Protein AF-0000000078426685 (afdb_homodimer)

Radius of gyration: 26.56 Å; Cα contacts (8 Å, |Δi|>4): 1335; chains: 2; bounding box: 68×71×72 Å

Solvent-accessible surface area (backbone atoms only — not comparable to full-atom values): 33288 Å² total; per-residue (Å²): 124,64,72,64,64,77,72,43,61,81,59,30,50,68,54,51,51,55,38,58,68,33,68,66,50,36,49,44,58,56,73,36,30,20,22,36,54,41,29,28,46,68,24,48,70,73,50,85,67,90,79,52,62,40,62,33,26,26,50,42,56,45,54,85,91,60,60,53,59,65,41,55,20,60,26,76,54,34,45,67,39,42,42,45,74,49,96,89,68,50,38,24,53,50,63,18,43,49,46,77,92,53,56,44,77,51,62,40,94,74,67,28,45,33,22,38,38,30,20,62,34,69,71,68,78,69,45,49,31,90,84,44,90,61,85,69,67,53,41,33,52,39,52,41,50,76,43,44,91,45,35,65,60,76,90,64,45,45,62,61,51,42,49,36,37,55,78,50,66,42,54,62,70,39,55,43,66,43,36,19,24,38,53,43,33,30,41,74,21,41,75,73,72,35,64,70,82,70,48,39,58,60,43,54,26,52,32,28,30,69,77,43,62,66,28,72,76,70,47,62,68,70,47,74,35,61,18,66,26,49,52,94,72,27,29,24,31,35,21,38,40,72,48,96,88,68,49,47,29,40,34,27,36,28,77,38,44,51,100,86,38,60,58,47,74,26,80,25,46,51,75,44,70,62,39,52,35,58,28,25,30,36,31,34,20,46,30,70,56,59,64,71,63,70,84,60,72,71,74,76,76,64,73,63,64,67,66,72,102,124,64,72,64,62,76,71,43,58,80,57,28,51,69,55,51,51,53,37,60,69,34,67,66,48,35,49,44,58,58,73,36,30,19,22,37,55,42,28,28,45,68,24,48,69,72,49,84,67,90,80,53,62,40,61,32,26,26,50,42,56,45,53,85,90,61,59,53,59,65,40,56,20,59,26,73,56,34,44,66,39,41,44,45,72,48,96,89,66,51,40,23,54,50,63,20,43,49,47,78,92,54,56,45,77,49,62,39,92,76,67,27,45,33,22,38,38,31,19,64,34,69,73,65,79,70,46,48,31,89,84,43,90,64,84,70,69,53,41,34,53,39,55,41,52,75,43,43,90,44,35,64,60,76,90,63,46,46,62,60,50,43,48,35,37,56,78,51,66,42,54,63,71,39,55,42,65,43,34,19,24,37,54,42,34,30,42,75,22,40,75,74,72,37,65,69,81,70,50,40,57,58,41,54,26,53,32,27,31,68,78,43,61,66,28,73,76,70,48,59,68,70,46,74,37,62,20,66,26,48,52,95,74,26,29,24,30,36,23,38,42,74,49,94,87,69,49,47,30,39,33,26,36,27,76,38,45,52,99,88,36,60,61,48,76,26,78,23,46,51,77,44,70,60,39,53,34,57,26,25,30,34,31,33,20,45,32,71,56,59,65,72,61,71,83,61,74,70,73,78,75,61,67,63,65,66,65,73,101

Structure (mmCIF, N/CA/C/O backbone):
data_AF-0000000078426685-model_v1
#
loop_
_entity.id
_entity.type
_entity.pdbx_description
1 polymer Fasciclin-1
#
loop_
_atom_site.group_PDB
_atom_site.id
_atom_site.type_symbol
_atom_site.label_atom_id
_atom_site.label_alt_id
_atom_site.label_comp_id
_atom_site.label_asym_id
_atom_site.label_entity_id
_atom_site.label_seq_id
_atom_site.pdbx_PDB_ins_code
_atom_site.Cartn_x
_atom_site.Cartn_y
_atom_site.Cartn_z
_atom_site.occupancy
_atom_site.B_iso_or_equiv
_atom_site.auth_seq_id
_atom_site.auth_comp_id
_atom_site.auth_asym_id
_atom_site.auth_atom_id
_atom_site.pdbx_PDB_model_num
ATOM 1 N N . MET A 1 1 ? -30.781 0.826 20.844 1 34.66 1 MET A N 1
ATOM 2 C CA . MET A 1 1 ? -29.562 1.619 20.734 1 34.66 1 MET A CA 1
ATOM 3 C C . MET A 1 1 ? -28.406 0.765 20.234 1 34.66 1 MET A C 1
ATOM 5 O O . MET A 1 1 ? -28.203 -0.36 20.703 1 34.66 1 MET A O 1
ATOM 9 N N . PRO A 1 2 ? -27.859 1.211 19.109 1 46.25 2 PRO A N 1
ATOM 10 C CA . PRO A 1 2 ? -26.828 0.293 18.609 1 46.25 2 PRO A CA 1
ATOM 11 C C . PRO A 1 2 ? -25.766 -0.026 19.656 1 46.25 2 PRO A C 1
ATOM 13 O O . PRO A 1 2 ? -25.5 0.791 20.547 1 46.25 2 PRO A O 1
ATOM 16 N N . LEU A 1 3 ? -25.578 -1.305 19.859 1 49.34 3 LEU A N 1
ATOM 17 C CA . LEU A 1 3 ? -24.672 -1.882 20.859 1 49.34 3 LEU A CA 1
ATOM 18 C C . LEU A 1 3 ? -23.438 -1.01 21.047 1 49.34 3 LEU A C 1
ATOM 20 O O . LEU A 1 3 ? -22.891 -0.936 22.156 1 49.34 3 LEU A O 1
ATOM 24 N N . LEU A 1 4 ? -23.125 -0.331 20.047 1 53.81 4 LEU A N 1
ATOM 25 C CA . LEU A 1 4 ? -21.875 0.415 20.125 1 53.81 4 LEU A CA 1
ATOM 26 C C . LEU A 1 4 ? -22 1.603 21.078 1 53.81 4 LEU A C 1
ATOM 28 O O . LEU A 1 4 ? -21.078 1.914 21.828 1 53.81 4 LEU A O 1
ATOM 32 N N . VAL A 1 5 ? -23.188 2.279 21.156 1 49.25 5 VAL A N 1
ATOM 33 C CA . VAL A 1 5 ? -23.375 3.477 21.969 1 49.25 5 VAL A CA 1
ATOM 34 C C . VAL A 1 5 ? -23.234 3.125 23.438 1 49.25 5 VAL A C 1
ATOM 36 O O . VAL A 1 5 ? -22.641 3.887 24.219 1 49.25 5 VAL A O 1
ATOM 39 N N . ILE A 1 6 ? -23.703 1.915 23.734 1 45.44 6 ILE A N 1
ATOM 40 C CA . ILE A 1 6 ? -23.75 1.535 25.141 1 45.44 6 ILE A CA 1
ATOM 41 C C . ILE A 1 6 ? -22.312 1.357 25.672 1 45.44 6 ILE A C 1
ATOM 43 O O . ILE A 1 6 ? -22.031 1.657 26.828 1 45.44 6 ILE A O 1
ATOM 47 N N . HIS A 1 7 ? -21.406 1.012 24.812 1 53.31 7 HIS A N 1
ATOM 48 C CA . HIS A 1 7 ? -20.078 0.67 25.297 1 53.31 7 HIS A CA 1
ATOM 49 C C . HIS A 1 7 ? -19.094 1.826 25.078 1 53.31 7 HIS A C 1
ATOM 51 O O . HIS A 1 7 ? -17.906 1.688 25.344 1 53.31 7 HIS A O 1
ATOM 57 N N . THR A 1 8 ? -19.703 2.898 24.609 1 58.59 8 THR A N 1
ATOM 58 C CA . THR A 1 8 ? -18.828 4.031 24.328 1 58.59 8 THR A CA 1
ATOM 59 C C . THR A 1 8 ? -18.766 4.98 25.516 1 58.59 8 THR A C 1
ATOM 61 O O . THR A 1 8 ? -19.797 5.316 26.109 1 58.59 8 THR A O 1
ATOM 64 N N . PRO A 1 9 ? -17.578 5.273 25.953 1 57.94 9 PRO A N 1
ATOM 65 C CA . PRO A 1 9 ? -17.5 6.312 26.984 1 57.94 9 PRO A CA 1
ATOM 66 C C . PRO A 1 9 ? -18.312 7.559 26.641 1 57.94 9 PRO A C 1
ATOM 68 O O . PRO A 1 9 ? -18.422 7.914 25.469 1 57.94 9 PRO A O 1
ATOM 71 N N . THR A 1 10 ? -19.047 8.094 27.578 1 57.25 10 THR A N 1
ATOM 72 C CA . THR A 1 10 ? -19.922 9.258 27.453 1 57.25 10 THR A CA 1
ATOM 73 C C . THR A 1 10 ? -19.234 10.367 26.656 1 57.25 10 THR A C 1
ATOM 75 O O . THR A 1 10 ? -19.891 11.102 25.922 1 57.25 10 THR A O 1
ATOM 78 N N . LYS A 1 11 ? -17.969 10.406 26.656 1 65.06 11 LYS A N 1
ATOM 79 C CA . LYS A 1 11 ? -17.203 11.5 26.078 1 65.06 11 LYS A CA 1
ATOM 80 C C . LYS A 1 11 ? -17.062 11.328 24.562 1 65.06 11 LYS A C 1
ATOM 82 O O . LYS A 1 11 ? -16.375 12.117 23.906 1 65.06 11 LYS A O 1
ATOM 87 N N . SER A 1 12 ? -17.703 10.383 23.906 1 72.94 12 SER A N 1
ATOM 88 C CA . SER A 1 12 ? -17.531 10.172 22.484 1 72.94 12 SER A CA 1
ATOM 89 C C . SER A 1 12 ? -18.875 9.875 21.812 1 72.94 12 SER A C 1
ATOM 91 O O . SER A 1 12 ? -18.906 9.383 20.672 1 72.94 12 SER A O 1
ATOM 93 N N . CYS A 1 13 ? -19.906 10.195 22.391 1 69.25 13 CYS A N 1
ATOM 94 C CA . CYS A 1 13 ? -21.25 9.773 22 1 69.25 13 CYS A CA 1
ATOM 95 C C . CYS A 1 13 ? -21.656 10.438 20.688 1 69.25 13 CYS A C 1
ATOM 97 O O . CYS A 1 13 ? -22.312 9.812 19.844 1 69.25 13 CYS A O 1
ATOM 99 N N . GLU A 1 14 ? -21.281 11.672 20.422 1 70.75 14 GLU A N 1
ATOM 100 C CA . GLU A 1 14 ? -21.703 12.383 19.219 1 70.75 14 GLU A CA 1
ATOM 101 C C . GLU A 1 14 ? -21.188 11.68 17.953 1 70.75 14 GLU A C 1
ATOM 103 O O . GLU A 1 14 ? -21.922 11.531 16.984 1 70.75 14 GLU A O 1
ATOM 108 N N . ASN A 1 15 ? -20.016 11.219 17.969 1 74.88 15 ASN A N 1
ATOM 109 C CA . ASN A 1 15 ? -19.438 10.578 16.797 1 74.88 15 ASN A CA 1
ATOM 110 C C . ASN A 1 15 ? -20.094 9.227 16.516 1 74.88 15 ASN A C 1
ATOM 112 O O . ASN A 1 15 ? -20.297 8.859 15.367 1 74.88 15 ASN A O 1
ATOM 116 N N . ILE A 1 16 ? -20.422 8.648 17.547 1 76.62 16 ILE A N 1
ATOM 117 C CA . ILE A 1 16 ? -21.047 7.336 17.391 1 76.62 16 ILE A CA 1
ATOM 118 C C . ILE A 1 16 ? -22.422 7.488 16.734 1 76.62 16 ILE A C 1
ATOM 120 O O . ILE A 1 16 ? -22.812 6.672 15.898 1 76.62 16 ILE A O 1
ATOM 124 N N . ILE A 1 17 ? -23 8.562 17.062 1 74.31 17 ILE A N 1
ATOM 125 C CA . ILE A 1 17 ? -24.312 8.836 16.453 1 74.31 17 ILE A CA 1
ATOM 126 C C . ILE A 1 17 ? -24.141 9.07 14.961 1 74.31 17 ILE A C 1
ATOM 128 O O . ILE A 1 17 ? -24.906 8.547 14.148 1 74.31 17 ILE A O 1
ATOM 132 N N . LEU A 1 18 ? -23.156 9.812 14.633 1 80.5 18 LEU A N 1
ATOM 133 C CA . LEU A 1 18 ? -22.875 10.07 13.227 1 80.5 18 LEU A CA 1
ATOM 134 C C . LEU A 1 18 ? -22.578 8.766 12.484 1 80.5 18 LEU A C 1
ATOM 136 O O . LEU A 1 18 ? -23.031 8.578 11.352 1 80.5 18 LEU A O 1
ATOM 140 N N . LEU A 1 19 ? -21.859 7.871 13.078 1 82.88 19 LEU A N 1
ATOM 141 C CA . LEU A 1 19 ? -21.516 6.582 12.492 1 82.88 19 LEU A CA 1
ATOM 142 C C . LEU A 1 19 ? -22.766 5.754 12.227 1 82.88 19 LEU A C 1
ATOM 144 O O . LEU A 1 19 ? -22.922 5.18 11.148 1 82.88 19 LEU A O 1
ATOM 148 N N . GLU A 1 20 ? -23.641 5.836 13.117 1 82.25 20 GLU A N 1
ATOM 149 C CA . GLU A 1 20 ? -24.844 5.016 13.016 1 82.25 20 GLU A CA 1
ATOM 150 C C . GLU A 1 20 ? -25.828 5.598 12 1 82.25 20 GLU A C 1
ATOM 152 O O . GLU A 1 20 ? -26.641 4.867 11.43 1 82.25 20 GLU A O 1
ATOM 157 N N . GLN A 1 21 ? -25.688 6.844 11.758 1 87.81 21 GLN A N 1
ATOM 158 C CA . GLN A 1 21 ? -26.594 7.5 10.82 1 87.81 21 GLN A CA 1
ATOM 159 C C . GLN A 1 21 ? -26.141 7.289 9.375 1 87.81 21 GLN A C 1
ATOM 161 O O . GLN A 1 21 ? -26.938 7.418 8.445 1 87.81 21 GLN A O 1
ATOM 166 N N . ASN A 1 22 ? -24.891 6.992 9.188 1 92.88 22 ASN A N 1
ATOM 167 C CA . ASN A 1 22 ? -24.375 6.672 7.863 1 92.88 22 ASN A CA 1
ATOM 168 C C . ASN A 1 22 ? -24.734 5.246 7.453 1 92.88 22 ASN A C 1
ATOM 170 O O . ASN A 1 22 ? -24.359 4.285 8.133 1 92.88 22 ASN A O 1
ATOM 174 N N . PRO A 1 23 ? -25.453 5.078 6.359 1 94.69 23 PRO A N 1
ATOM 175 C CA . PRO A 1 23 ? -25.922 3.74 6.008 1 94.69 23 PRO A CA 1
ATOM 176 C C . PRO A 1 23 ? -24.781 2.766 5.719 1 94.69 23 PRO A C 1
ATOM 178 O O . PRO A 1 23 ? -24.906 1.569 5.992 1 94.69 23 PRO A O 1
ATOM 181 N N . ILE A 1 24 ? -23.719 3.229 5.117 1 95.56 24 ILE A N 1
ATOM 182 C CA . ILE A 1 24 ? -22.578 2.369 4.836 1 95.56 24 ILE A CA 1
ATOM 183 C C . ILE A 1 24 ? -21.922 1.939 6.145 1 95.56 24 ILE A C 1
ATOM 185 O O . ILE A 1 24 ? -21.656 0.751 6.359 1 95.56 24 ILE A O 1
ATOM 189 N N . ALA A 1 25 ? -21.672 2.887 7.016 1 95.75 25 ALA A N 1
ATOM 190 C CA . ALA A 1 25 ? -21.094 2.578 8.32 1 95.75 25 ALA A CA 1
ATOM 191 C C . ALA A 1 25 ? -21.969 1.6 9.094 1 95.75 25 ALA A C 1
ATOM 193 O O . ALA A 1 25 ? -21.469 0.663 9.719 1 95.75 25 ALA A O 1
ATOM 194 N N . ASN A 1 26 ? -23.234 1.839 9.086 1 94.5 26 ASN A N 1
ATOM 195 C CA . ASN A 1 26 ? -24.188 0.964 9.773 1 94.5 26 ASN A CA 1
ATOM 196 C C . ASN A 1 26 ? -24.109 -0.466 9.25 1 94.5 26 ASN A C 1
ATOM 198 O O . ASN A 1 26 ? -24.172 -1.421 10.031 1 94.5 26 ASN A O 1
ATOM 202 N N . SER A 1 27 ? -24.062 -0.601 7.965 1 95.12 27 SER A N 1
ATOM 203 C CA . SER A 1 27 ? -23.922 -1.929 7.375 1 95.12 27 SER A CA 1
ATOM 204 C C . SER A 1 27 ? -22.641 -2.615 7.852 1 95.12 27 SER A C 1
ATOM 206 O O . SER A 1 27 ? -22.656 -3.795 8.211 1 95.12 27 SER A O 1
ATOM 208 N N . THR A 1 28 ? -21.516 -1.893 7.859 1 95.75 28 THR A N 1
ATOM 209 C CA . THR A 1 28 ? -20.25 -2.447 8.336 1 95.75 28 THR A CA 1
ATOM 210 C C . THR A 1 28 ? -20.359 -2.875 9.797 1 95.75 28 THR A C 1
ATOM 212 O O . THR A 1 28 ? -19.969 -3.99 10.148 1 95.75 28 THR A O 1
ATOM 215 N N . LEU A 1 29 ? -20.938 -2.064 10.594 1 94.25 29 LEU A N 1
ATOM 216 C CA . LEU A 1 29 ? -21.109 -2.352 12.016 1 94.25 29 LEU A CA 1
ATOM 217 C C . LEU A 1 29 ? -21.953 -3.604 12.219 1 94.25 29 LEU A C 1
ATOM 219 O O . LEU A 1 29 ? -21.719 -4.375 13.148 1 94.25 29 LEU A O 1
ATOM 223 N N . SER A 1 30 ? -22.906 -3.828 11.375 1 94.81 30 SER A N 1
ATOM 224 C CA . SER A 1 30 ? -23.859 -4.922 11.539 1 94.81 30 SER A CA 1
ATOM 225 C C . SER A 1 30 ? -23.297 -6.227 10.984 1 94.81 30 SER A C 1
ATOM 227 O O . SER A 1 30 ? -23.594 -7.305 11.508 1 94.81 30 SER A O 1
ATOM 229 N N . LEU A 1 31 ? -22.484 -6.105 9.953 1 96.31 31 LEU A N 1
ATOM 230 C CA . LEU A 1 31 ? -22.219 -7.309 9.172 1 96.31 31 LEU A CA 1
ATOM 231 C C . LEU A 1 31 ? -20.766 -7.742 9.312 1 96.31 31 LEU A C 1
ATOM 233 O O . LEU A 1 31 ? -20.422 -8.891 9.023 1 96.31 31 LEU A O 1
ATOM 237 N N . ARG A 1 32 ? -19.875 -6.828 9.727 1 96.25 32 ARG A N 1
ATOM 238 C CA . ARG A 1 32 ? -18.438 -7.117 9.625 1 96.25 32 ARG A CA 1
ATOM 239 C C . ARG A 1 32 ? -17.766 -6.996 10.984 1 96.25 32 ARG A C 1
ATOM 241 O O . ARG A 1 32 ? -18.297 -6.355 11.898 1 96.25 32 ARG A O 1
ATOM 248 N N . ALA A 1 33 ? -16.609 -7.742 11.102 1 95.81 33 ALA A N 1
ATOM 249 C CA . ALA A 1 33 ? -15.617 -7.289 12.07 1 95.81 33 ALA A CA 1
ATOM 250 C C . ALA A 1 33 ? -15.047 -5.93 11.672 1 95.81 33 ALA A C 1
ATOM 252 O O . ALA A 1 33 ? -14.977 -5.605 10.484 1 95.81 33 ALA A O 1
ATOM 253 N N . CYS A 1 34 ? -14.703 -5.125 12.711 1 96.44 34 CYS A N 1
ATOM 254 C CA . CYS A 1 34 ? -14.18 -3.82 12.328 1 96.44 34 CYS A CA 1
ATOM 255 C C . CYS A 1 34 ? -13.445 -3.166 13.492 1 96.44 34 CYS A C 1
ATOM 257 O O . CYS A 1 34 ? -13.516 -3.643 14.625 1 96.44 34 CYS A O 1
ATOM 259 N N . THR A 1 35 ? -12.68 -2.209 13.188 1 96.75 35 THR A N 1
ATOM 260 C CA . THR A 1 35 ? -12.047 -1.287 14.125 1 96.75 35 THR A CA 1
ATOM 261 C C . THR A 1 35 ? -12.594 0.127 13.945 1 96.75 35 THR A C 1
ATOM 263 O O . THR A 1 35 ? -12.695 0.617 12.812 1 96.75 35 THR A O 1
ATOM 266 N N . LEU A 1 36 ? -12.977 0.74 15.031 1 96.06 36 LEU A N 1
ATOM 267 C CA . LEU A 1 36 ? -13.477 2.111 15.039 1 96.06 36 LEU A CA 1
ATOM 268 C C . LEU A 1 36 ? -12.5 3.037 15.758 1 96.06 36 LEU A C 1
ATOM 270 O O . LEU A 1 36 ? -12.055 2.736 16.875 1 96.06 36 LEU A O 1
ATOM 274 N N . PHE A 1 37 ? -12.125 4.074 15.117 1 96.44 37 PHE A N 1
ATOM 275 C CA . PHE A 1 37 ? -11.391 5.16 15.75 1 96.44 37 PHE A CA 1
ATOM 276 C C . PHE A 1 37 ? -12.312 6.332 16.062 1 96.44 37 PHE A C 1
ATOM 278 O O . PHE A 1 37 ? -12.625 7.133 15.18 1 96.44 37 PHE A O 1
ATOM 285 N N . VAL A 1 38 ? -12.656 6.512 17.281 1 94.62 38 VAL A N 1
ATOM 286 C CA . VAL A 1 38 ? -13.719 7.434 17.672 1 94.62 38 VAL A CA 1
ATOM 287 C C . VAL A 1 38 ? -13.117 8.656 18.359 1 94.62 38 VAL A C 1
ATOM 289 O O . VAL A 1 38 ? -12.547 8.547 19.438 1 94.62 38 VAL A O 1
ATOM 292 N N . PRO A 1 39 ? -13.297 9.812 17.766 1 94.56 39 PRO A N 1
ATOM 293 C CA . PRO A 1 39 ? -12.797 11.023 18.422 1 94.56 39 PRO A CA 1
ATOM 294 C C . PRO A 1 39 ? -13.578 11.352 19.703 1 94.56 39 PRO A C 1
ATOM 296 O O . PRO A 1 39 ? -14.766 11.039 19.797 1 94.56 39 PRO A O 1
ATOM 299 N N . THR A 1 40 ? -12.898 11.945 20.625 1 92.19 40 THR A N 1
ATOM 300 C CA . THR A 1 40 ? -13.586 12.492 21.797 1 92.19 40 THR A CA 1
ATOM 301 C C . THR A 1 40 ? -14.555 13.602 21.391 1 92.19 40 THR A C 1
ATOM 303 O O . THR A 1 40 ? -14.438 14.164 20.297 1 92.19 40 THR A O 1
ATOM 306 N N . ASN A 1 41 ? -15.523 13.875 22.328 1 90.06 41 ASN A N 1
ATOM 307 C CA . ASN A 1 41 ? -16.438 14.984 22.078 1 90.06 41 ASN A CA 1
ATOM 308 C C . ASN A 1 41 ? -15.688 16.297 21.891 1 90.06 41 ASN A C 1
ATOM 310 O O . ASN A 1 41 ? -16.031 17.109 21.031 1 90.06 41 ASN A O 1
ATOM 314 N N . GLU A 1 42 ? -14.695 16.531 22.672 1 91.06 42 GLU A N 1
ATOM 315 C CA . GLU A 1 42 ? -13.875 17.734 22.562 1 91.06 42 GLU A CA 1
ATOM 316 C C . GLU A 1 42 ? -13.219 17.828 21.188 1 91.06 42 GLU A C 1
ATOM 318 O O . GLU A 1 42 ? -13.227 18.891 20.562 1 91.06 42 GLU A O 1
ATOM 323 N N . ALA A 1 43 ? -12.633 16.703 20.766 1 92.44 43 ALA A N 1
ATOM 324 C CA . ALA A 1 43 ? -12.008 16.656 19.438 1 92.44 43 ALA A CA 1
ATOM 325 C C . ALA A 1 43 ? -13.016 17 18.344 1 92.44 43 ALA A C 1
ATOM 327 O O . ALA A 1 43 ? -12.719 17.75 17.422 1 92.44 43 ALA A O 1
ATOM 328 N N . PHE A 1 44 ? -14.141 16.453 18.484 1 88.94 44 PHE A N 1
ATOM 329 C CA . PHE A 1 44 ? -15.195 16.641 17.5 1 88.94 44 PHE A CA 1
ATOM 330 C C . PHE A 1 44 ? -15.672 18.094 17.484 1 88.94 44 PHE A C 1
ATOM 332 O O . PHE A 1 44 ? -15.914 18.672 16.422 1 88.94 44 PHE A O 1
ATOM 339 N N . GLN A 1 45 ? -15.781 18.719 18.641 1 88.62 45 GLN A N 1
ATOM 340 C CA . GLN A 1 45 ? -16.234 20.109 18.766 1 88.62 45 GLN A CA 1
ATOM 341 C C . GLN A 1 45 ? -15.219 21.078 18.172 1 88.62 45 GLN A C 1
ATOM 343 O O . GLN A 1 45 ? -15.594 22.109 17.609 1 88.62 45 GLN A O 1
ATOM 348 N N . ARG A 1 46 ? -13.992 20.672 18.234 1 91.25 46 ARG A N 1
ATOM 349 C CA . ARG A 1 46 ? -12.922 21.516 17.703 1 91.25 46 ARG A CA 1
ATOM 350 C C . ARG A 1 46 ? -12.852 21.422 16.188 1 91.25 46 ARG A C 1
ATOM 352 O O . ARG A 1 46 ? -12.234 22.266 15.539 1 91.25 46 ARG A O 1
ATOM 359 N N . HIS A 1 47 ? -13.445 20.297 15.727 1 90.56 47 HIS A N 1
ATOM 360 C CA . HIS A 1 47 ? -13.422 20.062 14.289 1 90.56 47 HIS A CA 1
ATOM 361 C C . HIS A 1 47 ? -14.594 20.75 13.594 1 90.56 47 HIS A C 1
ATOM 363 O O . HIS A 1 47 ? -15.75 20.375 13.805 1 90.56 47 HIS A O 1
ATOM 369 N N . HIS A 1 48 ? -14.367 21.719 12.734 1 87.06 48 HIS A N 1
ATOM 370 C CA . HIS A 1 48 ? -15.422 22.531 12.141 1 87.06 48 HIS A CA 1
ATOM 371 C C . HIS A 1 48 ? -15.688 22.125 10.695 1 87.06 48 HIS A C 1
ATOM 373 O O . HIS A 1 48 ? -16.641 22.609 10.078 1 87.06 48 HIS A O 1
ATOM 379 N N . ASP A 1 49 ? -14.93 21.219 10.133 1 87.56 49 ASP A N 1
ATOM 380 C CA . ASP A 1 49 ? -15.094 20.797 8.742 1 87.56 49 ASP A CA 1
ATOM 381 C C . ASP A 1 49 ? -15.922 19.516 8.664 1 87.56 49 ASP A C 1
ATOM 383 O O . ASP A 1 49 ? -16.422 19.031 9.672 1 87.56 49 ASP A O 1
ATOM 387 N N . THR A 1 50 ? -16.156 19.109 7.434 1 87.88 50 THR A N 1
ATOM 388 C CA . THR A 1 50 ? -16.891 17.875 7.188 1 87.88 50 THR A CA 1
ATOM 389 C C . THR A 1 50 ? -16.203 16.688 7.852 1 87.88 50 THR A C 1
ATOM 391 O O . THR A 1 50 ? -14.969 16.562 7.781 1 87.88 50 THR A O 1
ATOM 394 N N . THR A 1 51 ? -16.969 15.922 8.562 1 89.25 51 THR A N 1
ATOM 395 C CA . THR A 1 51 ? -16.438 14.688 9.141 1 89.25 51 THR A CA 1
ATOM 396 C C . THR A 1 51 ? -16.688 13.508 8.203 1 89.25 51 THR A C 1
ATOM 398 O O . THR A 1 51 ? -17.812 13.25 7.801 1 89.25 51 THR A O 1
ATOM 401 N N . TYR A 1 52 ? -15.656 12.812 7.887 1 93.44 52 TYR A N 1
ATOM 402 C CA . TYR A 1 52 ? -15.727 11.625 7.047 1 93.44 52 TYR A CA 1
ATOM 403 C C . TYR A 1 52 ? -15.734 10.359 7.895 1 93.44 52 TYR A C 1
ATOM 405 O O . TYR A 1 52 ? -14.68 9.758 8.141 1 93.44 52 TYR A O 1
ATOM 413 N N . VAL A 1 53 ? -16.844 9.883 8.25 1 95 53 VAL A N 1
ATOM 414 C CA . VAL A 1 53 ? -17 8.852 9.273 1 95 53 VAL A CA 1
ATOM 415 C C . VAL A 1 53 ? -16.359 7.547 8.797 1 95 53 VAL A C 1
ATOM 417 O O . VAL A 1 53 ? -15.773 6.805 9.594 1 95 53 VAL A O 1
ATOM 420 N N . LEU A 1 54 ? -16.453 7.262 7.469 1 96.62 54 LEU A N 1
ATOM 421 C CA . LEU A 1 54 ? -15.938 6.004 6.941 1 96.62 54 LEU A CA 1
ATOM 422 C C . LEU A 1 54 ? -14.414 5.984 6.996 1 96.62 54 LEU A C 1
ATOM 424 O O . LEU A 1 54 ? -13.797 4.922 6.914 1 96.62 54 LEU A O 1
ATOM 428 N N . TYR A 1 55 ? -13.781 7.148 7.129 1 97.25 55 TYR A N 1
ATOM 429 C CA . TYR A 1 55 ? -12.336 7.246 7.277 1 97.25 55 TYR A CA 1
ATOM 430 C C . TYR A 1 55 ? -11.914 6.93 8.703 1 97.25 55 TYR A C 1
ATOM 432 O O . TYR A 1 55 ? -10.719 6.828 8.992 1 97.25 55 TYR A O 1
ATOM 440 N N . HIS A 1 56 ? -12.875 6.703 9.586 1 97.25 56 HIS A N 1
ATOM 441 C CA . HIS A 1 56 ? -12.609 6.355 10.977 1 97.25 56 HIS A CA 1
ATOM 442 C C . HIS A 1 56 ? -12.875 4.875 11.234 1 97.25 56 HIS A C 1
ATOM 444 O O . HIS A 1 56 ? -13.023 4.457 12.383 1 97.25 56 HIS A O 1
ATOM 450 N N . MET A 1 57 ? -12.977 4.113 10.141 1 97.31 57 MET A N 1
ATOM 451 C CA . MET A 1 57 ? -13.336 2.701 10.242 1 97.31 57 MET A CA 1
ATOM 452 C C . MET A 1 57 ? -12.422 1.841 9.383 1 97.31 57 MET A C 1
ATOM 454 O O . MET A 1 57 ? -12.039 2.244 8.281 1 97.31 57 MET A O 1
ATOM 458 N N . ALA A 1 58 ? -12.078 0.729 9.906 1 97.44 58 ALA A N 1
ATOM 459 C CA . ALA A 1 58 ? -11.414 -0.331 9.148 1 97.44 58 ALA A CA 1
ATOM 460 C C . ALA A 1 58 ? -12.203 -1.633 9.219 1 97.44 58 ALA A C 1
ATOM 462 O O . ALA A 1 58 ? -12.898 -1.892 10.211 1 97.44 58 ALA A O 1
ATOM 463 N N . THR A 1 59 ? -12.039 -2.535 8.281 1 96.69 59 THR A N 1
ATOM 464 C CA . THR A 1 59 ? -12.93 -3.688 8.156 1 96.69 59 THR A CA 1
ATOM 465 C C . THR A 1 59 ? -12.297 -4.926 8.781 1 96.69 59 THR A C 1
ATOM 467 O O . THR A 1 59 ? -12.656 -6.055 8.445 1 96.69 59 THR A O 1
ATOM 470 N N . VAL A 1 60 ? -11.336 -4.785 9.586 1 95.44 60 VAL A N 1
ATOM 471 C CA . VAL A 1 60 ? -10.766 -5.84 10.414 1 95.44 60 VAL A CA 1
ATOM 472 C C . VAL A 1 60 ? -10.648 -5.355 11.859 1 95.44 60 VAL A C 1
ATOM 474 O O . VAL A 1 60 ? -10.375 -4.18 12.109 1 95.44 60 VAL A O 1
ATOM 477 N N . ALA A 1 61 ? -10.914 -6.281 12.758 1 95.88 61 ALA A N 1
ATOM 478 C CA . ALA A 1 61 ? -10.789 -5.945 14.172 1 95.88 61 ALA A CA 1
ATOM 479 C C . ALA A 1 61 ? -9.336 -6.023 14.625 1 95.88 61 ALA A C 1
ATOM 481 O O . ALA A 1 61 ? -8.68 -7.055 14.469 1 95.88 61 ALA A O 1
ATOM 482 N N . MET A 1 62 ? -8.859 -4.941 15.148 1 95.44 62 MET A N 1
ATOM 483 C CA . MET A 1 62 ? -7.473 -4.895 15.609 1 95.44 62 MET A CA 1
ATOM 484 C C . MET A 1 62 ? -7.371 -4.195 16.969 1 95.44 62 MET A C 1
ATOM 486 O O . MET A 1 62 ? -7.754 -3.031 17.094 1 95.44 62 MET A O 1
ATOM 490 N N . THR A 1 63 ? -6.82 -4.949 17.906 1 94.88 63 THR A N 1
ATOM 491 C CA . THR A 1 63 ? -6.438 -4.305 19.156 1 94.88 63 THR A CA 1
ATOM 492 C C . THR A 1 63 ? -5.191 -3.443 18.953 1 94.88 63 THR A C 1
ATOM 494 O O . THR A 1 63 ? -4.602 -3.43 17.875 1 94.88 63 THR A O 1
ATOM 497 N N . GLN A 1 64 ? -4.883 -2.697 20.047 1 94.62 64 GLN A N 1
ATOM 498 C CA . GLN A 1 64 ? -3.73 -1.808 19.938 1 94.62 64 GLN A CA 1
ATOM 499 C C . GLN A 1 64 ? -2.482 -2.57 19.516 1 94.62 64 GLN A C 1
ATOM 501 O O . GLN A 1 64 ? -1.708 -2.088 18.688 1 94.62 64 GLN A O 1
ATOM 506 N N . ASP A 1 65 ? -2.277 -3.76 20.047 1 91.81 65 ASP A N 1
ATOM 507 C CA . ASP A 1 65 ? -1.091 -4.562 19.766 1 91.81 65 ASP A CA 1
ATOM 508 C C . ASP A 1 65 ? -1.131 -5.125 18.344 1 91.81 65 ASP A C 1
ATOM 510 O O . ASP A 1 65 ? -0.097 -5.504 17.781 1 91.81 65 ASP A O 1
ATOM 514 N N . GLN A 1 66 ? -2.326 -5.188 17.734 1 92.38 66 GLN A N 1
ATOM 515 C CA . GLN A 1 66 ? -2.514 -5.816 16.438 1 92.38 66 GLN A CA 1
ATOM 516 C C . GLN A 1 66 ? -2.436 -4.785 15.312 1 92.38 66 GLN A C 1
ATOM 518 O O . GLN A 1 66 ? -2.396 -5.145 14.133 1 92.38 66 GLN A O 1
ATOM 523 N N . LEU A 1 67 ? -2.422 -3.463 15.688 1 95.44 67 LEU A N 1
ATOM 524 C CA . LEU A 1 67 ? -2.381 -2.418 14.672 1 95.44 67 LEU A CA 1
ATOM 525 C C . LEU A 1 67 ? -1.097 -2.504 13.852 1 95.44 67 LEU A C 1
ATOM 527 O O . LEU A 1 67 ? -0.002 -2.594 14.414 1 95.44 67 LEU A O 1
ATOM 531 N N . THR A 1 68 ? -1.258 -2.559 12.57 1 93.75 68 THR A N 1
ATOM 532 C CA . THR A 1 68 ? -0.123 -2.574 11.656 1 93.75 68 THR A CA 1
ATOM 533 C C . THR A 1 68 ? 0.242 -1.157 11.227 1 93.75 68 THR A C 1
ATOM 535 O O . THR A 1 68 ? -0.525 -0.218 11.445 1 93.75 68 THR A O 1
ATOM 538 N N . LYS A 1 69 ? 1.346 -1.004 10.586 1 94.81 69 LYS A N 1
ATOM 539 C CA . LYS A 1 69 ? 1.872 0.31 10.227 1 94.81 69 LYS A CA 1
ATOM 540 C C . LYS A 1 69 ? 0.896 1.067 9.328 1 94.81 69 LYS A C 1
ATOM 542 O O . LYS A 1 69 ? 0.793 2.293 9.414 1 94.81 69 LYS A O 1
ATOM 547 N N . THR A 1 70 ? 0.288 0.377 8.461 1 96.38 70 THR A N 1
ATOM 548 C CA . THR A 1 70 ? -0.711 0.956 7.566 1 96.38 70 THR A CA 1
ATOM 549 C C . THR A 1 70 ? -1.988 0.121 7.57 1 96.38 70 THR A C 1
ATOM 551 O O . THR A 1 70 ? -1.933 -1.108 7.496 1 96.38 70 THR A O 1
ATOM 554 N N . ILE A 1 71 ? -3.107 0.792 7.688 1 96.88 71 ILE A N 1
ATOM 555 C CA . ILE A 1 71 ? -4.41 0.139 7.715 1 96.88 71 ILE A CA 1
ATOM 556 C C . ILE A 1 71 ? -5.332 0.784 6.68 1 96.88 71 ILE A C 1
ATOM 558 O O . ILE A 1 71 ? -5.555 1.997 6.707 1 96.88 71 ILE A O 1
ATOM 562 N N . PRO A 1 72 ? -5.891 -0.021 5.773 1 97 72 PRO A N 1
ATOM 563 C CA . PRO A 1 72 ? -6.883 0.563 4.863 1 97 72 PRO A CA 1
ATOM 564 C C . PRO A 1 72 ? -8.164 0.977 5.578 1 97 72 PRO A C 1
ATOM 566 O O . PRO A 1 72 ? -8.711 0.208 6.375 1 97 72 PRO A O 1
ATOM 569 N N . SER A 1 73 ? -8.648 2.174 5.309 1 97.88 73 SER A N 1
ATOM 570 C CA . SER A 1 73 ? -9.914 2.635 5.871 1 97.88 73 SER A CA 1
ATOM 571 C C . SER A 1 73 ? -11.102 2.082 5.09 1 97.88 73 SER A C 1
ATOM 573 O O . SER A 1 73 ? -10.922 1.509 4.012 1 97.88 73 SER A O 1
ATOM 575 N N . ASP A 1 74 ? -12.266 2.271 5.641 1 97.56 74 ASP A N 1
ATOM 576 C CA . ASP A 1 74 ? -13.492 1.815 4.984 1 97.56 74 ASP A CA 1
ATOM 577 C C . ASP A 1 74 ? -14.062 2.895 4.07 1 97.56 74 ASP A C 1
ATOM 579 O O . ASP A 1 74 ? -15.172 2.762 3.559 1 97.56 74 ASP A O 1
ATOM 583 N N . MET A 1 75 ? -13.375 3.988 3.957 1 96.56 75 MET A N 1
ATOM 584 C CA . MET A 1 75 ? -13.766 5.039 3.021 1 96.56 75 MET A CA 1
ATOM 585 C C . MET A 1 75 ? -13.562 4.59 1.579 1 96.56 75 MET A C 1
ATOM 587 O O . MET A 1 75 ? -12.703 3.75 1.302 1 96.56 75 MET A O 1
ATOM 591 N N . ASP A 1 76 ? -14.375 5.105 0.668 1 94.88 76 ASP A N 1
ATOM 592 C CA . ASP A 1 76 ? -14.258 4.75 -0.742 1 94.88 76 ASP A CA 1
ATOM 593 C C . ASP A 1 76 ? -12.82 4.906 -1.231 1 94.88 76 ASP A C 1
ATOM 595 O O . ASP A 1 76 ? -12.18 5.93 -0.973 1 94.88 76 ASP A O 1
ATOM 599 N N . GLY A 1 77 ? -12.328 3.859 -1.86 1 93.25 77 GLY A N 1
ATOM 600 C CA . GLY A 1 77 ? -10.953 3.846 -2.34 1 93.25 77 GLY A CA 1
ATOM 601 C C . GLY A 1 77 ? -9.961 3.393 -1.287 1 93.25 77 GLY A C 1
ATOM 602 O O . GLY A 1 77 ? -8.773 3.219 -1.579 1 93.25 77 GLY A O 1
ATOM 603 N N . ASN A 1 78 ? -10.391 3.295 -0.052 1 96.81 78 ASN A N 1
ATOM 604 C CA . ASN A 1 78 ? -9.648 2.76 1.086 1 96.81 78 ASN A CA 1
ATOM 605 C C . ASN A 1 78 ? -8.359 3.537 1.329 1 96.81 78 ASN A C 1
ATOM 607 O O . ASN A 1 78 ? -7.281 2.943 1.442 1 96.81 78 ASN A O 1
ATOM 611 N N . PRO A 1 79 ? -8.445 4.883 1.396 1 96.94 79 PRO A N 1
ATOM 612 C CA . PRO A 1 79 ? -7.215 5.59 1.771 1 96.94 79 PRO A CA 1
ATOM 613 C C . PRO A 1 79 ? -6.629 5.09 3.09 1 96.94 79 PRO A C 1
ATOM 615 O O . PRO A 1 79 ? -7.375 4.746 4.012 1 96.94 79 PRO A O 1
ATOM 618 N N . PRO A 1 80 ? -5.371 5.105 3.213 1 97.31 80 PRO A N 1
ATOM 619 C CA . PRO A 1 80 ? -4.723 4.469 4.363 1 97.31 80 PRO A CA 1
ATOM 620 C C . PRO A 1 80 ? -4.785 5.328 5.625 1 97.31 80 PRO A C 1
ATOM 622 O O . PRO A 1 80 ? -4.898 6.555 5.535 1 97.31 80 PRO A O 1
ATOM 625 N N . LEU A 1 81 ? -4.777 4.656 6.695 1 98.56 81 LEU A N 1
ATOM 626 C CA . LEU A 1 81 ? -4.438 5.172 8.016 1 98.56 81 LEU A CA 1
ATOM 627 C C . LEU A 1 81 ? -3.031 4.742 8.422 1 98.56 81 LEU A C 1
ATOM 629 O O . LEU A 1 81 ? -2.676 3.568 8.297 1 98.56 81 LEU A O 1
ATOM 633 N N . TYR A 1 82 ? -2.271 5.672 8.836 1 98.69 82 TYR A N 1
ATOM 634 C CA . TYR A 1 82 ? -0.9 5.379 9.234 1 98.69 82 TYR A CA 1
ATOM 635 C C . TYR A 1 82 ? -0.779 5.301 10.75 1 98.69 82 TYR A C 1
ATOM 637 O O . TYR A 1 82 ? -1.232 6.199 11.469 1 98.69 82 TYR A O 1
ATOM 645 N N . ILE A 1 83 ? -0.152 4.238 11.242 1 98.5 83 ILE A N 1
ATOM 646 C CA . ILE A 1 83 ? 0.015 4 12.672 1 98.5 83 ILE A CA 1
ATOM 647 C C . ILE A 1 83 ? 1.453 4.309 13.078 1 98.5 83 ILE A C 1
ATOM 649 O O . ILE A 1 83 ? 2.4 3.848 12.438 1 98.5 83 ILE A O 1
ATOM 653 N N . THR A 1 84 ? 1.61 5.125 13.992 1 98.12 84 THR A N 1
ATOM 654 C CA . THR A 1 84 ? 2.906 5.426 14.586 1 98.12 84 THR A CA 1
ATOM 655 C C . THR A 1 84 ? 2.936 5.016 16.062 1 98.12 84 THR A C 1
ATOM 657 O O . THR A 1 84 ? 2.047 5.387 16.828 1 98.12 84 THR A O 1
ATOM 660 N N . LYS A 1 85 ? 3.826 4.242 16.453 1 95.88 85 LYS A N 1
ATOM 661 C CA . LYS A 1 85 ? 4.082 3.865 17.844 1 95.88 85 LYS A CA 1
ATOM 662 C C . LYS A 1 85 ? 5.383 4.48 18.344 1 95.88 85 LYS A C 1
ATOM 664 O O . LYS A 1 85 ? 6.461 4.16 17.844 1 95.88 85 LYS A O 1
ATOM 669 N N . ASN A 1 86 ? 5.262 5.328 19.234 1 92.12 86 ASN A N 1
ATOM 670 C CA . ASN A 1 86 ? 6.449 6.012 19.734 1 92.12 86 ASN A CA 1
ATOM 671 C C . ASN A 1 86 ? 7.109 5.234 20.859 1 92.12 86 ASN A C 1
ATOM 673 O O . ASN A 1 86 ? 6.555 4.25 21.359 1 92.12 86 ASN A O 1
ATOM 677 N N . ARG A 1 87 ? 8.273 5.645 21.219 1 87.25 87 ARG A N 1
ATOM 678 C CA . ARG A 1 87 ? 9.078 4.961 22.219 1 87.25 87 ARG A CA 1
ATOM 679 C C . ARG A 1 87 ? 8.422 5.039 23.594 1 87.25 87 ARG A C 1
ATOM 681 O O . ARG A 1 87 ? 8.641 4.172 24.453 1 87.25 87 ARG A O 1
ATOM 688 N N . ASN A 1 88 ? 7.621 6.078 23.875 1 88.06 88 ASN A N 1
ATOM 689 C CA . ASN A 1 88 ? 6.977 6.27 25.172 1 88.06 88 ASN A CA 1
ATOM 690 C C . ASN A 1 88 ? 5.711 5.43 25.297 1 88.06 88 ASN A C 1
ATOM 692 O O . ASN A 1 88 ? 5.035 5.469 26.312 1 88.06 88 ASN A O 1
ATOM 696 N N . GLY A 1 89 ? 5.367 4.734 24.156 1 89.5 89 GLY A N 1
ATOM 697 C CA . GLY A 1 89 ? 4.215 3.852 24.203 1 89.5 89 GLY A CA 1
ATOM 698 C C . GLY A 1 89 ? 2.969 4.461 23.578 1 89.5 89 GLY A C 1
ATOM 699 O O . GLY A 1 89 ? 1.93 3.803 23.484 1 89.5 89 GLY A O 1
ATOM 700 N N . ASP A 1 90 ? 3.066 5.73 23.234 1 95.56 90 ASP A N 1
ATOM 701 C CA . ASP A 1 90 ? 1.926 6.355 22.562 1 95.56 90 ASP A CA 1
ATOM 702 C C . ASP A 1 90 ? 1.723 5.789 21.172 1 95.56 90 ASP A C 1
ATOM 704 O O . ASP A 1 90 ? 2.691 5.516 20.453 1 95.56 90 ASP A O 1
ATOM 708 N N . ILE A 1 91 ? 0.476 5.574 20.875 1 97.81 91 ILE A N 1
ATOM 709 C CA . ILE A 1 91 ? 0.102 5.121 19.531 1 97.81 91 ILE A CA 1
ATOM 710 C C . ILE A 1 91 ? -0.731 6.195 18.844 1 97.81 91 ILE A C 1
ATOM 712 O O . ILE A 1 91 ? -1.64 6.773 19.438 1 97.81 91 ILE A O 1
ATOM 716 N N . TYR A 1 92 ? -0.361 6.492 17.641 1 98.44 92 TYR A N 1
ATOM 717 C CA . TYR A 1 92 ? -1.08 7.48 16.844 1 98.44 92 TYR A CA 1
ATOM 718 C C . TYR A 1 92 ? -1.686 6.84 15.602 1 98.44 92 TYR A C 1
ATOM 720 O O . TYR A 1 92 ? -1.067 5.973 14.977 1 98.44 92 TYR A O 1
ATOM 728 N N . VAL A 1 93 ? -2.885 7.164 15.266 1 98.69 93 VAL A N 1
ATOM 729 C CA . VAL A 1 93 ? -3.469 6.977 13.945 1 98.69 93 VAL A CA 1
ATOM 730 C C . VAL A 1 93 ? -3.471 8.305 13.188 1 98.69 93 VAL A C 1
ATOM 732 O O . VAL A 1 93 ? -4.195 9.234 13.555 1 98.69 93 VAL A O 1
ATOM 735 N N . ASN A 1 94 ? -2.703 8.281 12.078 1 98.69 94 ASN A N 1
ATOM 736 C CA . ASN A 1 94 ? -2.365 9.562 11.477 1 98.69 94 ASN A CA 1
ATOM 737 C C . ASN A 1 94 ? -1.86 10.555 12.516 1 98.69 94 ASN A C 1
ATOM 739 O O . ASN A 1 94 ? -0.859 10.305 13.188 1 98.69 94 ASN A O 1
ATOM 743 N N . ASN A 1 95 ? -2.578 11.672 12.672 1 98.5 95 ASN A N 1
ATOM 744 C CA . ASN A 1 95 ? -2.143 12.703 13.609 1 98.5 95 ASN A CA 1
ATOM 745 C C . ASN A 1 95 ? -2.863 12.578 14.945 1 98.5 95 ASN A C 1
ATOM 747 O O . ASN A 1 95 ? -2.633 13.383 15.852 1 98.5 95 ASN A O 1
ATOM 751 N N . ALA A 1 96 ? -3.721 11.617 15.148 1 98.25 96 ALA A N 1
ATOM 752 C CA . ALA A 1 96 ? -4.547 11.477 16.344 1 98.25 96 ALA A CA 1
ATOM 753 C C . ALA A 1 96 ? -3.945 10.453 17.312 1 98.25 96 ALA A C 1
ATOM 755 O O . ALA A 1 96 ? -3.643 9.328 16.906 1 98.25 96 ALA A O 1
ATOM 756 N N . ARG A 1 97 ? -3.826 10.805 18.5 1 97.44 97 ARG A N 1
ATOM 757 C CA . ARG A 1 97 ? -3.33 9.898 19.531 1 97.44 97 ARG A CA 1
ATOM 758 C C . ARG A 1 97 ? -4.449 9.008 20.062 1 97.44 97 ARG A C 1
ATOM 760 O O . ARG A 1 97 ? -5.551 9.484 20.344 1 97.44 97 ARG A O 1
ATOM 767 N N . ILE A 1 98 ? -4.168 7.727 20.188 1 97.25 98 ILE A N 1
ATOM 768 C CA . ILE A 1 98 ? -5.094 6.809 20.844 1 97.25 98 ILE A CA 1
ATOM 769 C C . ILE A 1 98 ? -5.004 6.969 22.359 1 97.25 98 ILE A C 1
ATOM 771 O O . ILE A 1 98 ? -3.906 6.965 22.922 1 97.25 98 ILE A O 1
ATOM 775 N N . ILE A 1 99 ? -6.098 7.188 22.969 1 94.44 99 ILE A N 1
ATOM 776 C CA . ILE A 1 99 ? -6.148 7.242 24.422 1 94.44 99 ILE A CA 1
ATOM 777 C C . ILE A 1 99 ? -6.18 5.828 25 1 94.44 99 ILE A C 1
ATOM 779 O O . ILE A 1 99 ? -7.195 5.137 24.906 1 94.44 99 ILE A O 1
ATOM 783 N N . PRO A 1 100 ? -5.125 5.281 25.516 1 85.81 100 PRO A N 1
ATOM 784 C CA . PRO A 1 100 ? -4.918 3.861 25.812 1 85.81 100 PRO A CA 1
ATOM 785 C C . PRO A 1 100 ? -6.008 3.287 26.719 1 85.81 100 PRO A C 1
ATOM 787 O O . PRO A 1 100 ? -6.465 2.164 26.516 1 85.81 100 PRO A O 1
ATOM 790 N N . SER A 1 101 ? -6.504 3.918 27.734 1 80.69 101 SER A N 1
ATOM 791 C CA . SER A 1 101 ? -7.387 3.334 28.734 1 80.69 101 SER A CA 1
ATOM 792 C C . SER A 1 101 ? -8.828 3.275 28.234 1 80.69 101 SER A C 1
ATOM 794 O O . SER A 1 101 ? -9.695 2.697 28.891 1 80.69 101 SER A O 1
ATOM 796 N N . LEU A 1 102 ? -8.984 3.631 27 1 78.12 102 LEU A N 1
ATOM 797 C CA . LEU A 1 102 ? -10.375 3.766 26.562 1 78.12 102 LEU A CA 1
ATOM 798 C C . LEU A 1 102 ? -10.641 2.9 25.344 1 78.12 102 LEU A C 1
ATOM 800 O O . LEU A 1 102 ? -11.539 3.195 24.547 1 78.12 102 LEU A O 1
ATOM 804 N N . SER A 1 103 ? -9.953 1.798 25.188 1 80 103 SER A N 1
ATOM 805 C CA . SER A 1 103 ? -10.25 0.865 24.109 1 80 103 SER A CA 1
ATOM 806 C C . SER A 1 103 ? -11.195 -0.236 24.578 1 80 103 SER A C 1
ATOM 808 O O . SER A 1 103 ? -11.078 -0.738 25.688 1 80 103 SER A O 1
ATOM 810 N N . VAL A 1 104 ? -12.117 -0.531 23.688 1 88.31 104 VAL A N 1
ATOM 811 C CA . VAL A 1 104 ? -13.141 -1.509 24.047 1 88.31 104 VAL A CA 1
ATOM 812 C C . VAL A 1 104 ? -13.25 -2.559 22.938 1 88.31 104 VAL A C 1
ATOM 814 O O . VAL A 1 104 ? -13.188 -2.23 21.75 1 88.31 104 VAL A O 1
ATOM 817 N N . GLU A 1 105 ? -13.336 -3.805 23.344 1 90.88 105 GLU A N 1
ATOM 818 C CA . GLU A 1 105 ? -13.617 -4.906 22.422 1 90.88 105 GLU A CA 1
ATOM 819 C C . GLU A 1 105 ? -15.016 -5.473 22.656 1 90.88 105 GLU A C 1
ATOM 821 O O . GLU A 1 105 ? -15.438 -5.652 23.797 1 90.88 105 GLU A O 1
ATOM 826 N N . MET A 1 106 ? -15.68 -5.684 21.547 1 92.06 106 MET A N 1
ATOM 827 C CA . MET A 1 106 ? -17.031 -6.242 21.609 1 92.06 106 MET A CA 1
ATOM 828 C C . MET A 1 106 ? -17.312 -7.113 20.391 1 92.06 106 MET A C 1
ATOM 830 O O . MET A 1 106 ? -16.438 -7.344 19.562 1 92.06 106 MET A O 1
ATOM 834 N N . THR A 1 107 ? -18.484 -7.711 20.359 1 93.56 107 THR A N 1
ATOM 835 C CA . THR A 1 107 ? -18.984 -8.477 19.234 1 93.56 107 THR A CA 1
ATOM 836 C C . THR A 1 107 ? -20.359 -7.957 18.797 1 93.56 107 THR A C 1
ATOM 838 O O . THR A 1 107 ? -21.172 -7.57 19.625 1 93.56 107 THR A O 1
ATOM 841 N N . ASN A 1 108 ? -20.547 -7.938 17.484 1 91.62 108 ASN A N 1
ATOM 842 C CA . ASN A 1 108 ? -21.875 -7.539 17.016 1 91.62 108 ASN A CA 1
ATOM 843 C C . ASN A 1 108 ? -22.859 -8.703 17.062 1 91.62 108 ASN A C 1
ATOM 845 O O . ASN A 1 108 ? -22.547 -9.766 17.594 1 91.62 108 ASN A O 1
ATOM 849 N N . ASN A 1 109 ? -24.078 -8.477 16.547 1 92.69 109 ASN A N 1
ATOM 850 C CA . ASN A 1 109 ? -25.156 -9.469 16.625 1 92.69 109 ASN A CA 1
ATOM 851 C C . ASN A 1 109 ? -24.828 -10.711 15.797 1 92.69 109 ASN A C 1
ATOM 853 O O . ASN A 1 109 ? -25.359 -11.789 16.062 1 92.69 109 ASN A O 1
ATOM 857 N N . ASP A 1 110 ? -23.984 -10.625 14.836 1 93.44 110 ASP A N 1
ATOM 858 C CA . ASP A 1 110 ? -23.594 -11.742 13.984 1 93.44 110 ASP A CA 1
ATOM 859 C C . ASP A 1 110 ? -22.359 -12.445 14.523 1 93.44 110 ASP A C 1
ATOM 861 O O . ASP A 1 110 ? -21.75 -13.281 13.844 1 93.44 110 ASP A O 1
ATOM 865 N N . GLY A 1 111 ? -21.875 -11.984 15.664 1 93.88 111 GLY A N 1
ATOM 866 C CA . GLY A 1 111 ? -20.719 -12.617 16.297 1 93.88 111 GLY A CA 1
ATOM 867 C C . GLY A 1 111 ? -19.391 -12.109 15.766 1 93.88 111 GLY A C 1
ATOM 868 O O . GLY A 1 111 ? -18.359 -12.719 16 1 93.88 111 GLY A O 1
ATOM 869 N N . LYS A 1 112 ? -19.453 -11.062 15.023 1 94.69 112 LYS A N 1
ATOM 870 C CA . LYS A 1 112 ? -18.234 -10.5 14.453 1 94.69 112 LYS A CA 1
ATOM 871 C C . LYS A 1 112 ? -17.531 -9.578 15.453 1 94.69 112 LYS A C 1
ATOM 873 O O . LYS A 1 112 ? -18.172 -8.734 16.078 1 94.69 112 LYS A O 1
ATOM 878 N N . ARG A 1 113 ? -16.188 -9.727 15.586 1 94.69 113 ARG A N 1
ATOM 879 C CA . ARG A 1 113 ? -15.367 -8.961 16.516 1 94.69 113 ARG A CA 1
ATOM 880 C C . ARG A 1 113 ? -15.312 -7.492 16.109 1 94.69 113 ARG A C 1
ATOM 882 O O . ARG A 1 113 ? -15.133 -7.168 14.938 1 94.69 113 ARG A O 1
ATOM 889 N N . GLN A 1 114 ? -15.484 -6.582 17.094 1 94.75 114 GLN A N 1
ATOM 890 C CA . GLN A 1 114 ? -15.375 -5.141 16.906 1 94.75 114 GLN A CA 1
ATOM 891 C C . GLN A 1 114 ? -14.5 -4.508 17.984 1 94.75 114 GLN A C 1
ATOM 893 O O . GLN A 1 114 ? -14.617 -4.852 19.156 1 94.75 114 GLN A O 1
ATOM 898 N N . VAL A 1 115 ? -13.57 -3.674 17.547 1 95.69 115 VAL A N 1
ATOM 899 C CA . VAL A 1 115 ? -12.664 -2.988 18.453 1 95.69 115 VAL A CA 1
ATOM 900 C C . VAL A 1 115 ? -12.812 -1.478 18.297 1 95.69 115 VAL A C 1
ATOM 902 O O . VAL A 1 115 ? -12.859 -0.965 17.188 1 95.69 115 VAL A O 1
ATOM 905 N N . MET A 1 116 ? -12.977 -0.794 19.391 1 94.88 116 MET A N 1
ATOM 906 C CA . MET A 1 116 ? -13.102 0.66 19.391 1 94.88 116 MET A CA 1
ATOM 907 C C . MET A 1 116 ? -11.914 1.31 20.094 1 94.88 116 MET A C 1
ATOM 909 O O . MET A 1 116 ? -11.586 0.938 21.219 1 94.88 116 MET A O 1
ATOM 913 N N . HIS A 1 117 ? -11.234 2.182 19.438 1 96 117 HIS A N 1
ATOM 914 C CA . HIS A 1 117 ? -10.203 3.037 20.031 1 96 117 HIS A CA 1
ATOM 915 C C . HIS A 1 117 ? -10.672 4.484 20.125 1 96 117 HIS A C 1
ATOM 917 O O . HIS A 1 117 ? -11.18 5.039 19.141 1 96 117 HIS A O 1
ATOM 923 N N . ILE A 1 118 ? -10.555 5.125 21.266 1 95.06 118 ILE A N 1
ATOM 924 C CA . ILE A 1 118 ? -10.867 6.539 21.422 1 95.06 118 ILE A CA 1
ATOM 925 C C . ILE A 1 118 ? -9.641 7.383 21.078 1 95.06 118 ILE A C 1
ATOM 927 O O . ILE A 1 118 ? -8.539 7.094 21.531 1 95.06 118 ILE A O 1
ATOM 931 N N . ILE A 1 119 ? -9.867 8.398 20.219 1 96.12 119 ILE A N 1
ATOM 932 C CA . ILE A 1 119 ? -8.742 9.203 19.766 1 96.12 119 ILE A CA 1
ATOM 933 C C . ILE A 1 119 ? -8.992 10.672 20.078 1 96.12 119 ILE A C 1
ATOM 935 O O . ILE A 1 119 ? -10.141 11.086 20.281 1 96.12 119 ILE A O 1
ATOM 939 N N . ASP A 1 120 ? -7.949 11.492 20.062 1 96.06 120 ASP A N 1
ATOM 940 C CA . ASP A 1 120 ? -8.062 12.852 20.578 1 96.06 120 ASP A CA 1
ATOM 941 C C . ASP A 1 120 ? -8.172 13.867 19.453 1 96.06 120 ASP A C 1
ATOM 943 O O . ASP A 1 120 ? -8.164 15.078 19.703 1 96.06 120 ASP A O 1
ATOM 947 N N . GLU A 1 121 ? -8.258 13.445 18.219 1 96.44 121 GLU A N 1
ATOM 948 C CA . GLU A 1 121 ? -8.438 14.312 17.062 1 96.44 121 GLU A CA 1
ATOM 949 C C . GLU A 1 121 ? -9.266 13.625 15.977 1 96.44 121 GLU A C 1
ATOM 951 O O . GLU A 1 121 ? -9.266 12.398 15.875 1 96.44 121 GLU A O 1
ATOM 956 N N . VAL A 1 122 ? -10.008 14.414 15.195 1 96.5 122 VAL A N 1
ATOM 957 C CA . VAL A 1 122 ? -10.758 13.898 14.062 1 96.5 122 VAL A CA 1
ATOM 958 C C . VAL A 1 122 ? -9.797 13.539 12.93 1 96.5 122 VAL A C 1
ATOM 960 O O . VAL A 1 122 ? -8.844 14.281 12.656 1 96.5 122 VAL A O 1
ATOM 963 N N . LEU A 1 123 ? -9.969 12.359 12.359 1 97.56 123 LEU A N 1
ATOM 964 C CA . LEU A 1 123 ? -9.188 11.961 11.195 1 97.56 123 LEU A CA 1
ATOM 965 C C . LEU A 1 123 ? -9.68 12.664 9.938 1 97.56 123 LEU A C 1
ATOM 967 O O . LEU A 1 123 ? -10.875 12.625 9.625 1 97.56 123 LEU A O 1
ATOM 971 N N . VAL A 1 124 ? -8.758 13.289 9.211 1 96.94 124 VAL A N 1
ATOM 972 C CA . VAL A 1 124 ? -9.117 14.062 8.023 1 96.94 124 VAL A CA 1
ATOM 973 C C . VAL A 1 124 ? -8.422 13.477 6.797 1 96.94 124 VAL A C 1
ATOM 975 O O . VAL A 1 124 ? -7.195 13.5 6.699 1 96.94 124 VAL A O 1
ATOM 978 N N . PRO A 1 125 ? -9.188 12.922 5.852 1 97.06 125 PRO A N 1
ATOM 979 C CA . PRO A 1 125 ? -8.594 12.422 4.609 1 97.06 125 PRO A CA 1
ATOM 980 C C . PRO A 1 125 ? -8.305 13.531 3.6 1 97.06 125 PRO A C 1
ATOM 982 O O . PRO A 1 125 ? -8.781 14.656 3.764 1 97.06 125 PRO A O 1
ATOM 985 N N . LEU A 1 126 ? -7.438 13.195 2.635 1 97.25 126 LEU A N 1
ATOM 986 C CA . LEU A 1 126 ? -7.309 14.047 1.454 1 97.25 126 LEU A CA 1
ATOM 987 C C . LEU A 1 126 ? -8.539 13.922 0.563 1 97.25 126 LEU A C 1
ATOM 989 O O . LEU A 1 126 ? -8.992 12.812 0.271 1 97.25 126 LEU A O 1
ATOM 993 N N . THR A 1 127 ? -9.148 15.008 0.237 1 95.12 127 THR A N 1
ATOM 994 C CA . THR A 1 127 ? -10.344 15 -0.601 1 95.12 127 THR A CA 1
ATOM 995 C C . THR A 1 127 ? -10.211 16 -1.744 1 95.12 127 THR A C 1
ATOM 997 O O . THR A 1 127 ? -9.367 16.891 -1.697 1 95.12 127 THR A O 1
ATOM 1000 N N . SER A 1 128 ? -11 15.844 -2.75 1 94.38 128 SER A N 1
ATOM 1001 C CA . SER A 1 128 ? -11.102 16.812 -3.838 1 94.38 128 SER A CA 1
ATOM 1002 C C . SER A 1 128 ? -11.93 18.031 -3.424 1 94.38 128 SER A C 1
ATOM 1004 O O . SER A 1 128 ? -12.727 17.953 -2.488 1 94.38 128 SER A O 1
ATOM 1006 N N . LEU A 1 129 ? -11.656 19.062 -4.098 1 93.62 129 LEU A N 1
ATOM 1007 C CA . LEU A 1 129 ? -12.5 20.25 -3.926 1 93.62 129 LEU A CA 1
ATOM 1008 C C . LEU A 1 129 ? -13.938 19.953 -4.344 1 93.62 129 LEU A C 1
ATOM 1010 O O . LEU A 1 129 ? -14.164 19.203 -5.301 1 93.62 129 LEU A O 1
ATOM 1014 N N . PRO A 1 130 ? -14.875 20.531 -3.645 1 87.19 130 PRO A N 1
ATOM 1015 C CA . PRO A 1 130 ? -16.281 20.328 -4.012 1 87.19 130 PRO A CA 1
ATOM 1016 C C . PRO A 1 130 ? -16.578 20.734 -5.453 1 87.19 130 PRO A C 1
ATOM 1018 O O . PRO A 1 130 ? -17.5 20.188 -6.07 1 87.19 130 PRO A O 1
ATOM 1021 N N . THR A 1 131 ? -15.828 21.578 -6.004 1 87.25 131 THR A N 1
ATOM 1022 C CA . THR A 1 131 ? -16.062 22.109 -7.34 1 87.25 131 THR A CA 1
ATOM 1023 C C . THR A 1 131 ? -15.461 21.203 -8.398 1 87.25 131 THR A C 1
ATOM 1025 O O . THR A 1 131 ? -15.75 21.344 -9.594 1 87.25 131 THR A O 1
ATOM 1028 N N . SER A 1 132 ? -14.641 20.281 -7.891 1 87.44 132 SER A N 1
ATOM 1029 C CA . SER A 1 132 ? -13.977 19.406 -8.852 1 87.44 132 SER A CA 1
ATOM 1030 C C . SER A 1 132 ? -14.953 18.375 -9.398 1 87.44 132 SER A C 1
ATOM 1032 O O . SER A 1 132 ? -15.766 17.812 -8.656 1 87.44 132 SER A O 1
ATOM 1034 N N . LYS A 1 133 ? -14.992 18.031 -10.711 1 79.38 133 LYS A N 1
ATOM 1035 C CA . LYS A 1 133 ? -15.797 17 -11.367 1 79.38 133 LYS A CA 1
ATOM 1036 C C . LYS A 1 133 ? -15.125 15.641 -11.312 1 79.38 133 LYS A C 1
ATOM 1038 O O . LYS A 1 133 ? -15.758 14.617 -11.555 1 79.38 133 LYS A O 1
ATOM 1043 N N . THR A 1 134 ? -13.883 15.711 -11.062 1 78.69 134 THR A N 1
ATOM 1044 C CA . THR A 1 134 ? -13.109 14.477 -11.031 1 78.69 134 THR A CA 1
ATOM 1045 C C . THR A 1 134 ? -12.844 14.031 -9.602 1 78.69 134 THR A C 1
ATOM 1047 O O . THR A 1 134 ? -12.43 14.844 -8.766 1 78.69 134 THR A O 1
ATOM 1050 N N . GLU A 1 135 ? -13.242 12.781 -9.352 1 77.81 135 GLU A N 1
ATOM 1051 C CA . GLU A 1 135 ? -12.906 12.227 -8.039 1 77.81 135 GLU A CA 1
ATOM 1052 C C . GLU A 1 135 ? -11.5 11.633 -8.039 1 77.81 135 GLU A C 1
ATOM 1054 O O . GLU A 1 135 ? -11.148 10.836 -8.914 1 77.81 135 GLU A O 1
ATOM 1059 N N . ILE A 1 136 ? -10.695 12.18 -7.223 1 83.88 136 ILE A N 1
ATOM 1060 C CA . ILE A 1 136 ? -9.344 11.648 -7.043 1 83.88 136 ILE A CA 1
ATOM 1061 C C . ILE A 1 136 ? -9.336 10.633 -5.906 1 83.88 136 ILE A C 1
ATOM 1063 O O . ILE A 1 136 ? -9.719 10.945 -4.777 1 83.88 136 ILE A O 1
ATOM 1067 N N . THR A 1 137 ? -8.992 9.414 -6.305 1 86.19 137 THR A N 1
ATOM 1068 C CA . THR A 1 137 ? -9.039 8.328 -5.332 1 86.19 137 THR A CA 1
ATOM 1069 C C . THR A 1 137 ? -7.629 7.938 -4.895 1 86.19 137 THR A C 1
ATOM 1071 O O . THR A 1 137 ? -6.879 7.328 -5.668 1 86.19 137 THR A O 1
ATOM 1074 N N . ASN A 1 138 ? -7.289 8.273 -3.734 1 90.88 138 ASN A N 1
ATOM 1075 C CA . ASN A 1 138 ? -6.113 7.762 -3.037 1 90.88 138 ASN A CA 1
ATOM 1076 C C . ASN A 1 138 ? -4.832 8.047 -3.814 1 90.88 138 ASN A C 1
ATOM 1078 O O . ASN A 1 138 ? -4.082 7.129 -4.145 1 90.88 138 ASN A O 1
ATOM 1082 N N . PRO A 1 139 ? -4.512 9.32 -4.125 1 96.25 139 PRO A N 1
ATOM 1083 C CA . PRO A 1 139 ? -3.311 9.656 -4.891 1 96.25 139 PRO A CA 1
ATOM 1084 C C . PRO A 1 139 ? -2.023 9.414 -4.105 1 96.25 139 PRO A C 1
ATOM 1086 O O . PRO A 1 139 ? -2.008 9.562 -2.879 1 96.25 139 PRO A O 1
ATOM 1089 N N . ASP A 1 140 ? -0.944 8.961 -4.824 1 97.38 140 ASP A N 1
ATOM 1090 C CA . ASP A 1 140 ? 0.379 9.047 -4.215 1 97.38 140 ASP A CA 1
ATOM 1091 C C . ASP A 1 140 ? 0.888 10.484 -4.215 1 97.38 140 ASP A C 1
ATOM 1093 O O . ASP A 1 140 ? 0.179 11.398 -4.637 1 97.38 140 ASP A O 1
ATOM 1097 N N . ALA A 1 141 ? 2.092 10.703 -3.756 1 98.81 141 ALA A N 1
ATOM 1098 C CA . ALA A 1 141 ? 2.613 12.055 -3.59 1 98.81 141 ALA A CA 1
ATOM 1099 C C . ALA A 1 141 ? 2.797 12.742 -4.941 1 98.81 141 ALA A C 1
ATOM 1101 O O . ALA A 1 141 ? 2.621 13.953 -5.055 1 98.81 141 ALA A O 1
ATOM 1102 N N . PHE A 1 142 ? 3.143 12.023 -5.973 1 98.69 142 PHE A N 1
ATOM 1103 C CA . PHE A 1 142 ? 3.314 12.633 -7.285 1 98.69 142 PHE A CA 1
ATOM 1104 C C . PHE A 1 142 ? 1.968 13.031 -7.875 1 98.69 142 PHE A C 1
ATOM 1106 O O . PHE A 1 142 ? 1.823 14.133 -8.414 1 98.69 142 PHE A O 1
ATOM 1113 N N . GLN A 1 143 ? 1.03 12.125 -7.836 1 96.94 143 GLN A N 1
ATOM 1114 C CA . GLN A 1 143 ? -0.32 12.453 -8.273 1 96.94 143 GLN A CA 1
ATOM 1115 C C . GLN A 1 143 ? -0.876 13.641 -7.5 1 96.94 143 GLN A C 1
ATOM 1117 O O . GLN A 1 143 ? -1.561 14.5 -8.07 1 96.94 143 GLN A O 1
ATOM 1122 N N . PHE A 1 144 ? -0.619 13.633 -6.23 1 98.5 144 PHE A N 1
ATOM 1123 C CA . PHE A 1 144 ? -0.979 14.781 -5.406 1 98.5 144 PHE A CA 1
ATOM 1124 C C . PHE A 1 144 ? -0.432 16.078 -6.004 1 98.5 144 PHE A C 1
ATOM 1126 O O . PHE A 1 144 ? -1.168 17.047 -6.168 1 98.5 144 PHE A O 1
ATOM 1133 N N . LEU A 1 145 ? 0.887 16.062 -6.324 1 98.56 145 LEU A N 1
ATOM 1134 C CA . LEU A 1 145 ? 1.52 17.234 -6.922 1 98.56 145 LEU A CA 1
ATOM 1135 C C . LEU A 1 145 ? 0.842 17.609 -8.234 1 98.56 145 LEU A C 1
ATOM 1137 O O . LEU A 1 145 ? 0.545 18.781 -8.477 1 98.56 145 LEU A O 1
ATOM 1141 N N . GLN A 1 146 ? 0.557 16.656 -9.008 1 97.31 146 GLN A N 1
ATOM 1142 C CA . GLN A 1 146 ? 0.007 16.875 -10.344 1 97.31 146 GLN A CA 1
ATOM 1143 C C . GLN A 1 146 ? -1.416 17.422 -10.266 1 97.31 146 GLN A C 1
ATOM 1145 O O . GLN A 1 146 ? -1.833 18.188 -11.133 1 97.31 146 GLN A O 1
ATOM 1150 N N . GLN A 1 147 ? -2.104 17.047 -9.219 1 96.44 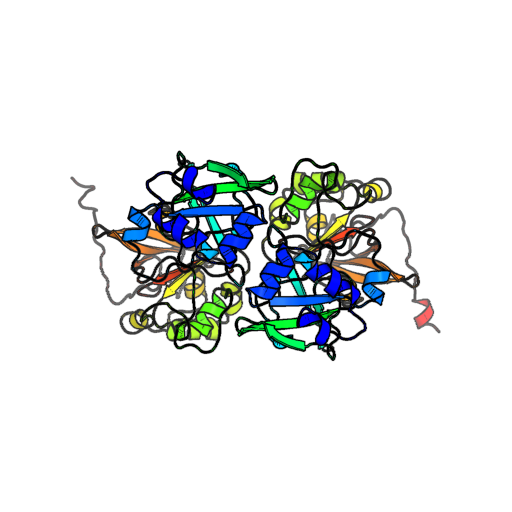147 GLN A N 1
ATOM 1151 C CA . GLN A 1 147 ? -3.527 17.359 -9.156 1 96.44 147 GLN A CA 1
ATOM 1152 C C . GLN A 1 147 ? -3.826 18.328 -8.016 1 96.44 147 GLN A C 1
ATOM 1154 O O . GLN A 1 147 ? -4.977 18.453 -7.586 1 96.44 147 GLN A O 1
ATOM 1159 N N . ALA A 1 148 ? -2.848 18.953 -7.543 1 97.12 148 ALA A N 1
ATOM 1160 C CA . ALA A 1 148 ? -2.947 19.797 -6.348 1 97.12 148 ALA A CA 1
ATOM 1161 C C . ALA A 1 148 ? -4.062 20.828 -6.488 1 97.12 148 ALA A C 1
ATOM 1163 O O . ALA A 1 148 ? -4.766 21.125 -5.523 1 97.12 148 ALA A O 1
ATOM 1164 N N . ASP A 1 149 ? -4.328 21.297 -7.695 1 95.5 149 ASP A N 1
ATOM 1165 C CA . ASP A 1 149 ? -5.301 22.359 -7.93 1 95.5 149 ASP A CA 1
ATOM 1166 C C . ASP A 1 149 ? -6.73 21.828 -7.754 1 95.5 149 ASP A C 1
ATOM 1168 O O . ASP A 1 149 ? -7.672 22.625 -7.641 1 95.5 149 ASP A O 1
ATOM 1172 N N . LEU A 1 150 ? -6.926 20.578 -7.742 1 95.75 150 LEU A N 1
ATOM 1173 C CA . LEU A 1 150 ? -8.242 19.953 -7.625 1 95.75 150 LEU A CA 1
ATOM 1174 C C . LEU A 1 150 ? -8.477 19.438 -6.211 1 95.75 150 LEU A C 1
ATOM 1176 O O . LEU A 1 150 ? -9.555 18.922 -5.902 1 95.75 150 LEU A O 1
ATOM 1180 N N . LEU A 1 151 ? -7.484 19.562 -5.363 1 96.81 151 LEU A N 1
ATOM 1181 C CA . LEU A 1 151 ? -7.531 18.953 -4.035 1 96.81 151 LEU A CA 1
ATOM 1182 C C . LEU A 1 151 ? -7.816 20 -2.967 1 96.81 151 LEU A C 1
ATOM 1184 O O . LEU A 1 151 ? -7.516 21.188 -3.156 1 96.81 151 LEU A O 1
ATOM 1188 N N . ASN A 1 152 ? -8.438 19.594 -1.885 1 94.88 152 ASN A N 1
ATOM 1189 C CA . ASN A 1 152 ? -8.766 20.469 -0.767 1 94.88 152 ASN A CA 1
ATOM 1190 C C . ASN A 1 152 ? -7.559 20.719 0.127 1 94.88 152 ASN A C 1
ATOM 1192 O O . ASN A 1 152 ? -7.453 20.141 1.214 1 94.88 152 ASN A O 1
ATOM 1196 N N . ILE A 1 153 ? -6.688 21.625 -0.354 1 96.75 153 ILE A N 1
ATOM 1197 C CA . ILE A 1 153 ? -5.48 21.953 0.401 1 96.75 153 ILE A CA 1
ATOM 1198 C C . ILE A 1 153 ? -5.445 23.453 0.703 1 96.75 153 ILE A C 1
ATOM 1200 O O . ILE A 1 153 ? -4.367 24.047 0.799 1 96.75 153 ILE A O 1
ATOM 1204 N N . GLY A 1 154 ? -6.594 24.031 0.837 1 94.12 154 GLY A N 1
ATOM 1205 C CA . GLY A 1 154 ? -6.688 25.453 1.103 1 94.12 154 GLY A CA 1
ATOM 1206 C C . GLY A 1 154 ? -6.258 26.312 -0.074 1 94.12 154 GLY A C 1
ATOM 1207 O O . GLY A 1 154 ? -6.531 25.969 -1.228 1 94.12 154 GLY A O 1
ATOM 1208 N N . GLU A 1 155 ? -5.641 27.438 0.201 1 94.5 155 GLU A N 1
ATOM 1209 C CA . GLU A 1 155 ? -5.27 28.375 -0.841 1 94.5 155 GLU A CA 1
ATOM 1210 C C . GLU A 1 155 ? -3.865 28.109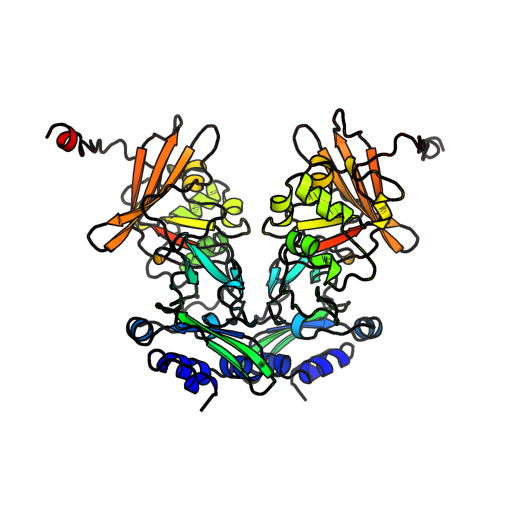 -1.367 1 94.5 155 GLU A C 1
ATOM 1212 O O . GLU A 1 155 ? -3.344 28.859 -2.189 1 94.5 155 GLU A O 1
ATOM 1217 N N . ASN A 1 156 ? -3.332 27.031 -0.95 1 96.81 156 ASN A N 1
ATOM 1218 C CA . ASN A 1 156 ? -1.953 26.719 -1.312 1 96.81 156 ASN A CA 1
ATOM 1219 C C . ASN A 1 156 ? -1.849 26.219 -2.748 1 96.81 156 ASN A C 1
ATOM 1221 O O . ASN A 1 156 ? -2.641 25.375 -3.176 1 96.81 156 ASN A O 1
ATOM 1225 N N . ARG A 1 157 ? -0.885 26.781 -3.447 1 96.69 157 ARG A N 1
ATOM 1226 C CA . ARG A 1 157 ? -0.57 26.359 -4.805 1 96.69 157 ARG A CA 1
ATOM 1227 C C . ARG A 1 157 ? 0.829 25.766 -4.879 1 96.69 157 ARG A C 1
ATOM 1229 O O . ARG A 1 157 ? 1.723 26.156 -4.129 1 96.69 157 ARG A O 1
ATOM 1236 N N . LEU A 1 158 ? 0.954 24.781 -5.82 1 97.94 158 LEU A N 1
ATOM 1237 C CA . LEU A 1 158 ? 2.188 24.016 -5.812 1 97.94 158 LEU A CA 1
ATOM 1238 C C . LEU A 1 158 ? 2.801 23.953 -7.207 1 97.94 158 LEU A C 1
ATOM 1240 O O . LEU A 1 158 ? 3.547 23.016 -7.523 1 97.94 158 LEU A O 1
ATOM 1244 N N . ARG A 1 159 ? 2.566 24.922 -8.047 1 96.25 159 ARG A N 1
ATOM 1245 C CA . ARG A 1 159 ? 2.951 24.875 -9.453 1 96.25 159 ARG A CA 1
ATOM 1246 C C . ARG A 1 159 ? 4.469 24.906 -9.609 1 96.25 159 ARG A C 1
ATOM 1248 O O . ARG A 1 159 ? 5.035 24.156 -10.398 1 96.25 159 ARG A O 1
ATOM 1255 N N . SER A 1 160 ? 5.137 25.781 -8.922 1 95.88 160 SER A N 1
ATOM 1256 C CA . SER A 1 160 ? 6.582 25.953 -9.055 1 95.88 160 SER A CA 1
ATOM 1257 C C . SER A 1 160 ? 7.324 24.672 -8.68 1 95.88 160 SER A C 1
ATOM 1259 O O . SER A 1 160 ? 8.18 24.203 -9.43 1 95.88 160 SER A O 1
ATOM 1261 N N . TYR A 1 161 ? 6.988 24.141 -7.535 1 97.5 161 TYR A N 1
ATOM 1262 C CA . TYR A 1 161 ? 7.668 22.938 -7.086 1 97.5 161 TYR A CA 1
ATOM 1263 C C . TYR A 1 161 ? 7.34 21.75 -7.992 1 97.5 161 TYR A C 1
ATOM 1265 O O . TYR A 1 161 ? 8.219 20.953 -8.328 1 97.5 161 TYR A O 1
ATOM 1273 N N . ARG A 1 162 ? 6.094 21.609 -8.359 1 97.81 162 ARG A N 1
ATOM 1274 C CA . ARG A 1 162 ? 5.668 20.562 -9.289 1 97.81 162 ARG A CA 1
ATOM 1275 C C . ARG A 1 162 ? 6.5 20.594 -10.57 1 97.81 162 ARG A C 1
ATOM 1277 O O . ARG A 1 162 ? 6.973 19.562 -11.031 1 97.81 162 ARG A O 1
ATOM 1284 N N . SER A 1 163 ? 6.629 21.766 -11.109 1 96.62 163 SER A N 1
ATOM 1285 C CA . SER A 1 163 ? 7.41 21.922 -12.328 1 96.62 163 SER A CA 1
ATOM 1286 C C . SER A 1 163 ? 8.852 21.484 -12.133 1 96.62 163 SER A C 1
ATOM 1288 O O . SER A 1 163 ? 9.414 20.797 -12.984 1 96.62 163 SER A O 1
ATOM 1290 N N . GLN A 1 164 ? 9.461 21.844 -11 1 96.56 164 GLN A N 1
ATOM 1291 C CA . GLN A 1 164 ? 10.852 21.484 -10.734 1 96.56 164 GLN A CA 1
ATOM 1292 C C . GLN A 1 164 ? 11 19.969 -10.594 1 96.56 164 GLN A C 1
ATOM 1294 O O . GLN A 1 164 ? 12 19.391 -11.039 1 96.56 164 GLN A O 1
ATOM 1299 N N . VAL A 1 165 ? 10.047 19.297 -9.938 1 98.31 165 VAL A N 1
ATOM 1300 C CA . VAL A 1 165 ? 10.094 17.859 -9.781 1 98.31 165 VAL A CA 1
ATOM 1301 C C . VAL A 1 165 ? 10.133 17.188 -11.156 1 98.31 165 VAL A C 1
ATOM 1303 O O . VAL A 1 165 ? 10.867 16.219 -11.359 1 98.31 165 VAL A O 1
ATOM 1306 N N . THR A 1 166 ? 9.391 17.734 -12.078 1 97.44 166 THR A N 1
ATOM 1307 C CA . THR A 1 166 ? 9.336 17.188 -13.43 1 97.44 166 THR A CA 1
ATOM 1308 C C . THR A 1 166 ? 10.609 17.516 -14.203 1 97.44 166 THR A C 1
ATOM 1310 O O . THR A 1 166 ? 11.211 16.625 -14.812 1 97.44 166 THR A O 1
ATOM 1313 N N . VAL A 1 167 ? 11.047 18.781 -14.18 1 96.94 167 VAL A N 1
ATOM 1314 C CA . VAL A 1 167 ? 12.227 19.25 -14.906 1 96.94 167 VAL A CA 1
ATOM 1315 C C . VAL A 1 167 ? 13.453 18.469 -14.445 1 96.94 167 VAL A C 1
ATOM 1317 O O . VAL A 1 167 ? 14.312 18.109 -15.258 1 96.94 167 VAL A O 1
ATOM 1320 N N . MET A 1 168 ? 13.508 18.156 -13.148 1 97.62 168 MET A N 1
ATOM 1321 C CA . MET A 1 168 ? 14.672 17.484 -12.57 1 97.62 168 MET A CA 1
ATOM 1322 C C . MET A 1 168 ? 14.5 15.969 -12.633 1 97.62 168 MET A C 1
ATOM 1324 O O . MET A 1 168 ? 15.336 15.227 -12.109 1 97.62 168 MET A O 1
ATOM 1328 N N . ARG A 1 169 ? 13.414 15.438 -13.141 1 97.81 169 ARG A N 1
ATOM 1329 C CA . ARG A 1 169 ? 13.133 14.016 -13.359 1 97.81 169 ARG A CA 1
ATOM 1330 C C . ARG A 1 169 ? 13.102 13.258 -12.031 1 97.81 169 ARG A C 1
ATOM 1332 O O . ARG A 1 169 ? 13.727 12.203 -11.906 1 97.81 169 ARG A O 1
ATOM 1339 N N . LYS A 1 170 ? 12.414 13.859 -11.086 1 98.5 170 LYS A N 1
ATOM 1340 C CA . LYS A 1 170 ? 12.32 13.258 -9.758 1 98.5 170 LYS A CA 1
ATOM 1341 C C . LYS A 1 170 ? 10.938 12.656 -9.523 1 98.5 170 LYS A C 1
ATOM 1343 O O . LYS A 1 170 ? 10.523 12.469 -8.375 1 98.5 170 LYS A O 1
ATOM 1348 N N . GLU A 1 171 ? 10.172 12.336 -10.602 1 98.5 171 GLU A N 1
ATOM 1349 C CA . GLU A 1 171 ? 8.828 11.773 -10.477 1 98.5 171 GLU A CA 1
ATOM 1350 C C . GLU A 1 171 ? 8.852 10.461 -9.703 1 98.5 171 GLU A C 1
ATOM 1352 O O . GLU A 1 171 ? 7.965 10.203 -8.883 1 98.5 171 GLU A O 1
ATOM 1357 N N . ASN A 1 172 ? 9.867 9.609 -9.945 1 97.69 172 ASN A N 1
ATOM 1358 C CA . ASN A 1 172 ? 9.945 8.297 -9.312 1 97.69 172 ASN A CA 1
ATOM 1359 C C . ASN A 1 172 ? 10.07 8.414 -7.793 1 97.69 172 ASN A C 1
ATOM 1361 O O . ASN A 1 172 ? 9.562 7.566 -7.055 1 97.69 172 ASN A O 1
ATOM 1365 N N . LEU A 1 173 ? 10.773 9.422 -7.371 1 98.56 173 LEU A N 1
ATOM 1366 C CA . LEU A 1 173 ? 10.93 9.633 -5.938 1 98.56 173 LEU A CA 1
ATOM 1367 C C . LEU A 1 173 ? 9.57 9.852 -5.27 1 98.56 173 LEU A C 1
ATOM 1369 O O . LEU A 1 173 ? 9.289 9.273 -4.219 1 98.56 173 LEU A O 1
ATOM 1373 N N . TYR A 1 174 ? 8.719 10.578 -5.887 1 98.75 174 TYR A N 1
ATOM 1374 C CA . TYR A 1 174 ? 7.426 10.938 -5.316 1 98.75 174 TYR A CA 1
ATOM 1375 C C . TYR A 1 174 ? 6.395 9.852 -5.598 1 98.75 174 TYR A C 1
ATOM 1377 O O . TYR A 1 174 ? 5.328 9.828 -4.977 1 98.75 174 TYR A O 1
ATOM 1385 N N . GLN A 1 175 ? 6.719 8.945 -6.492 1 97.69 175 GLN A N 1
ATOM 1386 C CA . GLN A 1 175 ? 5.859 7.805 -6.777 1 97.69 175 GLN A CA 1
ATOM 1387 C C . GLN A 1 175 ? 6.281 6.586 -5.961 1 97.69 175 GLN A C 1
ATOM 1389 O O . GLN A 1 175 ? 5.566 5.578 -5.926 1 97.69 175 GLN A O 1
ATOM 1394 N N . SER A 1 176 ? 7.398 6.664 -5.312 1 97.12 176 SER A N 1
ATOM 1395 C CA . SER A 1 176 ? 7.973 5.504 -4.637 1 97.12 176 SER A CA 1
ATOM 1396 C C . SER A 1 176 ? 6.977 4.887 -3.658 1 97.12 176 SER A C 1
ATOM 1398 O O . SER A 1 176 ? 6.363 5.598 -2.859 1 97.12 176 SER A O 1
ATOM 1400 N N . PRO A 1 177 ? 6.824 3.559 -3.766 1 96 177 PRO A N 1
ATOM 1401 C CA . PRO A 1 177 ? 5.898 2.926 -2.822 1 96 177 PRO A CA 1
ATOM 1402 C C . PRO A 1 177 ? 6.414 2.955 -1.384 1 96 177 PRO A C 1
ATOM 1404 O O . PRO A 1 177 ? 7.613 3.133 -1.156 1 96 177 PRO A O 1
ATOM 1407 N N . GLY A 1 178 ? 5.445 2.701 -0.48 1 95.06 178 GLY A N 1
ATOM 1408 C CA . GLY A 1 178 ? 5.781 2.68 0.934 1 95.06 178 GLY A CA 1
ATOM 1409 C C . GLY A 1 178 ? 5.145 3.811 1.718 1 95.06 178 GLY A C 1
ATOM 1410 O O . GLY A 1 178 ? 3.99 4.164 1.478 1 95.06 178 GLY A O 1
ATOM 1411 N N . GLY A 1 179 ? 5.82 4.23 2.777 1 97.81 179 GLY A N 1
ATOM 1412 C CA . GLY A 1 179 ? 5.426 5.328 3.645 1 97.81 179 GLY A CA 1
ATOM 1413 C C . GLY A 1 179 ? 6.543 6.328 3.889 1 97.81 179 GLY A C 1
ATOM 1414 O O . GLY A 1 179 ? 7.523 6.02 4.566 1 97.81 179 GLY A O 1
ATOM 1415 N N . HIS A 1 180 ? 6.359 7.504 3.301 1 98.81 180 HIS A N 1
ATOM 1416 C CA . HIS A 1 180 ? 7.367 8.555 3.35 1 98.81 180 HIS A CA 1
ATOM 1417 C C . HIS A 1 180 ? 6.781 9.852 3.898 1 98.81 180 HIS A C 1
ATOM 1419 O O . HIS A 1 180 ? 5.574 9.945 4.141 1 98.81 180 HIS A O 1
ATOM 1425 N N . THR A 1 181 ? 7.605 10.781 4.172 1 98.94 181 THR A N 1
ATOM 1426 C CA . THR A 1 181 ? 7.207 12.148 4.484 1 98.94 181 THR A CA 1
ATOM 1427 C C . THR A 1 181 ? 7.711 13.117 3.42 1 98.94 181 THR A C 1
ATOM 1429 O O . THR A 1 181 ? 8.906 13.156 3.127 1 98.94 181 THR A O 1
ATOM 1432 N N . PHE A 1 182 ? 6.816 13.828 2.844 1 98.94 182 PHE A N 1
ATOM 1433 C CA . PHE A 1 182 ? 7.113 14.773 1.777 1 98.94 182 PHE A CA 1
ATOM 1434 C C . PHE A 1 182 ? 6.93 16.203 2.26 1 98.94 182 PHE A C 1
ATOM 1436 O O . PHE A 1 182 ? 5.852 16.578 2.738 1 98.94 182 PHE A O 1
ATOM 1443 N N . LEU A 1 183 ? 7.957 16.953 2.162 1 98.94 183 LEU A N 1
ATOM 1444 C CA . LEU A 1 183 ? 7.93 18.375 2.506 1 98.94 183 LEU A CA 1
ATOM 1445 C C . LEU A 1 183 ? 7.895 19.234 1.248 1 98.94 183 LEU A C 1
ATOM 1447 O O . LEU A 1 183 ? 8.914 19.406 0.578 1 98.94 183 LEU A O 1
ATOM 1451 N N . ILE A 1 184 ? 6.738 19.828 0.969 1 98.88 184 ILE A N 1
ATOM 1452 C CA . ILE A 1 184 ? 6.539 20.453 -0.335 1 98.88 184 ILE A CA 1
ATOM 1453 C C . ILE A 1 184 ? 6.34 21.953 -0.163 1 98.88 184 ILE A C 1
ATOM 1455 O O . ILE A 1 184 ? 5.387 22.391 0.485 1 98.88 184 ILE A O 1
ATOM 1459 N N . PRO A 1 185 ? 7.188 22.719 -0.749 1 98 185 PRO A N 1
ATOM 1460 C CA . PRO A 1 185 ? 7.035 24.156 -0.634 1 98 185 PRO A CA 1
ATOM 1461 C C . PRO A 1 185 ? 5.891 24.703 -1.486 1 98 185 PRO A C 1
ATOM 1463 O O . PRO A 1 185 ? 5.668 24.234 -2.602 1 98 185 PRO A O 1
ATOM 1466 N N . VAL A 1 186 ? 5.238 25.688 -0.952 1 97.88 186 VAL A N 1
ATOM 1467 C CA . VAL A 1 186 ? 4.16 26.344 -1.677 1 97.88 186 VAL A CA 1
ATOM 1468 C C . VAL A 1 186 ? 4.734 27.438 -2.576 1 97.88 186 VAL A C 1
ATOM 1470 O O . VAL A 1 186 ? 5.855 27.891 -2.363 1 97.88 186 VAL A O 1
ATOM 1473 N N . ASP A 1 187 ? 3.955 27.906 -3.531 1 96.19 187 ASP A N 1
ATOM 1474 C CA . ASP A 1 187 ? 4.387 28.875 -4.543 1 96.19 187 ASP A CA 1
ATOM 1475 C C . ASP A 1 187 ? 4.816 30.188 -3.908 1 96.19 187 ASP A C 1
ATOM 1477 O O . ASP A 1 187 ? 5.754 30.828 -4.375 1 96.19 187 ASP A O 1
ATOM 1481 N N . GLU A 1 188 ? 4.137 30.625 -2.926 1 91.69 188 GLU A N 1
ATOM 1482 C CA . GLU A 1 188 ? 4.426 31.906 -2.264 1 91.69 188 GLU A CA 1
ATOM 1483 C C . GLU A 1 188 ? 5.855 31.938 -1.731 1 91.69 188 GLU A C 1
ATOM 1485 O O . GLU A 1 188 ? 6.473 33 -1.664 1 91.69 188 GLU A O 1
ATOM 1490 N N . GLY A 1 189 ? 6.363 30.781 -1.376 1 87.94 189 GLY A N 1
ATOM 1491 C CA . GLY A 1 189 ? 7.715 30.672 -0.851 1 87.94 189 GLY A CA 1
ATOM 1492 C C . GLY A 1 189 ? 8.789 30.875 -1.908 1 87.94 189 GLY A C 1
ATOM 1493 O O . GLY A 1 189 ? 9.945 31.156 -1.583 1 87.94 189 GLY A O 1
ATOM 1494 N N . PHE A 1 190 ? 8.516 30.656 -3.135 1 85.81 190 PHE A N 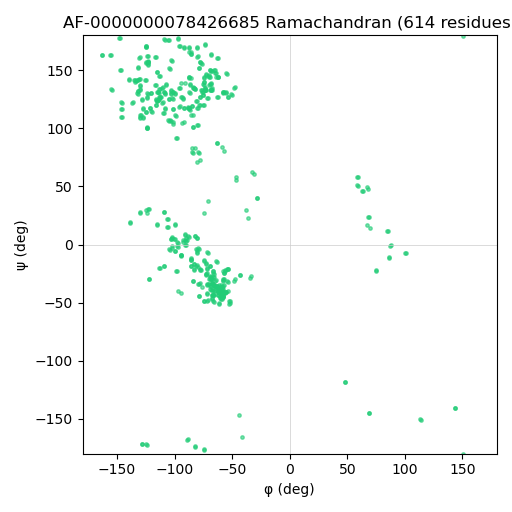1
ATOM 1495 C CA . PHE A 1 190 ? 9.461 30.828 -4.234 1 85.81 190 PHE A CA 1
ATOM 1496 C C . PHE A 1 190 ? 9.57 32.312 -4.625 1 85.81 190 PHE A C 1
ATOM 1498 O O . PHE A 1 190 ? 10.602 32.75 -5.137 1 85.81 190 PHE A O 1
ATOM 1505 N N . LYS A 1 191 ? 8.602 33.031 -4.543 1 73.88 191 LYS A N 1
ATOM 1506 C CA . LYS A 1 191 ? 8.586 34.438 -4.926 1 73.88 191 LYS A CA 1
ATOM 1507 C C . LYS A 1 191 ? 9.438 35.281 -3.975 1 73.88 191 LYS A C 1
ATOM 1509 O O . LYS A 1 191 ? 10.07 36.25 -4.391 1 73.88 191 LYS A O 1
ATOM 1514 N N . GLN A 1 192 ? 9.539 34.906 -2.932 1 58.84 192 GLN A N 1
ATOM 1515 C CA . GLN A 1 192 ? 10.18 35.75 -1.92 1 58.84 192 GLN A CA 1
ATOM 1516 C C . GLN A 1 192 ? 11.648 35.375 -1.757 1 58.84 192 GLN A C 1
ATOM 1518 O O . GLN A 1 192 ? 12.492 36.25 -1.578 1 58.84 192 GLN A O 1
ATOM 1523 N N . THR A 1 193 ? 11.938 34.125 -1.78 1 55.31 193 THR A N 1
ATOM 1524 C CA . THR A 1 193 ? 13.219 33.781 -1.161 1 55.31 193 THR A CA 1
ATOM 1525 C C . THR A 1 193 ? 14.125 33.062 -2.15 1 55.31 193 THR A C 1
ATOM 1527 O O . THR A 1 193 ? 15.352 33.156 -2.043 1 55.31 193 THR A O 1
ATOM 1530 N N . THR A 1 194 ? 13.406 32.312 -3.133 1 63.62 194 THR A N 1
ATOM 1531 C CA . THR A 1 194 ? 14.289 31.406 -3.84 1 63.62 194 THR A CA 1
ATOM 1532 C C . THR A 1 194 ? 13.852 31.25 -5.293 1 63.62 194 THR A C 1
ATOM 1534 O O . THR A 1 194 ? 12.664 31.062 -5.566 1 63.62 194 THR A O 1
ATOM 1537 N N . ARG A 1 195 ? 14.82 31.578 -6.098 1 75.75 195 ARG A N 1
ATOM 1538 C CA . ARG A 1 195 ? 14.609 31.234 -7.504 1 75.75 195 ARG A CA 1
ATOM 1539 C C . ARG A 1 195 ? 14.383 29.75 -7.676 1 75.75 195 ARG A C 1
ATOM 1541 O O . ARG A 1 195 ? 15.07 28.922 -7.062 1 75.75 195 ARG A O 1
ATOM 1548 N N . SER A 1 196 ? 13.344 29.406 -8.391 1 80.88 196 SER A N 1
ATOM 1549 C CA . SER A 1 196 ? 12.977 28.016 -8.648 1 80.88 196 SER A CA 1
ATOM 1550 C C . SER A 1 196 ? 14.148 27.234 -9.227 1 80.88 196 SER A C 1
ATOM 1552 O O . SER A 1 196 ? 14.266 26.031 -9 1 80.88 196 SER A O 1
ATOM 1554 N N . SER A 1 197 ? 15.07 27.938 -9.781 1 82.81 197 SER A N 1
ATOM 1555 C CA . SER A 1 197 ? 16.203 27.266 -10.438 1 82.81 197 SER A CA 1
ATOM 1556 C C . SER A 1 197 ? 17.172 26.703 -9.414 1 82.81 197 SER A C 1
ATOM 1558 O O . SER A 1 197 ? 17.984 25.828 -9.734 1 82.81 197 SER A O 1
ATOM 1560 N N . LEU A 1 198 ? 17 27.141 -8.188 1 88.25 198 LEU A N 1
ATOM 1561 C CA . LEU A 1 198 ? 17.891 26.656 -7.141 1 88.25 198 LEU A CA 1
ATOM 1562 C C . LEU A 1 198 ? 17.406 25.312 -6.609 1 88.25 198 LEU A C 1
ATOM 1564 O O . LEU A 1 198 ? 18.156 24.594 -5.934 1 88.25 198 LEU A O 1
ATOM 1568 N N . VAL A 1 199 ? 16.188 24.984 -6.887 1 94.5 199 VAL A N 1
ATOM 1569 C CA . VAL A 1 199 ? 15.641 23.688 -6.484 1 94.5 199 VAL A CA 1
ATOM 1570 C C . VAL A 1 199 ? 16 22.625 -7.52 1 94.5 199 VAL A C 1
ATOM 1572 O O . VAL A 1 199 ? 15.164 22.25 -8.352 1 94.5 199 VAL A O 1
ATOM 1575 N N . ASP A 1 200 ? 17.203 22.156 -7.43 1 95.69 200 ASP A N 1
ATOM 1576 C CA . ASP A 1 200 ? 17.672 21.125 -8.344 1 95.69 200 ASP A CA 1
ATOM 1577 C C . ASP A 1 200 ? 17.375 19.734 -7.793 1 95.69 200 ASP A C 1
ATOM 1579 O O . ASP A 1 200 ? 16.562 19.578 -6.867 1 95.69 200 ASP A O 1
ATOM 1583 N N . ASN A 1 201 ? 17.953 18.719 -8.383 1 96.88 201 ASN A N 1
ATOM 1584 C CA . ASN A 1 201 ? 17.625 17.328 -8.047 1 96.88 201 ASN A CA 1
ATOM 1585 C C . ASN A 1 201 ? 18 17 -6.602 1 96.88 201 ASN A C 1
ATOM 1587 O O . ASN A 1 201 ? 17.25 16.312 -5.906 1 96.88 201 ASN A O 1
ATOM 1591 N N . LYS A 1 202 ? 19.125 17.562 -6.133 1 97.06 202 LYS A N 1
ATOM 1592 C CA . LYS A 1 202 ? 19.562 17.281 -4.77 1 97.06 202 LYS A CA 1
ATOM 1593 C C . LYS A 1 202 ? 18.672 17.969 -3.75 1 97.06 202 LYS A C 1
ATOM 1595 O O . LYS A 1 202 ? 18.359 17.406 -2.701 1 97.06 202 LYS A O 1
ATOM 1600 N N . VAL A 1 203 ? 18.312 19.203 -4.035 1 97.12 203 VAL A N 1
ATOM 1601 C CA . VAL A 1 203 ? 17.422 19.938 -3.15 1 97.12 203 VAL A CA 1
ATOM 1602 C C . VAL A 1 203 ? 16.094 19.219 -3.039 1 97.12 203 VAL A C 1
ATOM 1604 O O . VAL A 1 203 ? 15.531 19.094 -1.946 1 97.12 203 VAL A O 1
ATOM 1607 N N . ILE A 1 204 ? 15.594 18.703 -4.141 1 98.56 204 ILE A N 1
ATOM 1608 C CA . ILE A 1 204 ? 14.352 17.953 -4.141 1 98.56 204 ILE A CA 1
ATOM 1609 C C . ILE A 1 204 ? 14.508 16.703 -3.271 1 98.56 204 ILE A C 1
ATOM 1611 O O . ILE A 1 204 ? 13.625 16.375 -2.477 1 98.56 204 ILE A O 1
ATOM 1615 N N . ASP A 1 205 ? 15.617 16.016 -3.396 1 98.69 205 ASP A N 1
ATOM 1616 C CA . ASP A 1 205 ? 15.898 14.859 -2.557 1 98.69 205 ASP A CA 1
ATOM 1617 C C . ASP A 1 205 ? 15.852 15.234 -1.075 1 98.69 205 ASP A C 1
ATOM 1619 O O . ASP A 1 205 ? 15.375 14.445 -0.251 1 98.69 205 ASP A O 1
ATOM 1623 N N . GLY A 1 206 ? 16.281 16.422 -0.748 1 98.62 206 GLY A N 1
ATOM 1624 C CA . GLY A 1 206 ? 16.328 16.875 0.63 1 98.62 206 GLY A CA 1
ATOM 1625 C C . GLY A 1 206 ? 14.953 17.156 1.208 1 98.62 206 GLY A C 1
ATOM 1626 O O . GLY A 1 206 ? 14.812 17.422 2.406 1 98.62 206 GLY A O 1
ATOM 1627 N N . HIS A 1 207 ? 13.93 17.094 0.421 1 98.88 207 HIS A N 1
ATOM 1628 C CA . HIS A 1 207 ? 12.57 17.391 0.848 1 98.88 207 HIS A CA 1
ATOM 1629 C C . HIS A 1 207 ? 11.781 16.109 1.123 1 98.88 207 HIS A C 1
ATOM 1631 O O . HIS A 1 207 ? 10.578 16.172 1.376 1 98.88 207 HIS A O 1
ATOM 1637 N N . VAL A 1 208 ? 12.477 14.961 1.034 1 98.94 208 VAL A N 1
ATOM 1638 C CA . VAL A 1 208 ? 11.773 13.695 1.192 1 98.94 208 VAL A CA 1
ATOM 1639 C C . VAL A 1 208 ? 12.469 12.844 2.252 1 98.94 208 VAL A C 1
ATOM 1641 O O . VAL A 1 208 ? 13.656 12.531 2.121 1 98.94 208 VAL A O 1
ATOM 1644 N N . ILE A 1 209 ? 11.773 12.562 3.312 1 98.81 209 ILE A N 1
ATOM 1645 C CA . ILE A 1 209 ? 12.203 11.562 4.281 1 98.81 209 ILE A CA 1
ATOM 1646 C C . ILE A 1 209 ? 11.68 10.188 3.869 1 98.81 209 ILE A C 1
ATOM 1648 O O . ILE A 1 209 ? 10.469 9.961 3.85 1 98.81 209 ILE A O 1
ATOM 1652 N N . LEU A 1 210 ? 12.57 9.273 3.604 1 97.81 210 LEU A N 1
ATOM 1653 C CA . LEU A 1 210 ? 12.172 7.973 3.07 1 97.81 210 LEU A CA 1
ATOM 1654 C C . LEU A 1 210 ? 11.828 7.004 4.195 1 97.81 210 LEU A C 1
ATOM 1656 O O . LEU A 1 210 ? 12.484 7 5.238 1 97.81 210 LEU A O 1
ATOM 1660 N N . ASN A 1 211 ? 10.742 6.227 4.027 1 96.69 211 ASN A N 1
ATOM 1661 C CA . ASN A 1 211 ? 10.391 5.051 4.812 1 96.69 211 ASN A CA 1
ATOM 1662 C C . ASN A 1 211 ? 10.016 5.426 6.242 1 96.69 211 ASN A C 1
ATOM 1664 O O . ASN A 1 211 ? 10.211 4.637 7.168 1 96.69 211 ASN A O 1
ATOM 1668 N N . ASN A 1 212 ? 9.617 6.586 6.438 1 97.94 212 ASN A N 1
ATOM 1669 C CA . ASN A 1 212 ? 9.148 7.066 7.734 1 97.94 212 ASN A CA 1
ATOM 1670 C C . ASN A 1 212 ? 8.031 8.094 7.586 1 97.94 212 ASN A C 1
ATOM 1672 O O . ASN A 1 212 ? 8.25 9.188 7.074 1 97.94 212 ASN A O 1
ATOM 1676 N N . VAL A 1 213 ? 6.844 7.676 7.969 1 98.69 213 VAL A N 1
ATOM 1677 C CA . VAL A 1 213 ? 5.691 8.57 7.938 1 98.69 213 VAL A CA 1
ATOM 1678 C C . VAL A 1 213 ? 5.605 9.352 9.25 1 98.69 213 VAL A C 1
ATOM 1680 O O . VAL A 1 213 ? 5.43 8.758 10.312 1 98.69 213 VAL A O 1
ATOM 1683 N N . ILE A 1 214 ? 5.727 10.672 9.117 1 98.62 214 ILE A N 1
ATOM 1684 C CA . ILE A 1 214 ? 5.805 11.469 10.344 1 98.62 214 ILE A CA 1
ATOM 1685 C C . ILE A 1 214 ? 4.711 12.531 10.336 1 98.62 214 ILE A C 1
ATOM 1687 O O . ILE A 1 214 ? 4.859 13.586 9.711 1 98.62 214 ILE A O 1
ATOM 1691 N N . PHE A 1 215 ? 3.617 12.297 11.039 1 98.69 215 PHE A N 1
ATOM 1692 C CA . PHE A 1 215 ? 2.623 13.32 11.344 1 98.69 215 PHE A CA 1
ATOM 1693 C C . PHE A 1 215 ? 3.104 14.219 12.477 1 98.69 215 PHE A C 1
ATOM 1695 O O . PHE A 1 215 ? 3.918 13.805 13.305 1 98.69 215 PHE A O 1
ATOM 1702 N N . THR A 1 216 ? 2.594 15.391 12.562 1 97.94 216 THR A N 1
ATOM 1703 C CA . THR A 1 216 ? 3.18 16.422 13.422 1 97.94 216 THR A CA 1
ATOM 1704 C C . THR A 1 216 ? 3.02 16.047 14.891 1 97.94 216 THR A C 1
ATOM 1706 O O . THR A 1 216 ? 3.947 16.219 15.688 1 97.94 216 THR A O 1
ATOM 1709 N N . SER A 1 217 ? 1.844 15.555 15.312 1 96.44 217 SER A N 1
ATOM 1710 C CA . SER A 1 217 ? 1.622 15.219 16.719 1 96.44 217 SER A CA 1
ATOM 1711 C C . SER A 1 217 ? 2.496 14.047 17.141 1 96.44 217 SER A C 1
ATOM 1713 O O . SER A 1 217 ? 2.809 13.906 18.328 1 96.44 217 SER A O 1
ATOM 1715 N N . ALA A 1 218 ? 2.9 13.219 16.172 1 96 218 ALA A N 1
ATOM 1716 C CA . ALA A 1 218 ? 3.699 12.031 16.469 1 96 218 ALA A CA 1
ATOM 1717 C C . ALA A 1 218 ? 5.184 12.305 16.234 1 96 218 ALA A C 1
ATOM 1719 O O . ALA A 1 218 ? 6.027 11.438 16.5 1 96 218 ALA A O 1
ATOM 1720 N N . ALA A 1 219 ? 5.531 13.453 15.805 1 96.56 219 ALA A N 1
ATOM 1721 C CA . ALA A 1 219 ? 6.91 13.766 15.438 1 96.56 219 ALA A CA 1
ATOM 1722 C C . ALA A 1 219 ? 7.789 13.914 16.672 1 96.56 219 ALA A C 1
ATOM 1724 O O . ALA A 1 219 ? 7.375 14.516 17.672 1 96.56 219 ALA A O 1
ATOM 1725 N N . GLN A 1 220 ? 8.969 13.273 16.656 1 95.44 220 GLN A N 1
ATOM 1726 C CA . GLN A 1 220 ? 9.992 13.586 17.641 1 95.44 220 GLN A CA 1
ATOM 1727 C C . GLN A 1 220 ? 10.664 14.922 17.328 1 95.44 220 GLN A C 1
ATOM 1729 O O . GLN A 1 220 ? 11.32 15.07 16.297 1 95.44 220 GLN A O 1
ATOM 1734 N N . ILE A 1 221 ? 10.57 15.797 18.219 1 95.44 221 ILE A N 1
ATOM 1735 C CA . ILE A 1 221 ? 11.031 17.156 18.016 1 95.44 221 ILE A CA 1
ATOM 1736 C C . ILE A 1 221 ? 12.555 17.203 18.094 1 95.44 221 ILE A C 1
ATOM 1738 O O . ILE A 1 221 ? 13.156 16.594 18.969 1 95.44 221 ILE A O 1
ATOM 1742 N N . GLU A 1 222 ? 13.156 17.828 17.141 1 96.44 222 GLU A N 1
ATOM 1743 C CA . GLU A 1 222 ? 14.578 18.109 17.047 1 96.44 222 GLU A CA 1
ATOM 1744 C C . GLU A 1 222 ? 15.391 16.828 16.859 1 96.44 222 GLU A C 1
ATOM 1746 O O . GLU A 1 222 ? 16.578 16.797 17.172 1 96.44 222 GLU A O 1
ATOM 1751 N N . VAL A 1 223 ? 14.82 15.789 16.5 1 97 223 VAL A N 1
ATOM 1752 C CA . VAL A 1 223 ? 15.531 14.562 16.156 1 97 223 VAL A CA 1
ATOM 1753 C C . VAL A 1 223 ? 15.734 14.484 14.641 1 97 223 VAL A C 1
ATOM 1755 O O . VAL A 1 223 ? 14.758 14.438 13.883 1 97 223 VAL A O 1
ATOM 1758 N N . PRO A 1 224 ? 16.906 14.453 14.172 1 98.38 224 PRO A N 1
ATOM 1759 C CA . PRO A 1 224 ? 17.188 14.469 12.734 1 98.38 224 PRO A CA 1
ATOM 1760 C C . PRO A 1 224 ? 16.75 13.188 12.031 1 98.38 224 PRO A C 1
ATOM 1762 O O . PRO A 1 224 ? 16.938 12.094 12.57 1 98.38 224 PRO A O 1
ATOM 1765 N N . GLN A 1 225 ? 16.109 13.328 10.984 1 98.56 225 GLN A N 1
ATOM 1766 C CA . GLN A 1 225 ? 15.781 12.25 10.055 1 98.56 225 GLN A CA 1
ATOM 1767 C C . GLN A 1 225 ? 16.609 12.352 8.773 1 98.56 225 GLN A C 1
ATOM 1769 O O . GLN A 1 225 ? 16.781 13.445 8.227 1 98.56 225 GLN A O 1
ATOM 1774 N N . THR A 1 226 ? 17.125 11.25 8.266 1 98.56 226 THR A N 1
ATOM 1775 C CA . THR A 1 226 ? 17.828 11.266 6.984 1 98.56 226 THR A CA 1
ATOM 1776 C C . THR A 1 226 ? 16.844 11.5 5.836 1 98.56 226 THR A C 1
ATOM 1778 O O . THR A 1 226 ? 15.688 11.086 5.91 1 98.56 226 THR A O 1
ATOM 1781 N N . THR A 1 227 ? 17.312 12.195 4.828 1 98.81 227 THR A N 1
ATOM 1782 C CA . THR A 1 227 ? 16.5 12.43 3.637 1 98.81 227 THR A CA 1
ATOM 1783 C C . THR A 1 227 ? 17.047 11.633 2.451 1 98.81 227 THR A C 1
ATOM 1785 O O . THR A 1 227 ? 18.047 10.93 2.578 1 98.81 227 THR A O 1
ATOM 1788 N N . ALA A 1 228 ? 16.359 11.719 1.369 1 98.56 228 ALA A N 1
ATOM 1789 C CA . ALA A 1 228 ? 16.828 11.094 0.131 1 98.56 228 ALA A CA 1
ATOM 1790 C C . ALA A 1 228 ? 18.125 11.727 -0.343 1 98.56 228 ALA A C 1
ATOM 1792 O O . ALA A 1 228 ? 18.812 11.18 -1.207 1 98.56 228 ALA A O 1
ATOM 1793 N N . ALA A 1 229 ? 18.531 12.867 0.163 1 98.12 229 ALA A N 1
ATOM 1794 C CA . ALA A 1 229 ? 19.781 13.523 -0.172 1 98.12 229 ALA A CA 1
ATOM 1795 C C . ALA A 1 229 ? 20.906 13.086 0.772 1 98.12 229 ALA A C 1
ATOM 1797 O O . ALA A 1 229 ? 22.016 13.625 0.722 1 98.12 229 ALA A O 1
ATOM 1798 N N . PHE A 1 230 ? 20.688 12.164 1.679 1 97.88 230 PHE A N 1
ATOM 1799 C CA . PHE A 1 230 ? 21.734 11.664 2.562 1 97.88 230 PHE A CA 1
ATOM 1800 C C . PHE A 1 230 ? 22.562 10.586 1.869 1 97.88 230 PHE A C 1
ATOM 1802 O O . PHE A 1 230 ? 22.266 9.391 2 1 97.88 230 PHE A O 1
ATOM 1809 N N . GLU A 1 231 ? 23.453 10.906 1.145 1 95.06 231 GLU A N 1
ATOM 1810 C CA . GLU A 1 231 ? 24.344 10.047 0.368 1 95.06 231 GLU A CA 1
ATOM 1811 C C . GLU A 1 231 ? 25.812 10.344 0.687 1 95.06 231 GLU A C 1
ATOM 1813 O O . GLU A 1 231 ? 26.109 11.07 1.637 1 95.06 231 GLU A O 1
ATOM 1818 N N . ASP A 1 232 ? 26.734 9.742 -0.086 1 90.69 232 ASP A N 1
ATOM 1819 C CA . ASP A 1 232 ? 28.156 9.836 0.21 1 90.69 232 ASP A CA 1
ATOM 1820 C C . ASP A 1 232 ? 28.672 11.258 -0.023 1 90.69 232 ASP A C 1
ATOM 1822 O O . ASP A 1 232 ? 29.453 11.781 0.779 1 90.69 232 ASP A O 1
ATOM 1826 N N . ASN A 1 233 ? 28.234 11.945 -1.029 1 93.62 233 ASN A N 1
ATOM 1827 C CA . ASN A 1 233 ? 28.812 13.227 -1.422 1 93.62 233 ASN A CA 1
ATOM 1828 C C . ASN A 1 233 ? 27.969 14.391 -0.906 1 93.62 233 ASN A C 1
ATOM 1830 O O . ASN A 1 233 ? 28.359 15.555 -1.052 1 93.62 233 ASN A O 1
ATOM 1834 N N . ILE A 1 234 ? 26.875 14.133 -0.34 1 96.81 234 ILE A N 1
ATOM 1835 C CA . ILE A 1 234 ? 25.984 15.117 0.256 1 96.81 234 ILE A CA 1
ATOM 1836 C C . ILE A 1 234 ? 25.141 14.461 1.349 1 96.81 234 ILE A C 1
ATOM 1838 O O . ILE A 1 234 ? 24.672 13.336 1.179 1 96.81 234 ILE A O 1
ATOM 1842 N N . LYS A 1 235 ? 25.047 15.102 2.514 1 98.38 235 LYS A N 1
ATOM 1843 C CA . LYS A 1 235 ? 24.297 14.562 3.641 1 98.38 235 LYS A CA 1
ATOM 1844 C C . LYS A 1 235 ? 23.328 15.602 4.203 1 98.38 235 LYS A C 1
ATOM 1846 O O . LYS A 1 235 ? 23.75 16.594 4.801 1 98.38 235 LYS A O 1
ATOM 1851 N N . VAL A 1 236 ? 22.094 15.359 4.023 1 98.62 236 VAL A N 1
ATOM 1852 C CA . VAL A 1 236 ? 21.062 16.281 4.484 1 98.62 236 VAL A CA 1
ATOM 1853 C C . VAL A 1 236 ? 20.094 15.562 5.422 1 98.62 236 VAL A C 1
ATOM 1855 O O . VAL A 1 236 ? 19.609 14.477 5.102 1 98.62 236 VAL A O 1
ATOM 1858 N N . THR A 1 237 ? 19.844 16.125 6.555 1 98.75 237 THR A N 1
ATOM 1859 C CA . THR A 1 237 ? 18.812 15.656 7.484 1 98.75 237 THR A CA 1
ATOM 1860 C C . THR A 1 237 ? 17.719 16.703 7.668 1 98.75 237 THR A C 1
ATOM 1862 O O . THR A 1 237 ? 17.906 17.859 7.301 1 98.75 237 THR A O 1
ATOM 1865 N N . VAL A 1 238 ? 16.609 16.297 8.148 1 98.75 238 VAL A N 1
ATOM 1866 C CA . VAL A 1 238 ? 15.5 17.188 8.484 1 98.75 238 VAL A CA 1
ATOM 1867 C C . VAL A 1 238 ? 14.969 16.844 9.875 1 98.75 238 VAL A C 1
ATOM 1869 O O . VAL A 1 238 ? 14.906 15.672 10.25 1 98.75 238 VAL A O 1
ATOM 1872 N N . SER A 1 239 ? 14.633 17.797 10.594 1 98.56 239 SER A N 1
ATOM 1873 C CA . SER A 1 239 ? 13.977 17.609 11.883 1 98.56 239 SER A CA 1
ATOM 1874 C C . SER A 1 239 ? 12.75 18.5 12.016 1 98.56 239 SER A C 1
ATOM 1876 O O . SER A 1 239 ? 12.641 19.531 11.344 1 98.56 239 SER A O 1
ATOM 1878 N N . PHE A 1 240 ? 11.789 18.094 12.773 1 98.38 240 PHE A N 1
ATOM 1879 C CA . PHE A 1 240 ? 10.633 18.906 13.125 1 98.38 240 PHE A CA 1
ATOM 1880 C C . PHE A 1 240 ? 10.93 19.781 14.352 1 98.38 240 PHE A C 1
ATOM 1882 O O . PHE A 1 240 ? 11.656 19.344 15.25 1 98.38 240 PHE A O 1
ATOM 1889 N N . SER A 1 241 ? 10.414 20.906 14.32 1 96.25 241 SER A N 1
ATOM 1890 C CA . SER A 1 241 ? 10.633 21.859 15.406 1 96.25 241 SER A CA 1
ATOM 1891 C C . SER A 1 241 ? 9.352 22.609 15.742 1 96.25 241 SER A C 1
ATOM 1893 O O . SER A 1 241 ? 8.516 22.859 14.867 1 96.25 241 SER A O 1
ATOM 1895 N N . LYS A 1 242 ? 9.172 22.844 16.984 1 93.06 242 LYS A N 1
ATOM 1896 C CA . LYS A 1 242 ? 8.047 23.641 17.453 1 93.06 242 LYS A CA 1
ATOM 1897 C C . LYS A 1 242 ? 8.523 24.953 18.062 1 93.06 242 LYS A C 1
ATOM 1899 O O . LYS A 1 242 ? 9.453 24.984 18.859 1 93.06 242 LYS A O 1
ATOM 1904 N N . GLN A 1 243 ? 7.98 26.016 17.594 1 86.56 243 GLN A N 1
ATOM 1905 C CA . GLN A 1 243 ? 8.344 27.328 18.141 1 86.56 243 GLN A CA 1
ATOM 1906 C C . GLN A 1 243 ? 7.352 27.766 19.219 1 86.56 243 GLN A C 1
ATOM 1908 O O . GLN A 1 243 ? 6.336 27.109 19.438 1 86.56 243 GLN A O 1
ATOM 1913 N N . LYS A 1 244 ? 7.617 28.844 19.953 1 78.62 244 LYS A N 1
ATOM 1914 C CA . LYS A 1 244 ? 6.941 29.344 21.156 1 78.62 244 LYS A CA 1
ATOM 1915 C C . LYS A 1 244 ? 5.465 29.609 20.875 1 78.62 244 LYS A C 1
ATOM 1917 O O . LYS A 1 244 ? 4.617 29.375 21.734 1 78.62 244 LYS A O 1
ATOM 1922 N N . GLU A 1 245 ? 5.137 29.984 19.641 1 84.25 245 GLU A N 1
ATOM 1923 C CA . GLU A 1 245 ? 3.746 30.297 19.344 1 84.25 245 GLU A CA 1
ATOM 1924 C C . GLU A 1 245 ? 2.965 29.062 18.938 1 84.25 245 GLU A C 1
ATOM 1926 O O . GLU A 1 245 ? 1.797 29.141 18.547 1 84.25 245 GLU A O 1
ATOM 1931 N N . GLY A 1 246 ? 3.547 27.906 19.016 1 86.81 246 GLY A N 1
ATOM 1932 C CA . GLY A 1 246 ? 2.848 26.656 18.719 1 86.81 246 GLY A CA 1
ATOM 1933 C C . GLY A 1 246 ? 2.91 26.281 17.25 1 86.81 246 GLY A C 1
ATOM 1934 O O . GLY A 1 246 ? 2.383 25.234 16.859 1 86.81 246 GLY A O 1
ATOM 1935 N N . LYS A 1 247 ? 3.564 27.125 16.484 1 92.38 247 LYS A N 1
ATOM 1936 C CA . LYS A 1 247 ? 3.721 26.828 15.07 1 92.38 247 LYS A CA 1
ATOM 1937 C C . LYS A 1 247 ? 4.762 25.734 14.844 1 92.38 247 LYS A C 1
ATOM 1939 O O . LYS A 1 247 ? 5.773 25.688 15.547 1 92.38 247 LYS A O 1
ATOM 1944 N N . MET A 1 248 ? 4.445 24.875 13.922 1 96.75 248 MET A N 1
ATOM 1945 C CA . MET A 1 248 ? 5.348 23.781 13.594 1 96.75 248 MET A CA 1
ATOM 1946 C C . MET A 1 248 ? 6.23 24.141 12.406 1 96.75 248 MET A C 1
ATOM 1948 O O . MET A 1 248 ? 5.766 24.734 11.438 1 96.75 248 MET A O 1
ATOM 1952 N N . TYR A 1 249 ? 7.523 23.844 12.547 1 97.44 249 TYR A N 1
ATOM 1953 C CA . TYR A 1 249 ? 8.523 24.047 11.508 1 97.44 249 TYR A CA 1
ATOM 1954 C C . TYR A 1 249 ? 9.242 22.75 11.164 1 97.44 249 TYR A C 1
ATOM 1956 O O . TYR A 1 249 ? 9.195 21.797 11.93 1 97.44 249 TYR A O 1
ATOM 1964 N N . VAL A 1 250 ? 9.781 22.703 9.984 1 98.44 250 VAL A N 1
ATOM 1965 C CA . VAL A 1 250 ? 10.805 21.719 9.641 1 98.44 250 VAL A CA 1
ATOM 1966 C C . VAL A 1 250 ? 12.141 22.422 9.398 1 98.44 250 VAL A C 1
ATOM 1968 O O . VAL A 1 250 ? 12.172 23.547 8.906 1 98.44 250 VAL A O 1
ATOM 1971 N N . LYS A 1 251 ? 13.156 21.766 9.773 1 97.25 251 LYS A N 1
ATOM 1972 C CA . LYS A 1 251 ? 14.516 22.281 9.68 1 97.25 251 LYS A CA 1
ATOM 1973 C C . LYS A 1 251 ? 15.414 21.312 8.891 1 97.25 251 LYS A C 1
ATOM 1975 O O . LYS A 1 251 ? 15.625 20.172 9.305 1 97.25 251 LYS A O 1
ATOM 1980 N N . SER A 1 252 ? 15.859 21.75 7.77 1 97.94 252 SER A N 1
ATOM 1981 C CA . SER A 1 252 ? 16.859 20.953 7.074 1 97.94 252 SER A CA 1
ATOM 1982 C C . SER A 1 252 ? 18.266 21.312 7.535 1 97.94 252 SER A C 1
ATOM 1984 O O . SER A 1 252 ? 18.562 22.484 7.824 1 97.94 252 SER A O 1
ATOM 1986 N N . ASN A 1 253 ? 19.125 20.375 7.617 1 98.06 253 ASN A N 1
ATOM 1987 C CA . ASN A 1 253 ? 20.531 20.516 7.934 1 98.06 253 ASN A CA 1
ATOM 1988 C C . ASN A 1 253 ? 21.422 19.828 6.898 1 98.06 253 ASN A C 1
ATOM 1990 O O . ASN A 1 253 ? 21.453 18.594 6.836 1 98.06 253 ASN A O 1
ATOM 1994 N N . THR A 1 254 ? 22.109 20.641 6.113 1 97.75 254 THR A N 1
ATOM 1995 C CA . THR A 1 254 ? 23.125 20.109 5.215 1 97.75 254 THR A CA 1
ATOM 1996 C C . THR A 1 254 ? 24.453 19.922 5.953 1 97.75 254 THR A C 1
ATOM 1998 O O . THR A 1 254 ? 25.203 20.875 6.141 1 97.75 254 THR A O 1
ATOM 2001 N N . LEU A 1 255 ? 24.703 18.734 6.305 1 97.44 255 LEU A N 1
ATOM 2002 C CA . LEU A 1 255 ? 25.875 18.391 7.102 1 97.44 255 LEU A CA 1
ATOM 2003 C C . LEU A 1 255 ? 27.141 18.344 6.234 1 97.44 255 LEU A C 1
ATOM 2005 O O . LEU A 1 255 ? 28.203 18.766 6.664 1 97.44 255 LEU A O 1
ATOM 2009 N N . LEU A 1 256 ? 26.984 17.734 5.125 1 96.56 256 LEU A N 1
ATOM 2010 C CA . LEU A 1 256 ? 27.984 17.703 4.07 1 96.56 256 LEU A CA 1
ATOM 2011 C C . LEU A 1 256 ? 27.422 18.281 2.773 1 96.56 256 LEU A C 1
ATOM 2013 O O . LEU A 1 256 ? 26.406 17.812 2.264 1 96.56 256 LEU A O 1
ATOM 2017 N N . GLY A 1 257 ? 28.062 19.391 2.348 1 93.81 257 GLY A N 1
ATOM 2018 C CA . GLY A 1 257 ? 27.641 20.031 1.119 1 93.81 257 GLY A CA 1
ATOM 2019 C C . GLY A 1 257 ? 28.578 19.797 -0.044 1 93.81 257 GLY A C 1
ATOM 2020 O O . GLY A 1 257 ? 29.516 19 0.065 1 93.81 257 GLY A O 1
ATOM 2021 N N . ASP A 1 258 ? 28.156 20.312 -1.209 1 92.38 258 ASP A N 1
ATOM 2022 C CA . ASP A 1 258 ? 29.016 20.344 -2.389 1 92.38 258 ASP A CA 1
ATOM 2023 C C . ASP A 1 258 ? 29.078 21.734 -3 1 92.38 258 ASP A C 1
ATOM 2025 O O . ASP A 1 258 ? 28.781 22.719 -2.33 1 92.38 258 ASP A O 1
ATOM 2029 N N . SER A 1 259 ? 29.688 21.906 -4.195 1 89.94 259 SER A N 1
ATOM 2030 C CA . SER A 1 259 ? 29.953 23.203 -4.797 1 89.94 259 SER A CA 1
ATOM 2031 C C . SER A 1 259 ? 28.656 24.016 -4.949 1 89.94 259 SER A C 1
ATOM 2033 O O . SER A 1 259 ? 28.672 25.234 -4.91 1 89.94 259 SER A O 1
ATOM 2035 N N . LYS A 1 260 ? 27.516 23.391 -4.977 1 89.31 260 LYS A N 1
ATOM 2036 C CA . LYS A 1 260 ? 26.25 24.062 -5.242 1 89.31 260 LYS A CA 1
ATOM 2037 C C . LYS A 1 260 ? 25.391 24.125 -3.984 1 89.31 260 LYS A C 1
ATOM 2039 O O . LYS A 1 260 ? 24.422 24.906 -3.924 1 89.31 260 LYS A O 1
ATOM 2044 N N . HIS A 1 261 ? 25.688 23.297 -3.025 1 94.25 261 HIS A N 1
ATOM 2045 C CA . HIS A 1 261 ? 24.859 23.141 -1.832 1 94.25 261 HIS A CA 1
ATOM 2046 C C . HIS A 1 261 ? 25.672 23.391 -0.566 1 94.25 261 HIS A C 1
ATOM 2048 O O . HIS A 1 261 ? 26.375 22.5 -0.084 1 94.25 261 HIS A O 1
ATOM 2054 N N . ALA A 1 262 ? 25.547 24.578 0.01 1 92.38 262 ALA A N 1
ATOM 2055 C CA . ALA A 1 262 ? 26.328 24.984 1.174 1 92.38 262 ALA A CA 1
ATOM 2056 C C . ALA A 1 262 ? 25.859 24.266 2.43 1 92.38 262 ALA A C 1
ATOM 2058 O O . ALA A 1 262 ? 24.672 23.969 2.578 1 92.38 262 ALA A O 1
ATOM 2059 N N . THR A 1 263 ? 26.766 23.984 3.268 1 95.38 263 THR A N 1
ATOM 2060 C CA . THR A 1 263 ? 26.406 23.5 4.594 1 95.38 263 THR A CA 1
ATOM 2061 C C . THR A 1 263 ? 25.609 24.531 5.367 1 95.38 263 THR A C 1
ATOM 2063 O O . THR A 1 263 ? 25.828 25.734 5.207 1 95.38 263 THR A O 1
ATOM 2066 N N . GLY A 1 264 ? 24.641 24.094 6.172 1 95.31 264 GLY A N 1
ATOM 2067 C CA . GLY A 1 264 ? 23.859 25.031 6.984 1 95.31 264 GLY A CA 1
ATOM 2068 C C . GLY A 1 264 ? 22.453 24.547 7.254 1 95.31 264 GLY A C 1
ATOM 2069 O O . GLY A 1 264 ? 22.078 23.438 6.852 1 95.31 264 GLY A O 1
ATOM 2070 N N . VAL A 1 265 ? 21.766 25.406 7.996 1 96.31 265 VAL A N 1
ATOM 2071 C CA . VAL A 1 265 ? 20.422 25.062 8.453 1 96.31 265 VAL A CA 1
ATOM 2072 C C . VAL A 1 265 ? 19.406 26 7.785 1 96.31 265 VAL A C 1
ATOM 2074 O O . VAL A 1 265 ? 19.641 27.203 7.676 1 96.31 265 VAL A O 1
ATOM 2077 N N . VAL A 1 266 ? 18.328 25.453 7.27 1 95.31 266 VAL A N 1
ATOM 2078 C CA . VAL A 1 266 ? 17.219 26.219 6.727 1 95.31 266 VAL A CA 1
ATOM 2079 C C . VAL A 1 266 ? 15.922 25.828 7.434 1 95.31 266 VAL A C 1
ATOM 2081 O O . VAL A 1 266 ? 15.586 24.641 7.52 1 95.31 266 VAL A O 1
ATOM 2084 N N . LEU A 1 267 ? 15.273 26.828 7.938 1 95.25 267 LEU A N 1
ATOM 2085 C CA . LEU A 1 267 ? 14.016 26.641 8.656 1 95.25 267 LEU A CA 1
ATOM 2086 C C . LEU A 1 267 ? 12.828 27.031 7.773 1 95.25 267 LEU A C 1
ATOM 2088 O O . LEU A 1 267 ? 12.859 28.062 7.102 1 95.25 267 LEU A O 1
ATOM 2092 N N . ALA A 1 268 ? 11.82 26.172 7.734 1 96.5 268 ALA A N 1
ATOM 2093 C CA . ALA A 1 268 ? 10.594 26.453 6.992 1 96.5 268 ALA A CA 1
ATOM 2094 C C . ALA A 1 268 ? 9.359 26.172 7.836 1 96.5 268 ALA A C 1
ATOM 2096 O O . ALA A 1 268 ? 9.234 25.094 8.422 1 96.5 268 ALA A O 1
ATOM 2097 N N . GLU A 1 269 ? 8.461 27.141 7.891 1 96.94 269 GLU A N 1
ATOM 2098 C CA . GLU A 1 269 ? 7.191 26.938 8.586 1 96.94 269 GLU A CA 1
ATOM 2099 C C . GLU A 1 269 ? 6.297 25.953 7.84 1 96.94 269 GLU A C 1
ATOM 2101 O O . GLU A 1 269 ? 6.191 26.016 6.613 1 96.94 269 GLU A O 1
ATOM 2106 N N . ILE A 1 270 ? 5.629 25.047 8.562 1 98.31 270 ILE A N 1
ATOM 2107 C CA . ILE A 1 270 ? 4.602 24.203 7.973 1 98.31 270 ILE A CA 1
ATOM 2108 C C . ILE A 1 270 ? 3.291 24.984 7.859 1 98.31 270 ILE A C 1
ATOM 2110 O O . ILE A 1 270 ? 2.711 25.375 8.875 1 98.31 270 ILE A O 1
ATOM 2114 N N . VAL A 1 271 ? 2.807 25.188 6.66 1 97.62 271 VAL A N 1
ATOM 2115 C CA . VAL A 1 271 ? 1.644 26.047 6.461 1 97.62 271 VAL A CA 1
ATOM 2116 C C . VAL A 1 271 ? 0.385 25.188 6.34 1 97.62 271 VAL A C 1
ATOM 2118 O O . VAL A 1 271 ? -0.728 25.672 6.551 1 97.62 271 VAL A O 1
ATOM 2121 N N . LYS A 1 272 ? 0.477 23.969 5.98 1 98.19 272 LYS A N 1
ATOM 2122 C CA . LYS A 1 272 ? -0.561 22.953 6.035 1 98.19 272 LYS A CA 1
ATOM 2123 C C . LYS A 1 272 ? 0.038 21.578 6.332 1 98.19 272 LYS A C 1
ATOM 2125 O O . LYS A 1 272 ? 0.803 21.031 5.527 1 98.19 272 LYS A O 1
ATOM 2130 N N . ALA A 1 273 ? -0.331 21.047 7.441 1 98.31 273 ALA A N 1
ATOM 2131 C CA . ALA A 1 273 ? 0.285 19.812 7.914 1 98.31 273 ALA A CA 1
ATOM 2132 C C . ALA A 1 273 ? -0.631 18.609 7.672 1 98.31 273 ALA A C 1
ATOM 2134 O O . ALA A 1 273 ? -1.834 18.781 7.457 1 98.31 273 ALA A O 1
ATOM 2135 N N . ASN A 1 274 ? -0.024 17.422 7.629 1 98.62 274 ASN A N 1
ATOM 2136 C CA . ASN A 1 274 ? -0.715 16.156 7.859 1 98.62 274 ASN A CA 1
ATOM 2137 C C . ASN A 1 274 ? -1.704 15.844 6.738 1 98.62 274 ASN A C 1
ATOM 2139 O O . ASN A 1 274 ? -2.865 15.523 7 1 98.62 274 ASN A O 1
ATOM 2143 N N . ILE A 1 275 ? -1.257 15.977 5.516 1 98.69 275 ILE A N 1
ATOM 2144 C CA . ILE A 1 275 ? -2.041 15.562 4.355 1 98.69 275 ILE A CA 1
ATOM 2145 C C . ILE A 1 275 ? -1.689 14.125 3.984 1 98.69 275 ILE A C 1
ATOM 2147 O O . ILE A 1 275 ? -0.626 13.859 3.416 1 98.69 275 ILE A O 1
ATOM 2151 N N . PRO A 1 276 ? -2.564 13.188 4.289 1 98.62 276 PRO A N 1
ATOM 2152 C CA . PRO A 1 276 ? -2.234 11.797 3.963 1 98.62 276 PRO A CA 1
ATOM 2153 C C . PRO A 1 276 ? -2.34 11.5 2.469 1 98.62 276 PRO A C 1
ATOM 2155 O O . PRO A 1 276 ? -3.256 11.992 1.802 1 98.62 276 PRO A O 1
ATOM 2158 N N . VAL A 1 277 ? -1.388 10.828 1.898 1 98.56 277 VAL A N 1
ATOM 2159 C CA . VAL A 1 277 ? -1.403 10.273 0.548 1 98.56 277 VAL A CA 1
ATOM 2160 C C . VAL A 1 277 ? -1.115 8.773 0.601 1 98.56 277 VAL A C 1
ATOM 2162 O O . VAL A 1 277 ? -0.806 8.234 1.665 1 98.56 277 VAL A O 1
ATOM 2165 N N . ARG A 1 278 ? -1.271 8.109 -0.484 1 97.56 278 ARG A N 1
ATOM 2166 C CA . ARG A 1 278 ? -1.192 6.652 -0.516 1 97.56 278 ARG A CA 1
ATOM 2167 C C . ARG A 1 278 ? 0.171 6.164 -0.035 1 97.56 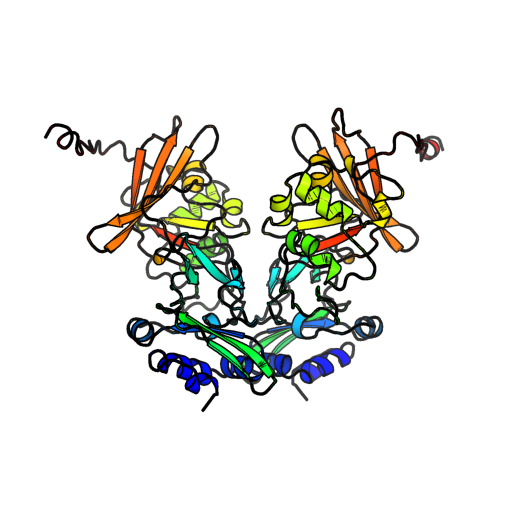278 ARG A C 1
ATOM 2169 O O . ARG A 1 278 ? 0.274 5.105 0.584 1 97.56 278 ARG A O 1
ATOM 2176 N N . ASN A 1 279 ? 1.221 6.93 -0.381 1 98.25 279 ASN A N 1
ATOM 2177 C CA . ASN A 1 279 ? 2.566 6.477 -0.044 1 98.25 279 ASN A CA 1
ATOM 2178 C C . ASN A 1 279 ? 3.186 7.332 1.058 1 98.25 279 ASN A C 1
ATOM 2180 O O . ASN A 1 279 ? 4.398 7.539 1.077 1 98.25 279 ASN A O 1
ATOM 2184 N N . GLY A 1 280 ? 2.291 7.91 1.933 1 98.75 280 GLY A N 1
ATOM 2185 C CA . GLY A 1 280 ? 2.84 8.594 3.094 1 98.75 280 GLY A CA 1
ATOM 2186 C C . GLY A 1 280 ? 2.057 9.836 3.482 1 98.75 280 GLY A C 1
ATOM 2187 O O . GLY A 1 280 ? 0.825 9.82 3.49 1 98.75 280 GLY A O 1
ATOM 2188 N N . VAL A 1 281 ? 2.82 10.883 3.877 1 98.94 281 VAL A N 1
ATOM 2189 C CA . VAL A 1 281 ? 2.199 12.117 4.344 1 98.94 281 VAL A CA 1
ATOM 2190 C C . VAL A 1 281 ? 2.9 13.32 3.715 1 98.94 281 VAL A C 1
ATOM 2192 O O . VAL A 1 281 ? 4.125 13.32 3.555 1 98.94 281 VAL A O 1
ATOM 2195 N N . VAL A 1 282 ? 2.152 14.305 3.373 1 98.94 282 VAL A N 1
ATOM 2196 C CA . VAL A 1 282 ? 2.648 15.562 2.826 1 98.94 282 VAL A CA 1
ATOM 2197 C C . VAL A 1 282 ? 2.471 16.672 3.854 1 98.94 282 VAL A C 1
ATOM 2199 O O . VAL A 1 282 ? 1.424 16.766 4.5 1 98.94 282 VAL A O 1
ATOM 2202 N N . HIS A 1 283 ? 3.463 17.406 4.07 1 98.94 283 HIS A N 1
ATOM 2203 C CA . HIS A 1 283 ? 3.391 18.719 4.727 1 98.94 283 HIS A CA 1
ATOM 2204 C C . HIS A 1 283 ? 3.748 19.844 3.762 1 98.94 283 HIS A C 1
ATOM 2206 O O . HIS A 1 283 ? 4.805 19.812 3.127 1 98.94 283 HIS A O 1
ATOM 2212 N N . LEU A 1 284 ? 2.85 20.797 3.641 1 98.88 284 LEU A N 1
ATOM 2213 C CA . LEU A 1 284 ? 3.178 21.984 2.861 1 98.88 284 LEU A CA 1
ATOM 2214 C C . LEU A 1 284 ? 3.98 22.984 3.699 1 98.88 284 LEU A C 1
ATOM 2216 O O . LEU A 1 284 ? 3.629 23.266 4.848 1 98.88 284 LEU A O 1
ATOM 2220 N N . ILE A 1 285 ? 5.047 23.484 3.074 1 98.38 285 ILE A N 1
ATOM 2221 C CA . ILE A 1 285 ? 5.945 24.359 3.834 1 98.38 285 ILE A CA 1
ATOM 2222 C C . ILE A 1 285 ? 6.113 25.688 3.107 1 98.38 285 ILE A C 1
ATOM 2224 O O . ILE A 1 285 ? 5.918 25.766 1.894 1 98.38 285 ILE A O 1
ATOM 2228 N N . HIS A 1 286 ? 6.469 26.656 3.865 1 96.06 286 HIS A N 1
ATOM 2229 C CA . HIS A 1 286 ? 6.418 28.047 3.434 1 96.06 286 HIS A CA 1
ATOM 2230 C C . HIS A 1 286 ? 7.516 28.359 2.418 1 96.06 286 HIS A C 1
ATOM 2232 O O . HIS A 1 286 ? 7.367 29.25 1.59 1 96.06 286 HIS A O 1
ATOM 2238 N N . ARG A 1 287 ? 8.664 27.594 2.434 1 94.69 287 ARG A N 1
ATOM 2239 C CA . ARG A 1 287 ? 9.766 27.828 1.51 1 94.69 287 ARG A CA 1
ATOM 2240 C C . ARG A 1 287 ? 10.594 26.578 1.313 1 94.69 287 ARG A C 1
ATOM 2242 O O . ARG A 1 287 ? 10.531 25.641 2.125 1 94.69 287 ARG A O 1
ATOM 2249 N N . PRO A 1 288 ? 11.414 26.531 0.247 1 96.44 288 PRO A N 1
ATOM 2250 C CA . PRO A 1 288 ? 12.266 25.359 0.004 1 96.44 288 PRO A CA 1
ATOM 2251 C C . PRO A 1 288 ? 13.336 25.188 1.077 1 96.44 288 PRO A C 1
ATOM 2253 O O . PRO A 1 288 ? 13.844 26.172 1.617 1 96.44 288 PRO A O 1
ATOM 2256 N N . LEU A 1 289 ? 13.672 23.984 1.276 1 96.69 289 LEU A N 1
ATOM 2257 C CA . LEU A 1 289 ? 14.742 23.609 2.197 1 96.69 289 LEU A CA 1
ATOM 2258 C C . LEU A 1 289 ? 16.094 23.656 1.499 1 96.69 289 LEU A C 1
ATOM 2260 O O . LEU A 1 289 ? 16.172 23.75 0.271 1 96.69 289 LEU A O 1
ATOM 2264 N N . MET A 1 290 ? 17.172 23.625 2.311 1 95.38 290 MET A N 1
ATOM 2265 C CA . MET A 1 290 ? 18.547 23.453 1.895 1 95.38 290 MET A CA 1
ATOM 2266 C C . MET A 1 290 ? 19.094 24.734 1.261 1 95.38 290 MET A C 1
ATOM 2268 O O . MET A 1 290 ? 20.312 24.906 1.159 1 95.38 290 MET A O 1
ATOM 2272 N N . ILE A 1 291 ? 18.25 25.625 0.746 1 92.69 291 ILE A N 1
ATOM 2273 C CA . ILE A 1 291 ? 18.703 26.797 0 1 92.69 291 ILE A CA 1
ATOM 2274 C C . ILE A 1 291 ? 19.047 27.922 0.97 1 92.69 291 ILE A C 1
ATOM 2276 O O . ILE A 1 291 ? 18.172 28.438 1.665 1 92.69 291 ILE A O 1
ATOM 2280 N N . ILE A 1 292 ? 20.312 28.234 1.059 1 83.25 292 ILE A N 1
ATOM 2281 C CA . ILE A 1 292 ? 20.797 29.281 1.955 1 83.25 292 ILE A CA 1
ATOM 2282 C C . ILE A 1 292 ? 21.016 30.562 1.168 1 83.25 292 ILE A C 1
ATOM 2284 O O . ILE A 1 292 ? 21.688 30.562 0.128 1 83.25 292 ILE A O 1
ATOM 2288 N N . ASP A 1 293 ? 20.172 31.547 1.432 1 66.19 293 ASP A N 1
ATOM 2289 C CA . ASP A 1 293 ? 20.375 32.844 0.8 1 66.19 293 ASP A CA 1
ATOM 2290 C C . ASP A 1 293 ? 21.703 33.469 1.248 1 66.19 293 ASP A C 1
ATOM 2292 O O . ASP A 1 293 ? 21.938 33.625 2.445 1 66.19 293 ASP A O 1
ATOM 2296 N N . THR A 1 294 ? 22.781 33.156 0.574 1 54.09 294 THR A N 1
ATOM 2297 C CA . THR A 1 294 ? 24.031 33.812 0.904 1 54.09 294 THR A CA 1
ATOM 2298 C C . THR A 1 294 ? 23.844 35.312 1.011 1 54.09 294 THR A C 1
ATOM 2300 O O . THR A 1 294 ? 24.766 36.031 1.439 1 54.09 294 THR A O 1
ATOM 2303 N N . THR A 1 295 ? 22.922 35.875 0.283 1 44.91 295 THR A N 1
ATOM 2304 C CA . THR A 1 295 ? 23.016 37.312 0.481 1 44.91 295 THR A CA 1
ATOM 2305 C C . THR A 1 295 ? 22.766 37.688 1.943 1 44.91 295 THR A C 1
ATOM 2307 O O . THR A 1 295 ? 23.109 38.781 2.381 1 44.91 295 THR A O 1
ATOM 2310 N N . VAL A 1 296 ? 21.891 37.125 2.635 1 39.75 296 VAL A N 1
ATOM 2311 C CA . VAL A 1 296 ? 21.688 37.5 4.035 1 39.75 296 VAL A CA 1
ATOM 2312 C C . VAL A 1 296 ? 22.734 36.812 4.902 1 39.75 296 VAL A C 1
ATOM 2314 O O . VAL A 1 296 ? 22.75 35.562 5 1 39.75 296 VAL A O 1
ATOM 2317 N N . THR A 1 297 ? 23.922 37.094 4.93 1 37.03 297 THR A N 1
ATOM 2318 C CA . THR A 1 297 ? 24.797 36.906 6.074 1 37.03 297 THR A CA 1
ATOM 2319 C C . THR A 1 297 ? 24.016 37 7.383 1 37.03 297 THR A C 1
ATOM 2321 O O . THR A 1 297 ? 23.812 38.094 7.902 1 37.03 297 THR A O 1
ATOM 2324 N N . GLN A 1 298 ? 22.938 36.531 7.496 1 33.44 298 GLN A N 1
ATOM 2325 C CA . GLN A 1 298 ? 22.516 36.469 8.891 1 33.44 298 GLN A CA 1
ATOM 2326 C C . GLN A 1 298 ? 23.516 35.625 9.719 1 33.44 298 GLN A C 1
ATOM 2328 O O . GLN A 1 298 ? 23.703 34.438 9.453 1 33.44 298 GLN A O 1
ATOM 2333 N N . PHE A 1 299 ? 24.672 36.25 10.203 1 31.34 299 PHE A N 1
ATOM 2334 C CA . PHE A 1 299 ? 25.453 35.938 11.391 1 31.34 299 PHE A CA 1
ATOM 2335 C C . PHE A 1 299 ? 24.578 35.406 12.5 1 31.34 299 PHE A C 1
ATOM 2337 O O . PHE A 1 299 ? 23.766 36.125 13.078 1 31.34 299 PHE A O 1
ATOM 2344 N N . LEU A 1 300 ? 23.969 34.438 12.422 1 32.88 300 LEU A N 1
ATOM 2345 C CA . LEU A 1 300 ? 23.578 33.812 13.68 1 32.88 300 LEU A CA 1
ATOM 2346 C C . LEU A 1 300 ? 24.766 33.75 14.633 1 32.88 300 LEU A C 1
ATOM 2348 O O . LEU A 1 300 ? 25.703 32.969 14.414 1 32.88 300 LEU A O 1
ATOM 2352 N N . GLN A 1 301 ? 25.438 34.875 15.016 1 32.62 301 GLN A N 1
ATOM 2353 C CA . GLN A 1 301 ? 25.984 35.125 16.344 1 32.62 301 GLN A CA 1
ATOM 2354 C C . GLN A 1 301 ? 25.078 34.594 17.438 1 32.62 301 GLN A C 1
ATOM 2356 O O . GLN A 1 301 ? 24.297 35.344 18.047 1 32.62 301 GLN A O 1
ATOM 2361 N N . VAL A 1 302 ? 24.375 33.688 17.344 1 32.03 302 VAL A N 1
ATOM 2362 C CA . VAL A 1 302 ? 23.75 33.062 18.516 1 32.03 302 VAL A CA 1
ATOM 2363 C C . VAL A 1 302 ? 24.781 32.969 19.641 1 32.03 302 VAL A C 1
ATOM 2365 O O . VAL A 1 302 ? 25.984 33.031 19.391 1 32.03 302 VAL A O 1
ATOM 2368 N N . SER A 1 303 ? 24.562 32.094 20.859 1 32.38 303 SER A N 1
ATOM 2369 C CA . SER A 1 303 ? 24.906 31.984 22.281 1 32.38 303 SER A CA 1
ATOM 2370 C C . SER A 1 303 ? 26.375 31.625 22.469 1 32.38 303 SER A C 1
ATOM 2372 O O . SER A 1 303 ? 26.688 30.484 22.812 1 32.38 303 SER A O 1
ATOM 2374 N N . GLN A 1 304 ? 27.328 32.031 21.781 1 30.14 304 GLN A N 1
ATOM 2375 C CA . GLN A 1 304 ? 28.562 32.062 22.562 1 30.14 304 GLN A CA 1
ATOM 2376 C C . GLN A 1 304 ? 28.391 32.875 23.844 1 30.14 304 GLN A C 1
ATOM 2378 O O . GLN A 1 304 ? 29.297 32.938 24.656 1 30.14 304 GLN A O 1
ATOM 2383 N N . GLN A 1 305 ? 27.453 33.75 23.953 1 30.33 305 GLN A N 1
ATOM 2384 C CA . GLN A 1 305 ? 27.312 34.406 25.25 1 30.33 305 GLN A CA 1
ATOM 2385 C C . GLN A 1 305 ? 26.906 33.406 26.328 1 30.33 305 GLN A C 1
ATOM 2387 O O . GLN A 1 305 ? 27.266 33.594 27.5 1 30.33 305 GLN A O 1
ATOM 2392 N N . TYR A 1 306 ? 26.156 32.344 26.078 1 29.98 306 TYR A N 1
ATOM 2393 C CA . TYR A 1 306 ? 25.875 31.531 27.266 1 29.98 306 TYR A CA 1
ATOM 2394 C C . TYR A 1 306 ? 27.047 30.625 27.578 1 29.98 306 TYR A C 1
ATOM 2396 O O . TYR A 1 306 ? 27 29.828 28.531 1 29.98 306 TYR A O 1
ATOM 2404 N N . LEU A 1 307 ? 28.078 30.547 26.719 1 28.58 307 LEU A N 1
ATOM 2405 C CA . LEU A 1 307 ? 29.172 29.844 27.391 1 28.58 307 LEU A CA 1
ATOM 2406 C C . LEU A 1 307 ? 29.906 30.766 28.359 1 28.58 307 LEU A C 1
ATOM 2408 O O . LEU A 1 307 ? 30.625 30.297 29.25 1 28.58 307 LEU A O 1
ATOM 2412 N N . ASN A 1 308 ? 30.016 32.062 28.062 1 29.05 308 ASN A N 1
ATOM 2413 C CA . ASN A 1 308 ? 30.906 32.75 29 1 29.05 308 ASN A CA 1
ATOM 2414 C C . ASN A 1 308 ? 30.172 33.125 30.297 1 29.05 308 ASN A C 1
ATOM 2416 O O . ASN A 1 308 ? 30.781 33.625 31.234 1 29.05 308 ASN A O 1
ATOM 2420 N N . THR A 1 309 ? 28.844 33.188 30.406 1 25.7 309 THR A N 1
ATOM 2421 C CA . THR A 1 309 ? 28.484 33.375 31.812 1 25.7 309 THR A CA 1
ATOM 2422 C C . THR A 1 309 ? 28.438 32.062 32.562 1 25.7 309 THR A C 1
ATOM 2424 O O . THR A 1 309 ? 28.062 31.031 31.984 1 25.7 309 THR A O 1
ATOM 2427 N N . MET B 1 1 ? -35.188 -8.438 -9.625 1 34.62 1 MET B N 1
ATOM 2428 C CA . MET B 1 1 ? -33.844 -8.945 -9.953 1 34.62 1 MET B CA 1
ATOM 2429 C C . MET B 1 1 ? -32.812 -7.848 -9.828 1 34.62 1 MET B C 1
ATOM 2431 O O . MET B 1 1 ? -33.031 -6.723 -10.281 1 34.62 1 MET B O 1
ATOM 2435 N N . PRO B 1 2 ? -31.844 -8.125 -8.969 1 46.5 2 PRO B N 1
ATOM 2436 C CA . PRO B 1 2 ? -30.922 -7.004 -8.797 1 46.5 2 PRO B CA 1
ATOM 2437 C C . PRO B 1 2 ? -30.359 -6.496 -10.125 1 46.5 2 PRO B C 1
ATOM 2439 O O . PRO B 1 2 ? -30.25 -7.262 -11.086 1 46.5 2 PRO B O 1
ATOM 2442 N N . LEU B 1 3 ? -30.516 -5.207 -10.312 1 49.62 3 LEU B N 1
ATOM 2443 C CA . LEU B 1 3 ? -30.141 -4.484 -11.523 1 49.62 3 LEU B CA 1
ATOM 2444 C C . LEU B 1 3 ? -28.891 -5.078 -12.156 1 49.62 3 LEU B C 1
ATOM 2446 O O . LEU B 1 3 ? -28.75 -5.078 -13.383 1 49.62 3 LEU B O 1
ATOM 2450 N N . LEU B 1 4 ? -28.125 -5.625 -11.336 1 53.84 4 LEU B N 1
ATOM 2451 C CA . LEU B 1 4 ? -26.844 -6.09 -11.859 1 53.84 4 LEU B CA 1
ATOM 2452 C C . LEU B 1 4 ? -27.031 -7.324 -12.742 1 53.84 4 LEU B C 1
ATOM 2454 O O . LEU B 1 4 ? -26.359 -7.469 -13.766 1 53.84 4 LEU B O 1
ATOM 2458 N N . VAL B 1 5 ? -28 -8.234 -12.445 1 49.44 5 VAL B N 1
ATOM 2459 C CA . VAL B 1 5 ? -28.203 -9.477 -13.188 1 49.44 5 VAL B CA 1
ATOM 2460 C C . VAL B 1 5 ? -28.641 -9.172 -14.609 1 49.44 5 VAL B C 1
ATOM 2462 O O . VAL B 1 5 ? -28.219 -9.828 -15.562 1 49.44 5 VAL B O 1
ATOM 2465 N N . ILE B 1 6 ? -29.422 -8.094 -14.68 1 45.75 6 ILE B N 1
ATOM 2466 C CA . ILE B 1 6 ? -30.016 -7.797 -15.977 1 45.75 6 ILE B CA 1
ATOM 2467 C C . ILE B 1 6 ? -28.922 -7.355 -16.953 1 45.75 6 ILE B C 1
ATOM 2469 O O . ILE B 1 6 ? -28.984 -7.645 -18.141 1 45.75 6 ILE B O 1
ATOM 2473 N N . HIS B 1 7 ? -27.859 -6.789 -16.438 1 53.69 7 HIS B N 1
ATOM 2474 C CA . HIS B 1 7 ? -26.875 -6.203 -17.344 1 53.69 7 HIS B CA 1
ATOM 2475 C C . HIS B 1 7 ? -25.672 -7.121 -17.5 1 53.69 7 HIS B C 1
ATOM 2477 O O . HIS B 1 7 ? -24.688 -6.754 -18.156 1 53.69 7 HIS B O 1
ATOM 2483 N N . THR B 1 8 ? -25.859 -8.281 -16.891 1 58.66 8 THR B N 1
ATOM 2484 C CA . THR B 1 8 ? -24.719 -9.195 -16.953 1 58.66 8 THR B CA 1
ATOM 2485 C C . THR B 1 8 ? -24.875 -10.156 -18.125 1 58.66 8 THR B C 1
ATOM 2487 O O . THR B 1 8 ? -25.953 -10.711 -18.359 1 58.66 8 THR B O 1
ATOM 2490 N N . PRO B 1 9 ? -23.875 -10.219 -18.938 1 58.22 9 PRO B N 1
ATOM 2491 C CA . PRO B 1 9 ? -23.922 -11.25 -19.984 1 58.22 9 PRO B CA 1
ATOM 2492 C C . PRO B 1 9 ? -24.297 -12.625 -19.422 1 58.22 9 PRO B C 1
ATOM 2494 O O . PRO B 1 9 ? -23.922 -12.961 -18.297 1 58.22 9 PRO B O 1
ATOM 2497 N N . THR B 1 10 ? -25.188 -13.328 -20.078 1 58.06 10 THR B N 1
ATOM 2498 C CA . THR B 1 10 ? -25.703 -14.641 -19.719 1 58.06 10 THR B CA 1
ATOM 2499 C C . THR B 1 10 ? -24.578 -15.555 -19.25 1 58.06 10 THR B C 1
ATOM 2501 O O . THR B 1 10 ? -24.781 -16.391 -18.375 1 58.06 10 THR B O 1
ATOM 2504 N N . LYS B 1 11 ? -23.406 -15.328 -19.672 1 65.88 11 LYS B N 1
ATOM 2505 C CA . LYS B 1 11 ? -22.281 -16.219 -19.438 1 65.88 11 LYS B CA 1
ATOM 2506 C C . LYS B 1 11 ? -21.672 -15.984 -18.062 1 65.88 11 LYS B C 1
ATOM 2508 O O . LYS B 1 11 ? -20.672 -16.609 -17.688 1 65.88 11 LYS B O 1
ATOM 2513 N N . SER B 1 12 ? -22.234 -15.172 -17.188 1 73.19 12 SER B N 1
ATOM 2514 C CA . SER B 1 12 ? -21.656 -14.883 -15.883 1 73.19 12 SER B CA 1
ATOM 2515 C C . SER B 1 12 ? -22.719 -14.852 -14.789 1 73.19 12 SER B C 1
ATOM 2517 O O . SER B 1 12 ? -22.469 -14.344 -13.688 1 73.19 12 SER B O 1
ATOM 2519 N N . CYS B 1 13 ? -23.797 -15.375 -15.008 1 69.75 13 CYS B N 1
ATOM 2520 C CA . CYS B 1 13 ? -24.984 -15.227 -14.164 1 69.75 13 CYS B CA 1
ATOM 2521 C C . CYS B 1 13 ? -24.797 -15.922 -12.82 1 69.75 13 CYS B C 1
ATOM 2523 O O . CYS B 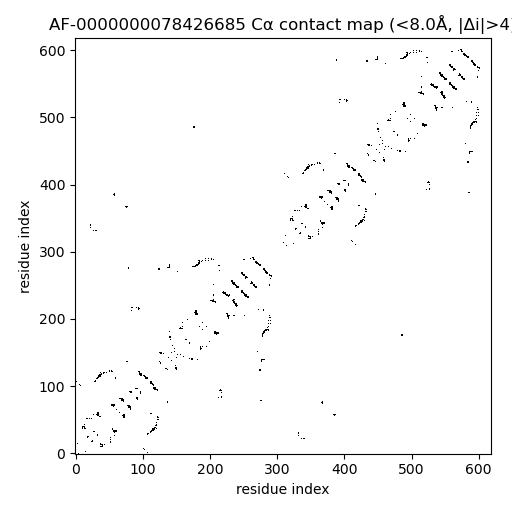1 13 ? -25.234 -15.414 -11.789 1 69.75 13 CYS B O 1
ATOM 2525 N N . GLU B 1 14 ? -24.109 -17.047 -12.742 1 71 14 GLU B N 1
ATOM 2526 C CA . GLU B 1 14 ? -23.938 -17.781 -11.5 1 71 14 GLU B CA 1
ATOM 2527 C C . GLU B 1 14 ? -23.188 -16.953 -10.461 1 71 14 GLU B C 1
ATOM 2529 O O . GLU B 1 14 ? -23.562 -16.938 -9.289 1 71 14 GLU B O 1
ATOM 2534 N N . ASN B 1 15 ? -22.219 -16.266 -10.844 1 75.25 15 ASN B N 1
ATOM 2535 C CA . ASN B 1 15 ? -21.406 -15.484 -9.914 1 75.25 15 ASN B CA 1
ATOM 2536 C C . ASN B 1 15 ? -22.188 -14.281 -9.383 1 75.25 15 ASN B C 1
ATOM 2538 O O . ASN B 1 15 ? -22.062 -13.93 -8.211 1 75.25 15 ASN B O 1
ATOM 2542 N N . ILE B 1 16 ? -22.953 -13.812 -10.219 1 76.81 16 ILE B N 1
ATOM 2543 C CA . ILE B 1 16 ? -23.734 -12.648 -9.812 1 76.81 16 ILE B CA 1
ATOM 2544 C C . ILE B 1 16 ? -24.75 -13.047 -8.742 1 76.81 16 ILE B C 1
ATOM 2546 O O . ILE B 1 16 ? -24.984 -12.305 -7.793 1 76.81 16 ILE B O 1
ATOM 2550 N N . ILE B 1 17 ? -25.188 -14.234 -8.891 1 74.44 17 ILE B N 1
ATOM 2551 C CA . ILE B 1 17 ? -26.125 -14.75 -7.895 1 74.44 17 ILE B CA 1
ATOM 2552 C C . ILE B 1 17 ? -25.406 -14.891 -6.547 1 74.44 17 ILE B C 1
ATOM 2554 O O . ILE B 1 17 ? -25.953 -14.508 -5.508 1 74.44 17 ILE B O 1
ATOM 2558 N N . LEU B 1 18 ? -24.25 -15.398 -6.598 1 80.62 18 LEU B N 1
ATOM 2559 C CA . LEU B 1 18 ? -23.469 -15.547 -5.375 1 80.62 18 LEU B CA 1
ATOM 2560 C C . LEU B 1 18 ? -23.203 -14.195 -4.727 1 80.62 18 LEU B C 1
ATOM 2562 O O . LEU B 1 18 ? -23.281 -14.062 -3.504 1 80.62 18 LEU B O 1
ATOM 2566 N N . LEU B 1 19 ? -22.906 -13.195 -5.496 1 82.88 19 LEU B N 1
ATOM 2567 C CA . LEU B 1 19 ? -22.656 -11.836 -5.012 1 82.88 19 LEU B CA 1
ATOM 2568 C C . LEU B 1 19 ? -23.891 -11.273 -4.309 1 82.88 19 LEU B C 1
ATOM 2570 O O . LEU B 1 19 ? -23.781 -10.703 -3.223 1 82.88 19 LEU B O 1
ATOM 2574 N N . GLU B 1 20 ? -24.984 -11.57 -4.848 1 82.25 20 GLU B N 1
ATOM 2575 C CA . GLU B 1 20 ? -26.219 -11.008 -4.32 1 82.25 20 GLU B CA 1
ATOM 2576 C C . GLU B 1 20 ? -26.672 -11.734 -3.055 1 82.25 20 GLU B C 1
ATOM 2578 O O . GLU B 1 20 ? -27.359 -11.172 -2.215 1 82.25 20 GLU B O 1
ATOM 2583 N N . GLN B 1 21 ? -26.203 -12.922 -2.922 1 87.81 21 GLN B N 1
ATOM 2584 C CA . GLN B 1 21 ? -26.578 -13.711 -1.755 1 87.81 21 GLN B CA 1
ATOM 2585 C C . GLN B 1 21 ? -25.703 -13.359 -0.548 1 87.81 21 GLN B C 1
ATOM 2587 O O . GLN B 1 21 ? -26.094 -13.617 0.594 1 87.81 21 GLN B O 1
ATOM 2592 N N . ASN B 1 22 ? -24.562 -12.797 -0.778 1 92.94 22 ASN B N 1
ATOM 2593 C CA . ASN B 1 22 ? -23.703 -12.336 0.305 1 92.94 22 ASN B CA 1
ATOM 2594 C C . ASN B 1 22 ? -24.172 -10.992 0.863 1 92.94 22 ASN B C 1
ATOM 2596 O O . ASN B 1 22 ? -24.266 -10.008 0.132 1 92.94 22 ASN B O 1
ATOM 2600 N N . PRO B 1 23 ? -24.5 -10.93 2.135 1 94.62 23 PRO B N 1
ATOM 2601 C CA . PRO B 1 23 ? -25.094 -9.703 2.676 1 94.62 23 PRO B CA 1
ATOM 2602 C C . PRO B 1 23 ? -24.141 -8.508 2.594 1 94.62 23 PRO B C 1
ATOM 2604 O O . PRO B 1 23 ? -24.594 -7.371 2.412 1 94.62 23 PRO B O 1
ATOM 2607 N N . ILE B 1 24 ? -22.875 -8.727 2.785 1 95.5 24 ILE B N 1
ATOM 2608 C CA . ILE B 1 24 ? -21.891 -7.648 2.693 1 95.5 24 ILE B CA 1
ATOM 2609 C C . ILE B 1 24 ? -21.828 -7.141 1.255 1 95.5 24 ILE B C 1
ATOM 2611 O O . ILE B 1 24 ? -21.906 -5.934 1.011 1 95.5 24 ILE B O 1
ATOM 2615 N N . ALA B 1 25 ? -21.703 -8.047 0.315 1 95.75 25 ALA B N 1
ATOM 2616 C CA . ALA B 1 25 ? -21.672 -7.676 -1.097 1 95.75 25 ALA B CA 1
ATOM 2617 C C . ALA B 1 25 ? -22.938 -6.922 -1.493 1 95.75 25 ALA B C 1
ATOM 2619 O O . ALA B 1 25 ? -22.875 -5.926 -2.217 1 95.75 25 ALA B O 1
ATOM 2620 N N . ASN B 1 26 ? -24.047 -7.414 -1.07 1 94.5 26 ASN B N 1
ATOM 2621 C CA . ASN B 1 26 ? -25.328 -6.773 -1.37 1 94.5 26 ASN B CA 1
ATOM 2622 C C . ASN B 1 26 ? -25.375 -5.34 -0.849 1 94.5 26 ASN B C 1
ATOM 2624 O O . ASN B 1 26 ? -25.875 -4.445 -1.527 1 94.5 26 ASN B O 1
ATOM 2628 N N . SER B 1 27 ? -24.922 -5.145 0.362 1 95.12 27 SER B N 1
ATOM 2629 C CA . SER B 1 27 ? -24.859 -3.797 0.917 1 95.12 27 SER B CA 1
ATOM 2630 C C . SER B 1 27 ? -23.984 -2.883 0.063 1 95.12 27 SER B C 1
ATOM 2632 O O . SER B 1 27 ? -24.359 -1.747 -0.229 1 95.12 27 SER B O 1
ATOM 2634 N N . THR B 1 28 ? -22.797 -3.371 -0.354 1 95.69 28 THR B N 1
ATOM 2635 C CA . THR B 1 28 ? -21.906 -2.59 -1.207 1 95.69 28 THR B CA 1
ATOM 2636 C C . THR B 1 28 ? -22.594 -2.246 -2.527 1 95.69 28 THR B C 1
ATOM 2638 O O . THR B 1 28 ? -22.578 -1.089 -2.953 1 95.69 28 THR B O 1
ATOM 2641 N N . LEU B 1 29 ? -23.219 -3.18 -3.123 1 94.31 29 LEU B N 1
ATOM 2642 C CA . LEU B 1 29 ? -23.922 -2.984 -4.387 1 94.31 29 LEU B CA 1
ATOM 2643 C C . LEU B 1 29 ? -25.016 -1.938 -4.246 1 94.31 29 LEU B C 1
ATOM 2645 O O . LEU B 1 29 ? -25.266 -1.165 -5.176 1 94.31 29 LEU B O 1
ATOM 2649 N N . SER B 1 30 ? -25.656 -1.874 -3.137 1 94.81 30 SER B N 1
ATOM 2650 C CA . SER B 1 30 ? -26.797 -1.004 -2.934 1 94.81 30 SER B CA 1
ATOM 2651 C C . SER B 1 30 ? -26.375 0.407 -2.549 1 94.81 30 SER B C 1
ATOM 2653 O O . SER B 1 30 ? -27.031 1.384 -2.904 1 94.81 30 SER B O 1
ATOM 2655 N N . LEU B 1 31 ? -25.25 0.484 -1.85 1 96.31 31 LEU B N 1
ATOM 2656 C CA . LEU B 1 31 ? -24.984 1.745 -1.165 1 96.31 31 LEU B CA 1
ATOM 2657 C C . LEU B 1 31 ? -23.781 2.455 -1.774 1 96.31 31 LEU B C 1
ATOM 2659 O O . LEU B 1 31 ? -23.609 3.66 -1.581 1 96.31 31 LEU B O 1
ATOM 2663 N N . ARG B 1 32 ? -22.922 1.732 -2.492 1 96.31 32 ARG B N 1
ATOM 2664 C CA . ARG B 1 32 ? -21.641 2.305 -2.867 1 96.31 32 ARG B CA 1
ATOM 2665 C C . ARG B 1 32 ? -21.453 2.277 -4.379 1 96.31 32 ARG B C 1
ATOM 2667 O O . ARG B 1 32 ? -22.109 1.51 -5.082 1 96.31 32 ARG B O 1
ATOM 2674 N N . ALA B 1 33 ? -20.594 3.242 -4.844 1 95.88 33 ALA B N 1
ATOM 2675 C CA . ALA B 1 33 ? -19.906 2.967 -6.105 1 95.88 33 ALA B CA 1
ATOM 2676 C C . ALA B 1 33 ? -18.984 1.766 -5.977 1 95.88 33 ALA B C 1
ATOM 2678 O O . ALA B 1 33 ? -18.453 1.497 -4.895 1 95.88 33 ALA B O 1
ATOM 2679 N N . CYS B 1 34 ? -18.844 1.007 -7.105 1 96.5 34 CYS B N 1
ATOM 2680 C CA . CYS B 1 34 ? -17.969 -0.151 -6.969 1 96.5 34 CYS B CA 1
ATOM 2681 C C . CYS B 1 34 ? -17.547 -0.685 -8.336 1 96.5 34 CYS B C 1
ATOM 2683 O O . CYS B 1 34 ? -18.094 -0.274 -9.359 1 96.5 34 CYS B O 1
ATOM 2685 N N . THR B 1 35 ? -16.547 -1.464 -8.336 1 96.75 35 THR B N 1
ATOM 2686 C CA . THR B 1 35 ? -16.094 -2.27 -9.469 1 96.75 35 THR B CA 1
ATOM 2687 C C . THR B 1 35 ? -16.25 -3.758 -9.164 1 96.75 35 THR B C 1
ATOM 2689 O O . THR B 1 35 ? -15.852 -4.219 -8.086 1 96.75 35 THR B O 1
ATOM 2692 N N . LEU B 1 36 ? -16.844 -4.477 -10.078 1 96.06 36 LEU B N 1
ATOM 2693 C CA . LEU B 1 36 ? -17.031 -5.922 -9.961 1 96.06 36 LEU B CA 1
ATOM 2694 C C . LEU B 1 36 ? -16.188 -6.652 -11.008 1 96.06 36 LEU B C 1
ATOM 2696 O O . LEU B 1 36 ? -16.219 -6.309 -12.188 1 96.06 36 LEU B O 1
ATOM 2700 N N . PHE B 1 37 ? -15.414 -7.578 -10.57 1 96.44 37 PHE B N 1
ATOM 2701 C CA . PHE B 1 37 ? -14.727 -8.516 -11.445 1 96.44 37 PHE B CA 1
ATOM 2702 C C . PHE B 1 37 ? -15.445 -9.859 -11.477 1 96.44 37 PHE B C 1
ATOM 2704 O O . PHE B 1 37 ? -15.266 -10.68 -10.57 1 96.44 37 PHE B O 1
ATOM 2711 N N . VAL B 1 38 ? -16.141 -10.148 -12.492 1 94.75 38 VAL B N 1
ATOM 2712 C CA . VAL B 1 38 ? -17.062 -11.273 -12.539 1 94.75 38 VAL B CA 1
ATOM 2713 C C . VAL B 1 38 ? -16.5 -12.375 -13.43 1 94.75 38 VAL B C 1
ATOM 2715 O O . VAL B 1 38 ? -16.359 -12.195 -14.641 1 94.75 38 VAL B O 1
ATOM 2718 N N . PRO B 1 39 ? -16.219 -13.531 -12.852 1 94.62 39 PRO B N 1
ATOM 2719 C CA . PRO B 1 39 ? -15.75 -14.633 -13.688 1 94.62 39 PRO B CA 1
ATOM 2720 C C . PRO B 1 39 ? -16.828 -15.156 -14.633 1 94.62 39 PRO B C 1
ATOM 2722 O O . PRO B 1 39 ? -18.016 -15.094 -14.32 1 94.62 39 PRO B O 1
ATOM 2725 N N . THR B 1 40 ? -16.406 -15.633 -15.758 1 92.19 40 THR B N 1
ATOM 2726 C CA . THR B 1 40 ? -17.312 -16.344 -16.641 1 92.19 40 THR B CA 1
ATOM 2727 C C . THR B 1 40 ? -17.844 -17.609 -15.977 1 92.19 40 THR B C 1
ATOM 2729 O O . THR B 1 40 ? -17.25 -18.094 -15.016 1 92.19 40 THR B O 1
ATOM 2732 N N . ASN B 1 41 ? -19 -18.094 -16.547 1 90.19 41 ASN B N 1
ATOM 2733 C CA . ASN B 1 41 ? -19.531 -19.359 -16.047 1 90.19 41 ASN B CA 1
ATOM 2734 C C . ASN B 1 41 ? -18.516 -20.484 -16.172 1 90.19 41 ASN B C 1
ATOM 2736 O O . ASN B 1 41 ? -18.375 -21.312 -15.273 1 90.19 41 ASN B O 1
ATOM 2740 N N . GLU B 1 42 ? -17.828 -20.547 -17.25 1 91.12 42 GLU B N 1
ATOM 2741 C CA . GLU B 1 42 ? -16.797 -21.547 -17.469 1 91.12 42 GLU B CA 1
ATOM 2742 C C . GLU B 1 42 ? -15.703 -21.469 -16.406 1 91.12 42 GLU B C 1
ATOM 2744 O O . GLU B 1 42 ? -15.289 -22.5 -15.852 1 91.12 42 GLU B O 1
ATOM 2749 N N . ALA B 1 43 ? -15.25 -20.234 -16.156 1 92.38 43 ALA B N 1
ATOM 2750 C CA . ALA B 1 43 ? -14.234 -20.031 -15.133 1 92.38 43 ALA B CA 1
ATOM 2751 C C . ALA B 1 43 ? -14.727 -20.516 -13.766 1 92.38 43 ALA B C 1
ATOM 2753 O O . ALA B 1 43 ? -13.984 -21.172 -13.031 1 92.38 43 ALA B O 1
ATOM 2754 N N . PHE B 1 44 ? -15.922 -20.219 -13.5 1 88.81 44 PHE B N 1
ATOM 2755 C CA . PHE B 1 44 ? -16.516 -20.578 -12.219 1 88.81 44 PHE B CA 1
ATOM 2756 C C . PHE B 1 44 ? -16.656 -22.094 -12.102 1 88.81 44 PHE B C 1
ATOM 2758 O O . PHE B 1 44 ? -16.406 -22.672 -11.039 1 88.81 44 PHE B O 1
ATOM 2765 N N . GLN B 1 45 ? -17.016 -22.781 -13.164 1 88.56 45 GLN B N 1
ATOM 2766 C CA . GLN B 1 45 ? -17.203 -24.219 -13.18 1 88.56 45 GLN B CA 1
ATOM 2767 C C . GLN B 1 45 ? -15.875 -24.953 -13 1 88.56 45 GLN B C 1
ATOM 2769 O O . GLN B 1 45 ? -15.82 -26.016 -12.391 1 88.56 45 GLN B O 1
ATOM 2774 N N . ARG B 1 46 ? -14.844 -24.297 -13.461 1 91.19 46 ARG B N 1
ATOM 2775 C CA . ARG B 1 46 ? -13.523 -24.906 -13.352 1 91.19 46 ARG B CA 1
ATOM 2776 C C . ARG B 1 46 ? -12.953 -24.734 -11.945 1 91.19 46 ARG B C 1
ATOM 2778 O O . ARG B 1 46 ? -12 -25.422 -11.57 1 91.19 46 ARG B O 1
ATOM 2785 N N . HIS B 1 47 ? -13.57 -23.75 -11.273 1 90.5 47 HIS B N 1
ATOM 2786 C CA . HIS B 1 47 ? -13.102 -23.469 -9.922 1 90.5 47 HIS B CA 1
ATOM 2787 C C . HIS B 1 47 ? -13.812 -24.344 -8.891 1 90.5 47 HIS B C 1
ATOM 2789 O O . HIS B 1 47 ? -15.016 -24.219 -8.68 1 90.5 47 HIS B O 1
ATOM 2795 N N . HIS B 1 48 ? -13.117 -25.203 -8.195 1 86.88 48 HIS B N 1
ATOM 2796 C CA . HIS B 1 48 ? -13.727 -26.188 -7.312 1 86.88 48 HIS B CA 1
ATOM 2797 C C . HIS B 1 48 ? -13.555 -25.797 -5.848 1 86.88 48 HIS B C 1
ATOM 2799 O O . HIS B 1 48 ? -14.133 -26.438 -4.961 1 86.88 48 HIS B O 1
ATOM 2805 N N . ASP B 1 49 ? -12.852 -24.734 -5.535 1 87.56 49 ASP B N 1
ATOM 2806 C CA . ASP B 1 49 ? -12.625 -24.297 -4.16 1 87.56 49 ASP B CA 1
ATOM 2807 C C . ASP B 1 49 ? -13.609 -23.219 -3.756 1 87.56 49 ASP B C 1
ATOM 2809 O O . ASP B 1 49 ? -14.516 -22.875 -4.52 1 87.56 49 ASP B O 1
ATOM 2813 N N . THR B 1 50 ? -13.5 -22.828 -2.506 1 87.81 50 THR B N 1
ATOM 2814 C CA . THR B 1 50 ? -14.3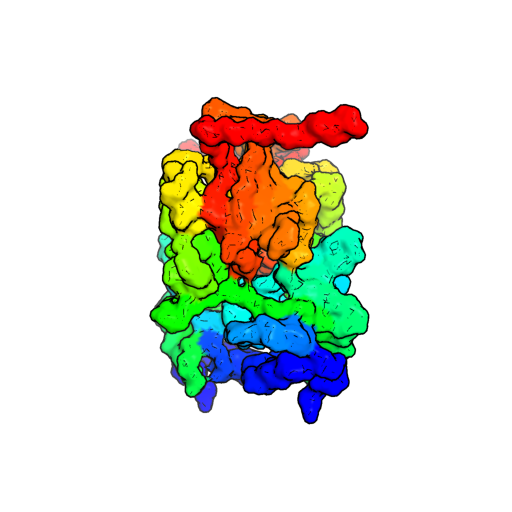44 -21.75 -1.982 1 87.81 50 THR B CA 1
ATOM 2815 C C . THR B 1 50 ? -14.172 -20.484 -2.803 1 87.81 50 THR B C 1
ATOM 2817 O O . THR B 1 50 ? -13.047 -20.109 -3.148 1 87.81 50 THR B O 1
ATOM 2820 N N . THR B 1 51 ? -15.266 -19.906 -3.184 1 89.25 51 THR B N 1
ATOM 2821 C CA . THR B 1 51 ? -15.234 -18.625 -3.865 1 89.25 51 THR B CA 1
ATOM 2822 C C . THR B 1 51 ? -15.375 -17.469 -2.865 1 89.25 51 THR B C 1
ATOM 2824 O O . THR B 1 51 ? -16.344 -17.438 -2.094 1 89.25 51 THR B O 1
ATOM 2827 N N . TYR B 1 52 ? -14.469 -16.578 -2.881 1 93.44 52 TYR B N 1
ATOM 2828 C CA . TYR B 1 52 ? -14.492 -15.391 -2.025 1 93.44 52 TYR B CA 1
ATOM 2829 C C . TYR B 1 52 ? -15.031 -14.18 -2.779 1 93.44 52 TYR B C 1
ATOM 2831 O O . TYR B 1 52 ? -14.266 -13.398 -3.34 1 93.44 52 TYR B O 1
ATOM 2839 N N . VAL B 1 53 ? -16.266 -13.945 -2.725 1 95.06 53 VAL B N 1
ATOM 2840 C CA . VAL B 1 53 ? -16.953 -13.008 -3.602 1 95.06 53 VAL B CA 1
ATOM 2841 C C . VAL B 1 53 ? -16.469 -11.586 -3.32 1 95.06 53 VAL B C 1
ATOM 2843 O O . VAL B 1 53 ? -16.359 -10.773 -4.234 1 95.06 53 VAL B O 1
ATOM 2846 N N . LEU B 1 54 ? -16.172 -11.289 -2.023 1 96.62 54 LEU B N 1
ATOM 2847 C CA . LEU B 1 54 ? -15.766 -9.93 -1.658 1 96.62 54 LEU B CA 1
ATOM 2848 C C . LEU B 1 54 ? -14.391 -9.609 -2.223 1 96.62 54 LEU B C 1
ATOM 2850 O O . LEU B 1 54 ? -14.016 -8.438 -2.316 1 96.62 54 LEU B O 1
ATOM 2854 N N . TYR B 1 55 ? -13.617 -10.625 -2.602 1 97.31 55 TYR B N 1
ATOM 2855 C CA . TYR B 1 55 ? -12.32 -10.438 -3.232 1 97.31 55 TYR B CA 1
ATOM 2856 C C . TYR B 1 55 ? -12.477 -10.102 -4.711 1 97.31 55 TYR B C 1
ATOM 2858 O O . TYR B 1 55 ? -11.492 -9.781 -5.387 1 97.31 55 TYR B O 1
ATOM 2866 N N . HIS B 1 56 ? -13.703 -10.086 -5.211 1 97.25 56 HIS B N 1
ATOM 2867 C CA . HIS B 1 56 ? -14.008 -9.742 -6.594 1 97.25 56 HIS B CA 1
ATOM 2868 C C . HIS B 1 56 ? -14.641 -8.359 -6.691 1 97.25 56 HIS B C 1
ATOM 2870 O O . HIS B 1 56 ? -15.258 -8.031 -7.703 1 97.25 56 HIS B O 1
ATOM 2876 N N . MET B 1 57 ? -14.516 -7.594 -5.598 1 97.31 57 MET B N 1
ATOM 2877 C CA . MET B 1 57 ? -15.164 -6.289 -5.523 1 97.31 57 MET B CA 1
ATOM 2878 C C . MET B 1 57 ? -14.211 -5.23 -4.984 1 97.31 57 MET B C 1
ATOM 2880 O O . MET B 1 57 ? -13.406 -5.508 -4.09 1 97.31 57 MET B O 1
ATOM 2884 N N . ALA B 1 58 ? -14.289 -4.098 -5.551 1 97.44 58 ALA B N 1
ATOM 2885 C CA . ALA B 1 58 ? -13.641 -2.898 -5.023 1 97.44 58 ALA B CA 1
ATOM 2886 C C . ALA B 1 58 ? -14.664 -1.79 -4.781 1 97.44 58 ALA B C 1
ATOM 2888 O O . ALA B 1 58 ? -15.688 -1.719 -5.469 1 97.44 58 ALA B O 1
ATOM 2889 N N . THR B 1 59 ? -14.375 -0.833 -3.922 1 96.62 59 THR B N 1
ATOM 2890 C CA . THR B 1 59 ? -15.383 0.118 -3.465 1 96.62 59 THR B CA 1
ATOM 2891 C C . THR B 1 59 ? -15.273 1.435 -4.23 1 96.62 59 THR B C 1
ATOM 2893 O O . THR B 1 59 ? -15.734 2.475 -3.754 1 96.62 59 THR B O 1
ATOM 2896 N N . VAL B 1 60 ? -14.625 1.457 -5.301 1 95.5 60 VAL B N 1
ATOM 2897 C CA . VAL B 1 60 ? -14.594 2.576 -6.238 1 95.5 60 VAL B CA 1
ATOM 2898 C C . VAL B 1 60 ? -14.875 2.074 -7.652 1 95.5 60 VAL B C 1
ATOM 2900 O O . VAL B 1 60 ? -14.453 0.975 -8.023 1 95.5 60 VAL B O 1
ATOM 2903 N N . ALA B 1 61 ? -15.609 2.895 -8.367 1 95.94 61 ALA B N 1
ATOM 2904 C CA . ALA B 1 61 ? -15.906 2.545 -9.758 1 95.94 61 ALA B CA 1
ATOM 2905 C C . ALA B 1 61 ? -14.734 2.898 -10.672 1 95.94 61 ALA B C 1
ATOM 2907 O O . ALA B 1 61 ? -14.289 4.047 -10.703 1 95.94 61 ALA B O 1
ATOM 2908 N N . MET B 1 62 ? -14.258 1.915 -11.375 1 95.44 62 MET B N 1
ATOM 2909 C CA . MET B 1 62 ? -13.125 2.131 -12.273 1 95.44 62 MET B CA 1
ATOM 2910 C C . MET B 1 62 ? -13.344 1.421 -13.602 1 95.44 62 MET B C 1
ATOM 2912 O O . MET B 1 62 ? -13.508 0.2 -13.641 1 95.44 62 MET B O 1
ATOM 2916 N N . THR B 1 63 ? -13.305 2.232 -14.648 1 94.88 63 THR B N 1
ATOM 2917 C CA . THR B 1 63 ? -13.242 1.634 -15.977 1 94.88 63 THR B CA 1
ATOM 2918 C C . THR B 1 63 ? -11.859 1.048 -16.25 1 94.88 63 THR B C 1
ATOM 2920 O O . THR B 1 63 ? -10.945 1.197 -15.43 1 94.88 63 THR B O 1
ATOM 2923 N N . GLN B 1 64 ? -11.797 0.333 -17.391 1 94.62 64 GLN B N 1
ATOM 2924 C CA . GLN B 1 64 ? -10.523 -0.302 -17.719 1 94.62 64 GLN B CA 1
ATOM 2925 C C . GLN B 1 64 ? -9.383 0.713 -17.719 1 94.62 64 GLN B C 1
ATOM 2927 O O . GLN B 1 64 ? -8.297 0.427 -17.203 1 94.62 64 GLN B O 1
ATOM 2932 N N . ASP B 1 65 ? -9.609 1.902 -18.234 1 91.81 65 ASP B N 1
ATOM 2933 C CA . ASP B 1 65 ? -8.586 2.938 -18.344 1 91.81 65 ASP B CA 1
ATOM 2934 C C . ASP B 1 65 ? -8.25 3.531 -16.969 1 91.81 65 ASP B C 1
ATOM 2936 O O . ASP B 1 65 ? -7.191 4.133 -16.797 1 91.81 65 ASP B O 1
ATOM 2940 N N . GLN B 1 66 ? -9.172 3.373 -16 1 92.44 66 GLN B N 1
ATOM 2941 C CA . GLN B 1 66 ? -9.023 3.996 -14.695 1 92.44 66 GLN B CA 1
ATOM 2942 C C . GLN B 1 66 ? -8.367 3.041 -13.703 1 92.44 66 GLN B C 1
ATOM 2944 O O . GLN B 1 66 ? -8.016 3.441 -12.594 1 92.44 66 GLN B O 1
ATOM 2949 N N . LEU B 1 67 ? -8.211 1.743 -14.109 1 95.44 67 LEU B N 1
ATOM 2950 C CA . LEU B 1 67 ? -7.621 0.764 -13.203 1 95.44 67 LEU B CA 1
ATOM 2951 C C . LEU B 1 67 ? -6.184 1.138 -12.867 1 95.44 67 LEU B C 1
ATOM 2953 O O . LEU B 1 67 ? -5.387 1.431 -13.758 1 95.44 67 LEU B O 1
ATOM 2957 N N . THR B 1 68 ? -5.91 1.198 -11.602 1 93.75 68 THR B N 1
ATOM 2958 C CA . THR B 1 68 ? -4.562 1.475 -11.117 1 93.75 68 THR B CA 1
ATOM 2959 C C . THR B 1 68 ? -3.795 0.176 -10.883 1 93.75 68 THR B C 1
ATOM 2961 O O . THR B 1 68 ? -4.387 -0.905 -10.859 1 93.75 68 THR B O 1
ATOM 2964 N N . LYS B 1 69 ? -2.531 0.274 -10.664 1 94.81 69 LYS B N 1
ATOM 2965 C CA . LYS B 1 69 ? -1.662 -0.894 -10.547 1 94.81 69 LYS B CA 1
ATOM 2966 C C . LYS B 1 69 ? -2.105 -1.797 -9.398 1 94.81 69 LYS B C 1
ATOM 2968 O O . LYS B 1 69 ? -1.983 -3.021 -9.484 1 94.81 69 LYS B O 1
ATOM 2973 N N . THR B 1 70 ? -2.502 -1.21 -8.359 1 96.38 70 THR B N 1
ATOM 2974 C CA . THR B 1 70 ? -3.002 -1.943 -7.199 1 96.38 70 THR B CA 1
ATOM 2975 C C . THR B 1 70 ? -4.348 -1.386 -6.746 1 96.38 70 THR B C 1
ATOM 2977 O O . THR B 1 70 ? -4.527 -0.169 -6.664 1 96.38 70 THR B O 1
ATOM 2980 N N . ILE B 1 71 ? -5.277 -2.273 -6.492 1 96.94 71 ILE B N 1
ATOM 2981 C CA . ILE B 1 71 ? -6.621 -1.9 -6.059 1 96.94 71 ILE B CA 1
ATOM 2982 C C . ILE B 1 71 ? -6.988 -2.678 -4.797 1 96.94 71 ILE B C 1
ATOM 2984 O O . ILE B 1 71 ? -6.961 -3.91 -4.789 1 96.94 71 ILE B O 1
ATOM 2988 N N . PRO B 1 72 ? -7.363 -1.967 -3.734 1 97 72 PRO B N 1
ATOM 2989 C CA . PRO B 1 72 ? -7.852 -2.701 -2.564 1 97 72 PRO B CA 1
ATOM 2990 C C . PRO B 1 72 ? -9.188 -3.391 -2.816 1 97 72 PRO B C 1
ATOM 2992 O O . PRO B 1 72 ? -10.117 -2.773 -3.352 1 97 72 PRO B O 1
ATOM 2995 N N . SER B 1 73 ? -9.297 -4.648 -2.441 1 97.88 73 SER B N 1
ATOM 2996 C CA . SER B 1 73 ? -10.555 -5.375 -2.562 1 97.88 73 SER B CA 1
ATOM 2997 C C . SER B 1 73 ? -11.492 -5.051 -1.404 1 97.88 73 SER B C 1
ATOM 2999 O O . SER B 1 73 ? -11.086 -4.418 -0.427 1 97.88 73 SER B O 1
ATOM 3001 N N . ASP B 1 74 ? -12.719 -5.484 -1.536 1 97.56 74 ASP B N 1
ATOM 3002 C CA . ASP B 1 74 ? -13.711 -5.266 -0.49 1 97.56 74 ASP B CA 1
ATOM 3003 C C . ASP B 1 74 ? -13.711 -6.41 0.522 1 97.56 74 ASP B C 1
ATOM 3005 O O . ASP B 1 74 ? -14.594 -6.492 1.378 1 97.56 74 ASP B O 1
ATOM 3009 N N . MET B 1 75 ? -12.812 -7.332 0.358 1 96.56 75 MET B N 1
ATOM 3010 C CA . MET B 1 75 ? -12.641 -8.406 1.33 1 96.56 75 MET B CA 1
ATOM 3011 C C . MET B 1 75 ? -12.062 -7.871 2.635 1 96.56 75 MET B C 1
ATOM 3013 O O . MET B 1 75 ? -11.344 -6.867 2.637 1 96.56 75 MET B O 1
ATOM 3017 N N . ASP B 1 76 ? -12.406 -8.516 3.752 1 94.81 76 ASP B N 1
ATOM 3018 C CA . ASP B 1 76 ? -11.898 -8.086 5.055 1 94.81 76 ASP B CA 1
ATOM 3019 C C . ASP B 1 76 ? -10.383 -7.93 5.031 1 94.81 76 ASP B C 1
ATOM 3021 O O . ASP B 1 76 ? -9.672 -8.812 4.539 1 94.81 76 ASP B O 1
ATOM 3025 N N . GLY B 1 77 ? -9.922 -6.777 5.496 1 93.12 77 GLY B N 1
ATOM 3026 C CA . GLY B 1 77 ? -8.5 -6.469 5.484 1 93.12 77 GLY B CA 1
ATOM 3027 C C . GLY B 1 77 ? -8.031 -5.867 4.172 1 93.12 77 GLY B C 1
ATOM 3028 O O . GLY B 1 77 ? -6.879 -5.453 4.055 1 93.12 77 GLY B O 1
ATOM 3029 N N . ASN B 1 78 ? -8.852 -5.898 3.166 1 96.81 78 ASN B N 1
ATOM 3030 C CA . ASN B 1 78 ? -8.664 -5.27 1.864 1 96.81 78 ASN B CA 1
ATOM 3031 C C . ASN B 1 78 ? -7.402 -5.777 1.175 1 96.81 78 ASN B C 1
ATOM 3033 O O . ASN B 1 78 ? -6.574 -4.984 0.723 1 96.81 78 ASN B O 1
ATOM 3037 N N . PRO B 1 79 ? -7.234 -7.117 1.086 1 96.88 79 PRO B N 1
ATOM 3038 C CA . PRO B 1 79 ? -6.086 -7.574 0.296 1 96.88 79 PRO B CA 1
ATOM 3039 C C . PRO B 1 79 ? -6.094 -7.023 -1.127 1 96.88 79 PRO B C 1
ATOM 3041 O O . PRO B 1 79 ? -7.156 -6.875 -1.731 1 96.88 79 PRO B O 1
ATOM 3044 N N . PRO B 1 80 ? -4.973 -6.793 -1.667 1 97.31 80 PRO B N 1
ATOM 3045 C CA . PRO B 1 80 ? -4.895 -6.086 -2.947 1 97.31 80 PRO B CA 1
ATOM 3046 C C . PRO B 1 80 ? -5.207 -6.984 -4.141 1 97.31 80 PRO B C 1
ATOM 3048 O O . PRO B 1 80 ? -5.035 -8.203 -4.059 1 97.31 80 PRO B O 1
ATOM 3051 N N . LEU B 1 81 ? -5.695 -6.359 -5.121 1 98.56 81 LEU B N 1
ATOM 3052 C CA . LEU B 1 81 ? -5.723 -6.844 -6.496 1 98.56 81 LEU B CA 1
ATOM 3053 C C . LEU B 1 81 ? -4.652 -6.156 -7.34 1 98.56 81 LEU B C 1
ATOM 3055 O O . LEU B 1 81 ? -4.512 -4.93 -7.293 1 98.56 81 LEU B O 1
ATOM 3059 N N . TYR B 1 82 ? -3.914 -6.93 -8.031 1 98.69 82 TYR B N 1
ATOM 3060 C CA . TYR B 1 82 ? -2.848 -6.379 -8.859 1 98.69 82 TYR B CA 1
ATOM 3061 C C . TYR B 1 82 ? -3.264 -6.332 -10.328 1 98.69 82 TYR B C 1
ATOM 3063 O O . TYR B 1 82 ? -3.74 -7.328 -10.875 1 98.69 82 TYR B O 1
ATOM 3071 N N . ILE B 1 83 ? -3.066 -5.18 -10.961 1 98.5 83 ILE B N 1
ATOM 3072 C CA . ILE B 1 83 ? -3.443 -4.965 -12.352 1 98.5 83 ILE B CA 1
ATOM 3073 C C . ILE B 1 83 ? -2.197 -4.992 -13.234 1 98.5 83 ILE B C 1
ATOM 3075 O O . ILE B 1 83 ? -1.202 -4.328 -12.938 1 98.5 83 ILE B O 1
ATOM 3079 N N . THR B 1 84 ? -2.199 -5.797 -14.18 1 98.12 84 THR B N 1
ATOM 3080 C CA . THR B 1 84 ? -1.147 -5.852 -15.188 1 98.12 84 THR B CA 1
ATOM 3081 C C . THR B 1 84 ? -1.702 -5.496 -16.562 1 98.12 84 THR B C 1
ATOM 3083 O O . THR B 1 84 ? -2.703 -6.066 -17 1 98.12 84 THR B O 1
ATOM 3086 N N . LYS B 1 85 ? -1.172 -4.574 -17.219 1 95.81 85 LYS B N 1
ATOM 3087 C CA . LYS B 1 85 ? -1.479 -4.203 -18.594 1 95.81 85 LYS B CA 1
ATOM 3088 C C . LYS B 1 85 ? -0.329 -4.562 -19.531 1 95.81 85 LYS B C 1
ATOM 3090 O O . LYS B 1 85 ? 0.77 -4.02 -19.406 1 95.81 85 LYS B O 1
ATOM 3095 N N . ASN B 1 86 ? -0.568 -5.449 -20.344 1 91.88 86 ASN B N 1
ATOM 3096 C CA . ASN B 1 86 ? 0.5 -5.898 -21.234 1 91.88 86 ASN B CA 1
ATOM 3097 C C . ASN B 1 86 ? 0.563 -5.051 -22.5 1 91.88 86 ASN B C 1
ATOM 3099 O O . ASN B 1 86 ? -0.309 -4.215 -22.734 1 91.88 86 ASN B O 1
ATOM 3103 N N . ARG B 1 87 ? 1.584 -5.223 -23.25 1 87.25 87 ARG B N 1
ATOM 3104 C CA . ARG B 1 87 ? 1.848 -4.426 -24.453 1 87.25 87 ARG B CA 1
ATOM 3105 C C . ARG B 1 87 ? 0.795 -4.684 -25.516 1 87.25 87 ARG B C 1
ATOM 3107 O O . ARG B 1 87 ? 0.54 -3.824 -26.359 1 87.25 87 ARG B O 1
ATOM 3114 N N . ASN B 1 88 ? 0.185 -5.883 -25.531 1 87.94 88 ASN B N 1
ATOM 3115 C CA . ASN B 1 88 ? -0.808 -6.246 -26.531 1 87.94 88 ASN B CA 1
ATOM 3116 C C . ASN B 1 88 ? -2.182 -5.672 -26.203 1 87.94 88 ASN B C 1
ATOM 3118 O O . ASN B 1 88 ? -3.141 -5.867 -26.953 1 87.94 88 ASN B O 1
ATOM 3122 N N . GLY B 1 89 ? -2.25 -5.016 -25 1 89.44 89 GLY B N 1
ATOM 3123 C CA . GLY B 1 89 ? -3.502 -4.379 -24.625 1 89.44 89 GLY B CA 1
ATOM 3124 C C . GLY B 1 89 ? -4.32 -5.203 -23.641 1 89.44 89 GLY B C 1
ATOM 3125 O O . GLY B 1 89 ? -5.379 -4.762 -23.188 1 89.44 89 GLY B O 1
ATOM 3126 N N . ASP B 1 90 ? -3.863 -6.414 -23.391 1 95.5 90 ASP B N 1
ATOM 3127 C CA . ASP B 1 90 ? -4.566 -7.23 -22.406 1 95.5 90 ASP B CA 1
ATOM 3128 C C . ASP B 1 90 ? -4.395 -6.668 -21 1 95.5 90 ASP B C 1
ATOM 3130 O O . ASP B 1 90 ? -3.314 -6.184 -20.641 1 95.5 90 ASP B O 1
ATOM 3134 N N . ILE B 1 91 ? -5.48 -6.699 -20.281 1 97.75 91 ILE B N 1
ATOM 3135 C CA . ILE B 1 91 ? -5.461 -6.285 -18.891 1 97.75 91 ILE B CA 1
ATOM 3136 C C . ILE B 1 91 ? -5.777 -7.48 -17.984 1 97.75 91 ILE B C 1
ATOM 3138 O O . ILE B 1 91 ? -6.699 -8.25 -18.266 1 97.75 91 ILE B O 1
ATOM 3142 N N . TYR B 1 92 ? -4.973 -7.652 -17 1 98.44 92 TYR B N 1
ATOM 3143 C CA . TYR B 1 92 ? -5.164 -8.734 -16.031 1 98.44 92 TYR B CA 1
ATOM 3144 C C . TYR B 1 92 ? -5.43 -8.188 -14.641 1 98.44 92 TYR B C 1
ATOM 3146 O O . TYR B 1 92 ? -4.824 -7.195 -14.234 1 98.44 92 TYR B O 1
ATOM 3154 N N . VAL B 1 93 ? -6.352 -8.734 -13.93 1 98.62 93 VAL B N 1
ATOM 3155 C CA . VAL B 1 93 ? -6.477 -8.625 -12.484 1 98.62 93 VAL B CA 1
ATOM 3156 C C . VAL B 1 93 ? -5.957 -9.898 -11.82 1 98.62 93 VAL B C 1
ATOM 3158 O O . VAL B 1 93 ? -6.559 -10.961 -11.953 1 98.62 93 VAL B O 1
ATOM 3161 N N . ASN B 1 94 ? -4.887 -9.68 -11.047 1 98.69 94 ASN B N 1
ATOM 3162 C CA . ASN B 1 94 ? -4.113 -10.844 -10.633 1 98.69 94 ASN B CA 1
ATOM 3163 C C . ASN B 1 94 ? -3.799 -11.758 -11.812 1 98.69 94 ASN B C 1
ATOM 3165 O O . ASN B 1 94 ? -3.154 -11.336 -12.773 1 98.69 94 ASN B O 1
ATOM 3169 N N . ASN B 1 95 ? -4.281 -12.992 -11.758 1 98.44 95 ASN B N 1
ATOM 3170 C CA . ASN B 1 95 ? -3.986 -13.953 -12.82 1 98.44 95 ASN B CA 1
ATOM 3171 C C . ASN B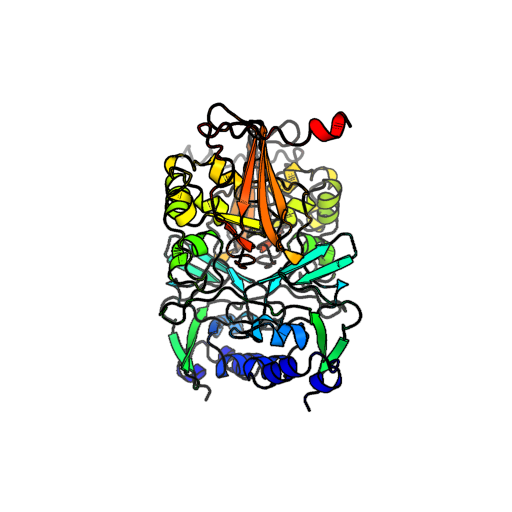 1 95 ? -5.129 -14.031 -13.828 1 98.44 95 ASN B C 1
ATOM 3173 O O . ASN B 1 95 ? -5.062 -14.812 -14.781 1 98.44 95 ASN B O 1
ATOM 3177 N N . ALA B 1 96 ? -6.18 -13.258 -13.695 1 98.25 96 ALA B N 1
ATOM 3178 C CA . ALA B 1 96 ? -7.375 -13.328 -14.531 1 98.25 96 ALA B CA 1
ATOM 3179 C C . ALA B 1 96 ? -7.352 -12.242 -15.609 1 98.25 96 ALA B C 1
ATOM 3181 O O . ALA B 1 96 ? -7.164 -11.062 -15.297 1 98.25 96 ALA B O 1
ATOM 3182 N N . ARG B 1 97 ? -7.574 -12.609 -16.797 1 97.44 97 ARG B N 1
ATOM 3183 C CA . ARG B 1 97 ? -7.652 -11.656 -17.906 1 97.44 97 ARG B CA 1
ATOM 3184 C C . ARG B 1 97 ? -9.039 -11.031 -17.984 1 97.44 97 ARG B C 1
ATOM 3186 O O . ARG B 1 97 ? -10.047 -11.727 -17.891 1 97.44 97 ARG B O 1
ATOM 3193 N N . ILE B 1 98 ? -9.086 -9.719 -18.156 1 97.25 98 ILE B N 1
ATOM 3194 C CA . ILE B 1 98 ? -10.344 -9.031 -18.422 1 97.25 98 ILE B CA 1
ATOM 3195 C C . ILE B 1 98 ? -10.742 -9.227 -19.891 1 97.25 98 ILE B C 1
ATOM 3197 O O . ILE B 1 98 ? -9.922 -9.023 -20.797 1 97.25 98 ILE B O 1
ATOM 3201 N N . ILE B 1 99 ? -11.898 -9.68 -20.109 1 94.44 99 ILE B N 1
ATOM 3202 C CA . ILE B 1 99 ? -12.43 -9.789 -21.453 1 94.44 99 ILE B CA 1
ATOM 3203 C C . ILE B 1 99 ? -12.938 -8.43 -21.922 1 94.44 99 ILE B C 1
ATOM 3205 O O . ILE B 1 99 ? -13.984 -7.961 -21.469 1 94.44 99 ILE B O 1
ATOM 3209 N N . PRO B 1 100 ? -12.266 -7.703 -22.75 1 85.75 100 PRO B N 1
ATOM 3210 C CA . PRO B 1 100 ? -12.469 -6.285 -23.047 1 85.75 100 PRO B CA 1
ATOM 3211 C C . PRO B 1 100 ? -13.891 -5.977 -23.516 1 85.75 100 PRO B C 1
ATOM 3213 O O . PRO B 1 100 ? -14.477 -4.969 -23.109 1 85.75 100 PRO B O 1
ATOM 3216 N N . SER B 1 101 ? -14.547 -6.73 -24.328 1 80.75 101 SER B N 1
ATOM 3217 C CA . SER B 1 101 ? -15.82 -6.375 -24.953 1 80.75 101 SER B CA 1
ATOM 3218 C C . SER B 1 101 ? -16.984 -6.59 -24 1 80.75 101 SER B C 1
ATOM 3220 O O . SER B 1 101 ? -18.125 -6.219 -24.297 1 80.75 101 SER B O 1
ATOM 3222 N N . LEU B 1 102 ? -16.641 -6.934 -22.797 1 78.06 102 LEU B N 1
ATOM 3223 C CA . LEU B 1 102 ? -17.75 -7.332 -21.922 1 78.06 102 LEU B CA 1
ATOM 3224 C C . LEU B 1 102 ? -17.766 -6.488 -20.656 1 78.06 102 LEU B C 1
ATOM 3226 O O . LEU B 1 102 ? -18.328 -6.906 -19.625 1 78.06 102 LEU B O 1
ATOM 3230 N N . SER B 1 103 ? -17.266 -5.285 -20.688 1 79.81 103 SER B N 1
ATOM 3231 C CA . SER B 1 103 ? -17.375 -4.391 -19.547 1 79.81 103 SER B CA 1
ATOM 3232 C C . SER B 1 103 ? -18.625 -3.523 -19.625 1 79.81 103 SER B C 1
ATOM 3234 O O . SER B 1 103 ? -18.984 -3.049 -20.703 1 79.81 103 SER B O 1
ATOM 3236 N N . VAL B 1 104 ? -19.234 -3.377 -18.469 1 88.31 104 VAL B N 1
ATOM 3237 C CA . VAL B 1 104 ? -20.484 -2.643 -18.422 1 88.31 104 VAL B CA 1
ATOM 3238 C C . VAL B 1 104 ? -20.422 -1.597 -17.312 1 88.31 104 VAL B C 1
ATOM 3240 O O . VAL B 1 104 ? -19.906 -1.863 -16.219 1 88.31 104 VAL B O 1
ATOM 3243 N N . GLU B 1 105 ? -20.906 -0.414 -17.609 1 90.81 105 GLU B N 1
ATOM 3244 C CA . GLU B 1 105 ? -21.078 0.642 -16.625 1 90.81 105 GLU B CA 1
ATOM 3245 C C . GLU B 1 105 ? -22.547 0.911 -16.344 1 90.81 105 GLU B C 1
ATOM 3247 O O . GLU B 1 105 ? -23.359 0.958 -17.281 1 90.81 105 GLU B O 1
ATOM 3252 N N . MET B 1 106 ? -22.828 1.027 -15.062 1 92.12 106 MET B N 1
ATOM 3253 C CA . MET B 1 106 ? -24.203 1.312 -14.656 1 92.12 106 MET B CA 1
ATOM 3254 C C . MET B 1 106 ? -24.234 2.148 -13.383 1 92.12 106 MET B C 1
ATOM 3256 O O . MET B 1 106 ? -23.188 2.566 -12.883 1 92.12 106 MET B O 1
ATOM 3260 N N . THR B 1 107 ? -25.422 2.506 -12.953 1 93.62 107 THR B N 1
ATOM 3261 C CA . THR B 1 107 ? -25.656 3.195 -11.688 1 93.62 107 THR B CA 1
ATOM 3262 C C . THR B 1 107 ? -26.656 2.434 -10.836 1 93.62 107 THR B C 1
ATOM 3264 O O . THR B 1 107 ? -27.625 1.866 -11.359 1 93.62 107 THR B O 1
ATOM 3267 N N . ASN B 1 108 ? -26.391 2.418 -9.531 1 91.62 108 ASN B N 1
ATOM 3268 C CA . ASN B 1 108 ? -27.375 1.776 -8.664 1 91.62 108 ASN B CA 1
ATOM 3269 C C . ASN B 1 108 ? -28.531 2.715 -8.336 1 91.62 108 ASN B C 1
ATOM 3271 O O . ASN B 1 108 ? -28.625 3.805 -8.906 1 91.62 108 ASN B O 1
ATOM 3275 N N . ASN B 1 109 ? -29.422 2.275 -7.438 1 92.81 109 ASN B N 1
ATOM 3276 C CA . ASN B 1 109 ? -30.625 3.029 -7.109 1 92.81 109 ASN B CA 1
ATOM 3277 C C . ASN B 1 109 ? -30.297 4.34 -6.398 1 92.81 109 ASN B C 1
ATOM 3279 O O . ASN B 1 109 ? -31.094 5.281 -6.422 1 92.81 109 ASN B O 1
ATOM 3283 N N . ASP B 1 110 ? -29.172 4.453 -5.773 1 93.5 110 ASP B N 1
ATOM 3284 C CA . ASP B 1 110 ? -28.766 5.656 -5.062 1 93.5 110 ASP B CA 1
ATOM 3285 C C . ASP B 1 110 ? -27.938 6.57 -5.969 1 93.5 110 ASP B C 1
ATOM 3287 O O . ASP B 1 110 ? -27.328 7.531 -5.496 1 93.5 110 ASP B O 1
ATOM 3291 N N . GLY B 1 111 ? -27.797 6.188 -7.227 1 93.88 111 GLY B N 1
ATOM 3292 C CA . GLY B 1 111 ? -27.078 7.012 -8.188 1 93.88 111 GLY B CA 1
ATOM 3293 C C . GLY B 1 111 ? -25.578 6.801 -8.156 1 93.88 111 GLY B C 1
ATOM 3294 O O . GLY B 1 111 ? -24.812 7.594 -8.711 1 93.88 111 GLY B O 1
ATOM 3295 N N . LYS B 1 112 ? -25.172 5.773 -7.473 1 94.81 112 LYS B N 1
ATOM 3296 C CA . LYS B 1 112 ? -23.75 5.488 -7.375 1 94.81 112 LYS B CA 1
ATOM 3297 C C . LYS B 1 112 ? -23.266 4.695 -8.586 1 94.81 112 LYS B C 1
ATOM 3299 O O . LYS B 1 112 ? -23.906 3.721 -8.992 1 94.81 112 LYS B O 1
ATOM 3304 N N . ARG B 1 113 ? -22.109 5.098 -9.148 1 94.69 113 ARG B N 1
ATOM 3305 C CA . ARG B 1 113 ? -21.516 4.48 -10.328 1 94.69 113 ARG B CA 1
ATOM 3306 C C . ARG B 1 113 ? -21.016 3.066 -10.023 1 94.69 113 ARG B C 1
ATOM 3308 O O . ARG B 1 113 ? -20.406 2.832 -8.984 1 94.69 113 ARG B O 1
ATOM 3315 N N . GLN B 1 114 ? -21.328 2.107 -10.906 1 94.75 114 GLN B N 1
ATOM 3316 C CA . GLN B 1 114 ? -20.875 0.727 -10.812 1 94.75 114 GLN B CA 1
ATOM 3317 C C . GLN B 1 114 ? -20.312 0.244 -12.148 1 94.75 114 GLN B C 1
ATOM 3319 O O . GLN B 1 114 ? -20.891 0.506 -13.203 1 94.75 114 GLN B O 1
ATOM 3324 N N . VAL B 1 115 ? -19.141 -0.365 -12.086 1 95.69 115 VAL B N 1
ATOM 3325 C CA . VAL B 1 115 ? -18.469 -0.882 -13.273 1 95.69 115 VAL B CA 1
ATOM 3326 C C . VAL B 1 115 ? -18.25 -2.387 -13.133 1 95.69 115 VAL B C 1
ATOM 3328 O O . VAL B 1 115 ? -17.812 -2.857 -12.078 1 95.69 115 VAL B O 1
ATOM 3331 N N . MET B 1 116 ? -18.625 -3.127 -14.125 1 94.94 116 MET B N 1
ATOM 3332 C CA . MET B 1 116 ? -18.453 -4.574 -14.133 1 94.94 116 MET B CA 1
ATOM 3333 C C . MET B 1 116 ? -17.469 -4.996 -15.219 1 94.94 116 MET B C 1
ATOM 3335 O O . MET B 1 116 ? -17.625 -4.605 -16.375 1 94.94 116 MET B O 1
ATOM 3339 N N . HIS B 1 117 ? -16.438 -5.691 -14.875 1 96 117 HIS B N 1
ATOM 3340 C CA . HIS B 1 117 ? -15.523 -6.34 -15.797 1 96 117 HIS B CA 1
ATOM 3341 C C . HIS B 1 117 ? -15.695 -7.855 -15.781 1 96 117 HIS B C 1
ATOM 3343 O O . HIS B 1 117 ? -15.719 -8.461 -14.703 1 96 117 HIS B O 1
ATOM 3349 N N . ILE B 1 118 ? -15.836 -8.5 -16.906 1 95.12 118 ILE B N 1
ATOM 3350 C CA . ILE B 1 118 ? -15.891 -9.953 -17 1 95.12 118 ILE B CA 1
ATOM 3351 C C . ILE B 1 118 ? -14.477 -10.516 -17.125 1 95.12 118 ILE B C 1
ATOM 3353 O O . ILE B 1 118 ? -13.672 -10.031 -17.922 1 95.12 118 ILE B O 1
ATOM 3357 N N . ILE B 1 119 ? -14.188 -11.531 -16.281 1 96.12 119 ILE B N 1
ATOM 3358 C CA . ILE B 1 119 ? -12.836 -12.078 -16.25 1 96.12 119 ILE B CA 1
ATOM 3359 C C . ILE B 1 119 ? -12.883 -13.578 -16.531 1 96.12 119 ILE B C 1
ATOM 3361 O O . ILE B 1 119 ? -13.922 -14.219 -16.344 1 96.12 119 ILE B O 1
ATOM 3365 N N . ASP B 1 120 ? -11.75 -14.164 -16.891 1 96.12 120 ASP B N 1
ATOM 3366 C CA . ASP B 1 120 ? -11.758 -15.531 -17.391 1 96.12 120 ASP B CA 1
ATOM 3367 C C . ASP B 1 120 ? -11.273 -16.516 -16.328 1 96.12 120 ASP B C 1
ATOM 3369 O O . ASP B 1 120 ? -11.094 -17.703 -16.609 1 96.12 120 ASP B O 1
ATOM 3373 N N . GLU B 1 121 ? -11.016 -16.078 -15.125 1 96.44 121 GLU B N 1
ATOM 3374 C CA . GLU B 1 121 ? -10.617 -16.922 -14 1 96.44 121 GLU B CA 1
ATOM 3375 C C . GLU B 1 121 ? -11.148 -16.375 -12.68 1 96.44 121 GLU B C 1
ATOM 3377 O O . GLU B 1 121 ? -11.367 -15.172 -12.547 1 96.44 121 GLU B O 1
ATOM 3382 N N . VAL B 1 122 ? -11.406 -17.266 -11.727 1 96.56 122 VAL B N 1
ATOM 3383 C CA . VAL B 1 122 ? -11.812 -16.859 -10.383 1 96.56 122 VAL B CA 1
ATOM 3384 C C . VAL B 1 122 ? -10.617 -16.281 -9.625 1 96.56 122 VAL B C 1
ATOM 3386 O O . VAL B 1 122 ? -9.508 -16.812 -9.711 1 96.56 122 VAL B O 1
ATOM 3389 N N . LEU B 1 123 ? -10.82 -15.148 -8.992 1 97.56 123 LEU B N 1
ATOM 3390 C CA . LEU B 1 123 ? -9.789 -14.562 -8.148 1 97.56 123 LEU B CA 1
ATOM 3391 C C . LEU B 1 123 ? -9.68 -15.305 -6.82 1 97.56 123 LEU B C 1
ATOM 3393 O O . LEU B 1 123 ? -10.68 -15.492 -6.125 1 97.56 123 LEU B O 1
ATOM 3397 N N . VAL B 1 124 ? -8.461 -15.695 -6.469 1 97 124 VAL B N 1
ATOM 3398 C CA . VAL B 1 124 ? -8.242 -16.484 -5.258 1 97 124 VAL B CA 1
ATOM 3399 C C . VAL B 1 124 ? -7.309 -15.727 -4.316 1 97 124 VAL B C 1
ATOM 3401 O O . VAL B 1 124 ? -6.137 -15.5 -4.637 1 97 124 VAL B O 1
ATOM 3404 N N . PRO B 1 125 ? -7.801 -15.312 -3.146 1 97.06 125 PRO B N 1
ATOM 3405 C CA . PRO B 1 125 ? -6.941 -14.656 -2.16 1 97.06 125 PRO B CA 1
ATOM 3406 C C . PRO B 1 125 ? -6.113 -15.648 -1.348 1 97.06 125 PRO B C 1
ATOM 3408 O O . PRO B 1 125 ? -6.383 -16.859 -1.377 1 97.06 125 PRO B O 1
ATOM 3411 N N . LEU B 1 126 ? -5.051 -15.117 -0.72 1 97.19 126 LEU B N 1
ATOM 3412 C CA . LEU B 1 126 ? -4.363 -15.883 0.32 1 97.19 126 LEU B CA 1
ATOM 3413 C C . LEU B 1 126 ? -5.223 -15.977 1.577 1 97.19 126 LEU B C 1
ATOM 3415 O O . LEU B 1 126 ? -5.766 -14.969 2.043 1 97.19 126 LEU B O 1
ATOM 3419 N N . THR B 1 127 ? -5.461 -17.156 2.057 1 95.12 127 THR B N 1
ATOM 3420 C CA . THR B 1 127 ? -6.277 -17.344 3.25 1 95.12 127 THR B CA 1
ATOM 3421 C C . THR B 1 127 ? -5.566 -18.266 4.246 1 95.12 127 THR B C 1
ATOM 3423 O O . THR B 1 127 ? -4.621 -18.969 3.885 1 95.12 127 THR B O 1
ATOM 3426 N N . SER B 1 128 ? -5.973 -18.219 5.469 1 94.38 128 SER B N 1
ATOM 3427 C CA . SER B 1 128 ? -5.504 -19.141 6.488 1 94.38 128 SER B CA 1
ATOM 3428 C C . SER B 1 128 ? -6.156 -20.516 6.336 1 94.38 128 SER B C 1
ATOM 3430 O O . SER B 1 128 ? -7.219 -20.641 5.727 1 94.38 128 SER B O 1
ATOM 3432 N N . LEU B 1 129 ? -5.465 -21.453 6.84 1 93.62 129 LEU B N 1
ATOM 3433 C CA . LEU B 1 129 ? -6.062 -22.781 6.922 1 93.62 129 LEU B CA 1
ATOM 3434 C C . LEU B 1 129 ? -7.301 -22.766 7.809 1 93.62 129 LEU B C 1
ATOM 3436 O O . LEU B 1 129 ? -7.348 -22.062 8.812 1 93.62 129 LEU B O 1
ATOM 3440 N N . PRO B 1 130 ? -8.297 -23.547 7.449 1 87.19 130 PRO B N 1
ATOM 3441 C CA . PRO B 1 130 ? -9.508 -23.609 8.273 1 87.19 130 PRO B CA 1
ATOM 3442 C C . PRO B 1 130 ? -9.227 -24.016 9.719 1 87.19 130 PRO B C 1
ATOM 3444 O O . PRO B 1 130 ? -9.977 -23.656 10.625 1 87.19 130 PRO B O 1
ATOM 3447 N N . THR B 1 131 ? -8.18 -24.688 9.945 1 87.19 131 THR B N 1
ATOM 3448 C CA . THR B 1 131 ? -7.844 -25.203 11.273 1 87.19 131 THR B CA 1
ATOM 3449 C C . THR B 1 131 ? -7.105 -24.156 12.094 1 87.19 131 THR B C 1
ATOM 3451 O O . THR B 1 131 ? -6.941 -24.312 13.305 1 87.19 131 THR B O 1
ATOM 3454 N N . SER B 1 132 ? -6.703 -23.109 11.367 1 87.69 132 SER B N 1
ATOM 3455 C CA . SER B 1 132 ? -5.953 -22.094 12.078 1 87.69 132 SER B CA 1
ATOM 3456 C C . SER B 1 132 ? -6.867 -21.25 12.961 1 87.69 132 SER B C 1
ATOM 3458 O O . SER B 1 132 ? -7.977 -20.891 12.547 1 87.69 132 SER B O 1
ATOM 3460 N N . LYS B 1 133 ? -6.531 -20.891 14.203 1 79.06 133 LYS B N 1
ATOM 3461 C CA . LYS B 1 133 ? -7.262 -20.031 15.125 1 79.06 133 LYS B CA 1
ATOM 3462 C C . LYS B 1 133 ? -6.934 -18.562 14.891 1 79.06 133 LYS B C 1
ATOM 3464 O O . LYS B 1 133 ? -7.648 -17.672 15.367 1 79.06 133 LYS B O 1
ATOM 3469 N N . THR B 1 134 ? -5.867 -18.391 14.25 1 78.62 134 THR B N 1
ATOM 3470 C CA . THR B 1 134 ? -5.41 -17.016 14.016 1 78.62 134 THR B CA 1
ATOM 3471 C C . THR B 1 134 ? -5.734 -16.578 12.586 1 78.62 134 THR B C 1
ATOM 3473 O O . THR B 1 134 ? -5.473 -17.312 11.633 1 78.62 134 THR B O 1
ATOM 3476 N N . GLU B 1 135 ? -6.43 -15.43 12.547 1 77.69 135 GLU B N 1
ATOM 3477 C CA . GLU B 1 135 ? -6.676 -14.859 11.219 1 77.69 135 GLU B CA 1
ATOM 3478 C C . GLU B 1 135 ? -5.5 -14 10.766 1 77.69 135 GLU B C 1
ATOM 3480 O O . GLU B 1 135 ? -5.043 -13.117 11.508 1 77.69 135 GLU B O 1
ATOM 3485 N N . ILE B 1 136 ? -4.926 -14.391 9.703 1 83.81 136 ILE B N 1
ATOM 3486 C CA . ILE B 1 136 ? -3.854 -13.609 9.094 1 83.81 136 ILE B CA 1
ATOM 3487 C C . ILE B 1 136 ? -4.434 -12.648 8.062 1 83.81 136 ILE B C 1
ATOM 3489 O O . ILE B 1 136 ? -5.113 -13.078 7.121 1 83.81 136 ILE B O 1
ATOM 3493 N N . THR B 1 137 ? -4.234 -11.367 8.367 1 86.06 137 THR B N 1
ATOM 3494 C CA . THR B 1 137 ? -4.82 -10.352 7.5 1 86.06 137 THR B CA 1
ATOM 3495 C C . THR B 1 137 ? -3.75 -9.703 6.621 1 86.06 137 THR B C 1
ATOM 3497 O O . THR B 1 137 ? -2.936 -8.914 7.105 1 86.06 137 THR B O 1
ATOM 3500 N N . ASN B 1 138 ? -3.758 -10.031 5.41 1 90.69 138 ASN B N 1
ATOM 3501 C CA . ASN B 1 138 ? -3.018 -9.328 4.367 1 90.69 138 ASN B CA 1
ATOM 3502 C C . ASN B 1 138 ? -1.52 -9.312 4.656 1 90.69 138 ASN B C 1
ATOM 3504 O O . ASN B 1 138 ? -0.909 -8.25 4.742 1 90.69 138 ASN B O 1
ATOM 3508 N N . PRO B 1 139 ? -0.862 -10.477 4.797 1 96.25 139 PRO B N 1
ATOM 3509 C CA . PRO B 1 139 ? 0.569 -10.531 5.102 1 96.25 139 PRO B CA 1
ATOM 3510 C C . PRO B 1 139 ? 1.439 -10.07 3.936 1 96.25 139 PRO B C 1
ATOM 3512 O O . PRO B 1 139 ? 1.065 -10.25 2.773 1 96.25 139 PRO B O 1
ATOM 3515 N N . ASP B 1 140 ? 2.582 -9.383 4.258 1 97.38 140 ASP B N 1
ATOM 3516 C CA . ASP B 1 140 ? 3.609 -9.227 3.232 1 97.38 140 ASP B CA 1
ATOM 3517 C C . ASP B 1 140 ? 4.367 -10.531 3.01 1 97.38 140 ASP B C 1
ATOM 3519 O O . ASP B 1 140 ? 4.047 -11.555 3.617 1 97.38 140 ASP B O 1
ATOM 3523 N N . ALA B 1 141 ? 5.367 -10.508 2.17 1 98.81 141 ALA B N 1
ATOM 3524 C CA . ALA B 1 141 ? 6.066 -11.734 1.79 1 98.81 141 ALA B CA 1
ATOM 3525 C C . ALA B 1 141 ? 6.828 -12.32 2.975 1 98.81 141 ALA B C 1
ATOM 3527 O O . ALA B 1 141 ? 6.953 -13.539 3.098 1 98.81 141 ALA B O 1
ATOM 3528 N N . PHE B 1 142 ? 7.352 -11.508 3.85 1 98.69 142 PHE B N 1
ATOM 3529 C CA . PHE B 1 142 ? 8.078 -12.023 5.004 1 98.69 142 PHE B CA 1
ATOM 3530 C C . PHE B 1 142 ? 7.121 -12.664 6.004 1 98.69 142 PHE B C 1
ATOM 3532 O O . PHE B 1 142 ? 7.391 -13.75 6.523 1 98.69 142 PHE B O 1
ATOM 3539 N N . GLN B 1 143 ? 6.059 -11.969 6.312 1 96.94 143 GLN B N 1
ATOM 3540 C CA . GLN B 1 143 ? 5.035 -12.547 7.176 1 96.94 143 GLN B CA 1
ATOM 3541 C C . GLN B 1 143 ? 4.5 -13.852 6.59 1 96.94 143 GLN B C 1
ATOM 3543 O O . GLN B 1 143 ? 4.238 -14.805 7.328 1 96.94 143 GLN B O 1
ATOM 3548 N N . PHE B 1 144 ? 4.305 -13.852 5.305 1 98.5 144 PHE B N 1
ATOM 3549 C CA . PHE B 1 144 ? 3.924 -15.07 4.613 1 98.5 144 PHE B CA 1
ATOM 3550 C C . PHE B 1 144 ? 4.891 -16.203 4.945 1 98.5 144 PHE B C 1
ATOM 3552 O O . PHE B 1 144 ? 4.465 -17.297 5.316 1 98.5 144 PHE B O 1
ATOM 3559 N N . LEU B 1 145 ? 6.207 -15.922 4.797 1 98.56 145 LEU B N 1
ATOM 3560 C CA . LEU B 1 145 ? 7.227 -16.922 5.105 1 98.56 145 LEU B CA 1
ATOM 3561 C C . LEU B 1 145 ? 7.121 -17.375 6.559 1 98.56 145 LEU B C 1
ATOM 3563 O O . LEU B 1 145 ? 7.164 -18.562 6.844 1 98.56 145 LEU B O 1
ATOM 3567 N N . GLN B 1 146 ? 6.922 -16.469 7.422 1 97.31 146 GLN B N 1
ATOM 3568 C CA . GLN B 1 146 ? 6.91 -16.75 8.852 1 97.31 146 GLN B CA 1
ATOM 3569 C C . GLN B 1 146 ? 5.684 -17.562 9.242 1 97.31 146 GLN B C 1
ATOM 3571 O O . GLN B 1 146 ? 5.746 -18.375 10.172 1 97.31 146 GLN B O 1
ATOM 3576 N N . GLN B 1 147 ? 4.625 -17.375 8.5 1 96.38 147 GLN B N 1
ATOM 3577 C CA . GLN B 1 147 ? 3.357 -17.969 8.914 1 96.38 147 GLN B CA 1
ATOM 3578 C C . GLN B 1 147 ? 2.895 -19.016 7.91 1 96.38 147 GLN B C 1
ATOM 3580 O O . GLN B 1 147 ? 1.718 -19.391 7.891 1 96.38 147 GLN B O 1
ATOM 3585 N N . ALA B 1 148 ? 3.76 -19.453 7.117 1 97.12 148 ALA B N 1
ATOM 3586 C CA . ALA B 1 148 ? 3.432 -20.328 6 1 97.12 148 ALA B CA 1
ATOM 3587 C C . ALA B 1 148 ? 2.66 -21.562 6.477 1 97.12 148 ALA B C 1
ATOM 3589 O O . ALA B 1 148 ? 1.747 -22.031 5.793 1 97.12 148 ALA B O 1
ATOM 3590 N N . ASP B 1 149 ? 2.918 -22.031 7.68 1 95.44 149 ASP B N 1
ATOM 3591 C CA . ASP B 1 149 ? 2.311 -23.25 8.195 1 95.44 149 ASP B CA 1
ATOM 3592 C C . ASP B 1 149 ? 0.836 -23.031 8.523 1 95.44 149 ASP B C 1
ATOM 3594 O O . ASP B 1 149 ? 0.088 -24 8.711 1 95.44 149 ASP B O 1
ATOM 3598 N N . LEU B 1 150 ? 0.391 -21.844 8.633 1 95.75 150 LEU B N 1
ATOM 3599 C CA . LEU B 1 150 ? -0.983 -21.516 8.984 1 95.75 150 LEU B CA 1
ATOM 3600 C C . LEU B 1 150 ? -1.778 -21.094 7.75 1 95.75 150 LEU B C 1
ATOM 3602 O O . LEU B 1 150 ? -2.975 -20.812 7.844 1 95.75 150 LEU B O 1
ATOM 3606 N N . LEU B 1 151 ? -1.126 -21.062 6.609 1 96.81 151 LEU B N 1
ATOM 3607 C CA . LEU B 1 151 ? -1.733 -20.531 5.398 1 96.81 151 LEU B CA 1
ATOM 3608 C C . LEU B 1 151 ? -2.139 -21.656 4.449 1 96.81 151 LEU B C 1
ATOM 3610 O O . LEU B 1 151 ? -1.562 -22.734 4.488 1 96.81 151 LEU B O 1
ATOM 3614 N N . ASN B 1 152 ? -3.156 -21.406 3.656 1 94.94 152 ASN B N 1
ATOM 3615 C CA . ASN B 1 152 ? -3.658 -22.375 2.686 1 94.94 152 ASN B CA 1
ATOM 3616 C C . ASN B 1 152 ? -2.791 -22.406 1.43 1 94.94 152 ASN B C 1
ATOM 3618 O O . ASN B 1 152 ? -3.168 -21.844 0.397 1 94.94 152 ASN B O 1
ATOM 3622 N N . ILE B 1 153 ? -1.651 -23.109 1.559 1 96.75 153 ILE B N 1
ATOM 3623 C CA . ILE B 1 153 ? -0.731 -23.203 0.432 1 96.75 153 ILE B CA 1
ATOM 3624 C C . ILE B 1 153 ? -0.497 -24.672 0.088 1 96.75 153 ILE B C 1
ATOM 3626 O O . ILE B 1 153 ? 0.583 -25.047 -0.378 1 96.75 153 ILE B O 1
ATOM 3630 N N . GLY B 1 154 ? -1.49 -25.469 0.323 1 94.12 154 GLY B N 1
ATOM 3631 C CA . GLY B 1 154 ? -1.381 -26.891 0.061 1 94.12 154 GLY B CA 1
ATOM 3632 C C . GLY B 1 154 ? -0.417 -27.609 0.996 1 94.12 154 GLY B C 1
ATOM 3633 O O . GLY B 1 154 ? -0.349 -27.281 2.184 1 94.12 154 GLY B O 1
ATOM 3634 N N . GLU B 1 155 ? 0.285 -28.594 0.493 1 94.5 155 GLU B N 1
ATOM 3635 C CA . GLU B 1 155 ? 1.171 -29.406 1.318 1 94.5 155 GLU B CA 1
ATOM 3636 C C . GLU B 1 155 ? 2.584 -28.828 1.347 1 94.5 155 GLU B C 1
ATOM 3638 O O . GLU B 1 155 ? 3.494 -29.438 1.92 1 94.5 155 GLU B O 1
ATOM 3643 N N . ASN B 1 156 ? 2.717 -27.688 0.804 1 96.75 156 ASN B N 1
ATOM 3644 C CA . ASN B 1 156 ? 4.043 -27.094 0.688 1 96.75 156 ASN B CA 1
ATOM 3645 C C . ASN B 1 156 ? 4.523 -26.531 2.023 1 96.75 156 ASN B C 1
ATOM 3647 O O . ASN B 1 156 ? 3.766 -25.859 2.729 1 96.75 156 ASN B O 1
ATOM 3651 N N . ARG B 1 157 ? 5.766 -26.875 2.324 1 96.62 157 ARG B N 1
ATOM 3652 C CA . ARG B 1 157 ? 6.43 -26.344 3.512 1 96.62 157 ARG B CA 1
ATOM 3653 C C . ARG B 1 157 ? 7.621 -25.469 3.129 1 96.62 157 ARG B C 1
ATOM 3655 O O . ARG B 1 157 ? 8.273 -25.703 2.111 1 96.62 157 ARG B O 1
ATOM 3662 N N . LEU B 1 158 ? 7.863 -24.453 4.004 1 97.88 158 LEU B N 1
ATOM 3663 C CA . LEU B 1 158 ? 8.836 -23.453 3.607 1 97.88 158 LEU B CA 1
ATOM 3664 C C . LEU B 1 158 ? 9.859 -23.219 4.715 1 97.88 158 LEU B C 1
ATOM 3666 O O . LEU B 1 158 ? 10.461 -22.141 4.793 1 97.88 158 LEU B O 1
ATOM 3670 N N . ARG B 1 159 ? 10.117 -24.188 5.559 1 96.19 159 ARG B N 1
ATOM 3671 C CA . ARG B 1 159 ? 10.938 -24.016 6.754 1 96.19 159 ARG B CA 1
ATOM 3672 C C . ARG B 1 159 ? 12.391 -23.734 6.383 1 96.19 159 ARG B C 1
ATOM 3674 O O . ARG B 1 159 ? 13.023 -22.844 6.957 1 96.19 159 ARG B O 1
ATOM 3681 N N . SER B 1 160 ? 12.945 -24.469 5.48 1 95.81 160 SER B N 1
ATOM 3682 C CA . SER B 1 160 ? 14.352 -24.344 5.113 1 95.81 160 SER B CA 1
ATOM 3683 C C . SER B 1 160 ? 14.648 -22.953 4.555 1 95.81 160 SER B C 1
ATOM 3685 O O . SER B 1 160 ? 15.594 -22.297 4.988 1 95.81 160 SER B O 1
ATOM 3687 N N . TYR B 1 161 ? 13.859 -22.547 3.6 1 97.44 161 TYR B N 1
ATOM 3688 C CA . TYR B 1 161 ? 14.086 -21.25 2.988 1 97.44 161 TYR B CA 1
ATOM 3689 C C . TYR B 1 161 ? 13.852 -20.125 3.994 1 97.44 161 TYR B C 1
ATOM 3691 O O . TYR B 1 161 ? 14.609 -19.141 4.035 1 97.44 161 TYR B O 1
ATOM 3699 N N . ARG B 1 162 ? 12.797 -20.219 4.766 1 97.75 162 ARG B N 1
ATOM 3700 C CA . ARG B 1 162 ? 12.516 -19.25 5.82 1 97.75 162 ARG B CA 1
ATOM 3701 C C . ARG B 1 162 ? 13.719 -19.062 6.738 1 97.75 162 ARG B C 1
ATOM 3703 O O . ARG B 1 162 ? 14.102 -17.938 7.051 1 97.75 162 ARG B O 1
ATOM 3710 N N . SER B 1 163 ? 14.25 -20.156 7.164 1 96.56 163 SER B N 1
ATOM 3711 C CA . SER B 1 163 ? 15.414 -20.125 8.039 1 96.56 163 SER B CA 1
ATOM 3712 C C . SER B 1 163 ? 16.578 -19.391 7.383 1 96.56 163 SER B C 1
ATOM 3714 O O . SER B 1 163 ? 17.25 -18.578 8.016 1 96.56 163 SER B O 1
ATOM 3716 N N . GLN B 1 164 ? 16.828 -19.672 6.113 1 96.5 164 GLN B N 1
ATOM 3717 C CA . GLN B 1 164 ? 17.953 -19.047 5.402 1 96.5 164 GLN B CA 1
ATOM 3718 C C . GLN B 1 164 ? 17.734 -17.547 5.273 1 96.5 164 GLN B C 1
ATOM 3720 O O . GLN B 1 164 ? 18.688 -16.766 5.379 1 96.5 164 GLN B O 1
ATOM 3725 N N . VAL B 1 165 ? 16.5 -17.109 4.992 1 98.31 165 VAL B N 1
ATOM 3726 C CA . VAL B 1 165 ? 16.203 -15.688 4.883 1 98.31 165 VAL B CA 1
ATOM 3727 C C . VAL B 1 165 ? 16.562 -14.977 6.184 1 98.31 165 VAL B C 1
ATOM 3729 O O . VAL B 1 165 ? 17.125 -13.875 6.164 1 98.31 165 VAL B O 1
ATOM 3732 N N . THR B 1 166 ? 16.297 -15.633 7.277 1 97.44 166 THR B N 1
ATOM 3733 C CA . THR B 1 166 ? 16.594 -15.062 8.586 1 97.44 166 THR B CA 1
ATOM 3734 C C . THR B 1 166 ? 18.094 -15.094 8.875 1 97.44 166 THR B C 1
ATOM 3736 O O . THR B 1 166 ? 18.672 -14.086 9.281 1 97.44 166 THR B O 1
ATOM 3739 N N . VAL B 1 167 ? 18.734 -16.25 8.664 1 96.94 167 VAL B N 1
ATOM 3740 C CA . VAL B 1 167 ? 20.156 -16.438 8.938 1 96.94 167 VAL B CA 1
ATOM 3741 C C . VAL B 1 167 ? 20.984 -15.438 8.109 1 96.94 167 VAL B C 1
ATOM 3743 O O . VAL B 1 167 ? 21.969 -14.891 8.602 1 96.94 167 VAL B O 1
ATOM 3746 N N . MET B 1 168 ? 20.531 -15.18 6.891 1 97.62 168 MET B N 1
ATOM 3747 C CA . MET B 1 168 ? 21.281 -14.305 5.98 1 97.62 168 MET B CA 1
ATOM 3748 C C . MET B 1 168 ? 20.828 -12.852 6.145 1 97.62 168 MET B C 1
ATOM 3750 O O . MET B 1 168 ? 21.266 -11.977 5.402 1 97.62 168 MET B O 1
ATOM 3754 N N . ARG B 1 169 ? 19.891 -12.531 7.004 1 97.75 169 ARG B N 1
ATOM 3755 C CA . ARG B 1 169 ? 19.422 -11.195 7.348 1 97.75 169 ARG B CA 1
ATOM 3756 C C . ARG B 1 169 ? 18.797 -10.508 6.141 1 97.75 169 ARG B C 1
ATOM 3758 O O . ARG B 1 169 ? 19.109 -9.352 5.84 1 97.75 169 ARG B O 1
ATOM 3765 N N . LYS B 1 170 ? 17.969 -11.258 5.461 1 98.5 170 LYS B N 1
ATOM 3766 C CA . LYS B 1 170 ? 17.312 -10.734 4.27 1 98.5 170 LYS B CA 1
ATOM 3767 C C . LYS B 1 170 ? 15.836 -10.438 4.535 1 98.5 170 LYS B C 1
ATOM 3769 O O . LYS B 1 170 ? 15.031 -10.375 3.602 1 98.5 170 LYS B O 1
ATOM 3774 N N . GLU B 1 171 ? 15.445 -10.234 5.824 1 98.44 171 GLU B N 1
ATOM 3775 C CA . GLU B 1 171 ? 14.055 -9.961 6.184 1 98.44 171 GLU B CA 1
ATOM 3776 C C . GLU B 1 171 ? 13.547 -8.695 5.496 1 98.44 171 GLU B C 1
ATOM 3778 O O . GLU B 1 171 ? 12.406 -8.656 5.035 1 98.44 171 GLU B O 1
ATOM 3783 N N . ASN B 1 172 ? 14.391 -7.656 5.395 1 97.69 172 ASN B N 1
ATOM 3784 C CA . ASN B 1 172 ? 13.984 -6.379 4.82 1 97.69 172 ASN B CA 1
ATOM 3785 C C . ASN B 1 172 ? 13.609 -6.52 3.348 1 97.69 172 ASN B C 1
ATOM 3787 O O . ASN B 1 172 ? 12.727 -5.812 2.855 1 97.69 172 ASN B O 1
ATOM 3791 N N . LEU B 1 173 ? 14.32 -7.375 2.68 1 98.56 173 LEU B N 1
ATOM 3792 C CA . LEU B 1 173 ? 14.023 -7.602 1.271 1 98.56 173 LEU B CA 1
ATOM 3793 C C . LEU B 1 173 ? 12.594 -8.109 1.096 1 98.56 173 LEU B C 1
ATOM 3795 O O . LEU B 1 173 ? 11.867 -7.637 0.222 1 98.56 173 LEU B O 1
ATOM 3799 N N . TYR B 1 174 ? 12.172 -8.977 1.939 1 98.75 174 TYR B N 1
ATOM 3800 C CA . TYR B 1 174 ? 10.859 -9.609 1.83 1 98.75 174 TYR B CA 1
ATOM 3801 C C . TYR B 1 174 ? 9.789 -8.742 2.482 1 98.75 174 TYR B C 1
ATOM 3803 O O . TYR B 1 174 ? 8.594 -8.953 2.262 1 98.75 174 TYR B O 1
ATOM 3811 N N . GLN B 1 175 ? 10.195 -7.766 3.248 1 97.62 175 GLN B N 1
ATOM 3812 C CA . GLN B 1 175 ? 9.273 -6.809 3.85 1 97.62 175 GLN B CA 1
ATOM 3813 C C . GLN B 1 175 ? 9.141 -5.559 2.982 1 97.62 175 GLN B C 1
ATOM 3815 O O . GLN B 1 175 ? 8.273 -4.719 3.229 1 97.62 175 GLN B O 1
ATOM 3820 N N . SER B 1 176 ? 9.953 -5.43 1.986 1 97.12 176 SER B N 1
ATOM 3821 C CA . SER B 1 176 ? 10.016 -4.203 1.2 1 97.12 176 SER B CA 1
ATOM 3822 C C . SER B 1 176 ? 8.648 -3.834 0.64 1 97.12 176 SER B C 1
ATOM 3824 O O . SER B 1 176 ? 7.953 -4.68 0.072 1 97.12 176 SER B O 1
ATOM 3826 N N . PRO B 1 177 ? 8.281 -2.562 0.841 1 96.06 177 PRO B N 1
ATOM 3827 C CA . PRO B 1 177 ? 6.98 -2.164 0.29 1 96.06 177 PRO B CA 1
ATOM 3828 C C . PRO B 1 177 ? 6.973 -2.139 -1.237 1 96.06 177 PRO B C 1
ATOM 3830 O O . PRO B 1 177 ? 8.031 -2.072 -1.864 1 96.06 177 PRO B O 1
ATOM 3833 N N . GLY B 1 178 ? 5.727 -2.131 -1.756 1 95.06 178 GLY B N 1
ATOM 3834 C CA . GLY B 1 178 ? 5.555 -2.09 -3.199 1 95.06 178 GLY B CA 1
ATOM 3835 C C . GLY B 1 178 ? 4.93 -3.352 -3.762 1 95.06 178 GLY B C 1
ATOM 3836 O O . GLY B 1 178 ? 4.02 -3.924 -3.158 1 95.06 178 GLY B O 1
ATOM 3837 N N . GLY B 1 179 ? 5.273 -3.666 -5.012 1 97.81 179 GLY B N 1
ATOM 3838 C CA . GLY B 1 179 ? 4.836 -4.848 -5.734 1 97.81 179 GLY B CA 1
ATOM 3839 C C . GLY B 1 179 ? 5.98 -5.609 -6.375 1 97.81 179 GLY B C 1
ATOM 3840 O O . GLY B 1 179 ? 6.594 -5.133 -7.336 1 97.81 179 GLY B O 1
ATOM 3841 N N . HIS B 1 180 ? 6.25 -6.77 -5.801 1 98.81 180 HIS B N 1
ATOM 3842 C CA . HIS B 1 180 ? 7.375 -7.598 -6.219 1 98.81 180 HIS B CA 1
ATOM 3843 C C . HIS B 1 180 ? 6.918 -9.008 -6.586 1 98.81 180 HIS B C 1
ATOM 3845 O O . HIS B 1 180 ? 5.742 -9.344 -6.41 1 98.81 180 HIS B O 1
ATOM 3851 N N . THR B 1 181 ? 7.773 -9.758 -7.152 1 98.94 181 THR B N 1
ATOM 3852 C CA . THR B 1 181 ? 7.574 -11.188 -7.359 1 98.94 181 THR B CA 1
ATOM 3853 C C . THR B 1 181 ? 8.594 -11.992 -6.559 1 98.94 181 THR B C 1
ATOM 3855 O O . THR B 1 181 ? 9.797 -11.781 -6.688 1 98.94 181 THR B O 1
ATOM 3858 N N . PHE B 1 182 ? 8.117 -12.852 -5.746 1 98.94 182 PHE B N 1
ATOM 3859 C CA . PHE B 1 182 ? 8.945 -13.68 -4.875 1 98.94 182 PHE B CA 1
ATOM 3860 C C . PHE B 1 182 ? 8.898 -15.141 -5.316 1 98.94 182 PHE B C 1
ATOM 3862 O O . PHE B 1 182 ? 7.824 -15.734 -5.418 1 98.94 182 PHE B O 1
ATOM 3869 N N . LEU B 1 183 ? 10.023 -15.664 -5.602 1 98.94 183 LEU B N 1
ATOM 3870 C CA . LEU B 1 183 ? 10.172 -17.062 -5.969 1 98.94 183 LEU B CA 1
ATOM 3871 C C . LEU B 1 183 ? 10.734 -17.875 -4.805 1 98.94 183 LEU B C 1
ATOM 3873 O O . LEU B 1 183 ? 11.938 -17.828 -4.535 1 98.94 183 LEU B O 1
ATOM 3877 N N . ILE B 1 184 ? 9.891 -18.672 -4.164 1 98.81 184 ILE B N 1
ATOM 3878 C CA . ILE B 1 184 ? 10.273 -19.281 -2.895 1 98.81 184 ILE B CA 1
ATOM 3879 C C . ILE B 1 184 ? 10.336 -20.797 -3.039 1 98.81 184 ILE B C 1
ATOM 3881 O O . ILE B 1 184 ? 9.328 -21.438 -3.34 1 98.81 184 ILE B O 1
ATOM 3885 N N . PRO B 1 185 ? 11.469 -21.344 -2.803 1 98 185 PRO B N 1
ATOM 3886 C CA . PRO B 1 185 ? 11.578 -22.797 -2.91 1 98 185 PRO B CA 1
ATOM 3887 C C . PRO B 1 185 ? 10.93 -23.531 -1.739 1 98 185 PRO B C 1
ATOM 3889 O O . PRO B 1 185 ? 11 -23.062 -0.6 1 98 185 PRO B O 1
ATOM 3892 N N . VAL B 1 186 ? 10.344 -24.641 -2.057 1 97.88 186 VAL B N 1
ATOM 3893 C CA . VAL B 1 186 ? 9.734 -25.469 -1.034 1 97.88 186 VAL B CA 1
ATOM 3894 C C . VAL B 1 186 ? 10.781 -26.391 -0.42 1 97.88 186 VAL B C 1
ATOM 3896 O O . VAL B 1 186 ? 11.836 -26.625 -1.017 1 97.88 186 VAL B O 1
ATOM 3899 N N . ASP B 1 187 ? 10.484 -26.984 0.736 1 96.19 187 ASP B N 1
ATOM 3900 C CA . ASP B 1 187 ? 11.414 -27.797 1.511 1 96.19 187 ASP B CA 1
ATOM 3901 C C . ASP B 1 187 ? 11.859 -29.031 0.721 1 96.19 187 ASP B C 1
ATOM 3903 O O . ASP B 1 187 ? 13.016 -29.453 0.821 1 96.19 187 ASP B O 1
ATOM 3907 N N . GLU B 1 188 ? 10.992 -29.641 0.009 1 91.69 188 GLU B N 1
ATOM 3908 C CA . GLU B 1 188 ? 11.289 -30.844 -0.756 1 91.69 188 GLU B CA 1
ATOM 3909 C C . GLU B 1 188 ? 12.43 -30.609 -1.74 1 91.69 188 GLU B C 1
ATOM 3911 O O . GLU B 1 188 ? 13.188 -31.531 -2.055 1 91.69 188 GLU B O 1
ATOM 3916 N N . GLY B 1 189 ? 12.555 -29.391 -2.201 1 88.12 189 GLY B N 1
ATOM 3917 C CA . GLY B 1 189 ? 13.594 -29.031 -3.15 1 88.12 189 GLY B CA 1
ATOM 3918 C C . GLY B 1 189 ? 14.977 -28.984 -2.529 1 88.12 189 GLY B C 1
ATOM 3919 O O . GLY B 1 189 ? 15.984 -29.016 -3.238 1 88.12 189 GLY B O 1
ATOM 3920 N N . PHE B 1 190 ? 15.102 -28.766 -1.271 1 85.88 190 PHE B N 1
ATOM 3921 C CA . PHE B 1 190 ? 16.375 -28.703 -0.562 1 85.88 190 PHE B CA 1
ATOM 3922 C C . PHE B 1 190 ? 16.906 -30.109 -0.292 1 85.88 190 PHE B C 1
ATOM 3924 O O . PHE B 1 190 ? 18.125 -30.312 -0.172 1 85.88 190 PHE B O 1
ATOM 3931 N N . LYS B 1 191 ? 16.141 -31.016 -0.063 1 74.06 191 LYS B N 1
ATOM 3932 C CA . LYS B 1 191 ? 16.547 -32.375 0.246 1 74.06 191 LYS B CA 1
ATOM 3933 C C . LYS B 1 191 ? 17.172 -33.062 -0.97 1 74.06 191 LYS B C 1
ATOM 3935 O O . LYS B 1 191 ? 18.094 -33.875 -0.833 1 74.06 191 LYS B O 1
ATOM 3940 N N . GLN B 1 192 ? 16.828 -32.75 -1.966 1 58.03 192 GLN B N 1
ATOM 3941 C CA . GLN B 1 192 ? 17.234 -33.469 -3.164 1 58.03 192 GLN B CA 1
ATOM 3942 C C . GLN B 1 192 ? 18.469 -32.812 -3.801 1 58.03 192 GLN B C 1
ATOM 3944 O O . GLN B 1 192 ? 19.359 -33.531 -4.293 1 58.03 192 GLN B O 1
ATOM 3949 N N . THR B 1 193 ? 18.484 -31.516 -3.84 1 54.75 193 THR B N 1
ATOM 3950 C CA . THR B 1 193 ? 19.406 -30.953 -4.836 1 54.75 193 THR B CA 1
ATOM 3951 C C . THR B 1 193 ? 20.422 -30.031 -4.184 1 54.75 193 THR B C 1
ATOM 3953 O O . THR B 1 193 ? 21.531 -29.859 -4.699 1 54.75 193 THR B O 1
ATOM 3956 N N . THR B 1 194 ? 19.922 -29.391 -3.004 1 63.25 194 THR B N 1
ATOM 3957 C CA . THR B 1 194 ? 20.797 -28.281 -2.607 1 63.25 194 THR B CA 1
ATOM 3958 C C . THR B 1 194 ? 20.844 -28.156 -1.087 1 63.25 194 THR B C 1
ATOM 3960 O O . THR B 1 194 ? 19.812 -28.203 -0.417 1 63.25 194 THR B O 1
ATOM 3963 N N . ARG B 1 195 ? 22.094 -28.266 -0.652 1 75.5 195 ARG B N 1
ATOM 3964 C CA . ARG B 1 195 ? 22.297 -27.938 0.752 1 75.5 195 ARG B CA 1
ATOM 3965 C C . ARG B 1 195 ? 21.844 -26.516 1.049 1 75.5 195 ARG B C 1
ATOM 3967 O O . ARG B 1 195 ? 22.109 -25.594 0.268 1 75.5 195 ARG B O 1
ATOM 3974 N N . SER B 1 196 ? 21.078 -26.375 2.078 1 80.88 196 SER B N 1
ATOM 3975 C CA . SER B 1 196 ? 20.547 -25.078 2.488 1 80.88 196 SER B CA 1
ATOM 3976 C C . SER B 1 196 ? 21.656 -24.062 2.662 1 80.88 196 SER B C 1
ATOM 3978 O O . SER B 1 196 ? 21.453 -22.859 2.455 1 80.88 196 SER B O 1
ATOM 3980 N N . SER B 1 197 ? 22.828 -24.531 2.85 1 82.62 197 SER B N 1
ATOM 3981 C CA . SER B 1 197 ? 23.953 -23.625 3.105 1 82.62 197 SER B CA 1
ATOM 3982 C C . SER B 1 197 ? 24.391 -22.922 1.832 1 82.62 197 SER B C 1
ATOM 3984 O O . SER B 1 197 ? 25.078 -21.891 1.893 1 82.62 197 SER B O 1
ATOM 3986 N N . LEU B 1 198 ? 23.922 -23.422 0.731 1 88.31 198 LEU B N 1
ATOM 3987 C CA . LEU B 1 198 ? 24.281 -22.797 -0.539 1 88.31 198 LEU B CA 1
ATOM 3988 C C . LEU B 1 198 ? 23.375 -21.609 -0.827 1 88.31 198 LEU B C 1
ATOM 3990 O O . LEU B 1 198 ? 23.688 -20.781 -1.691 1 88.31 198 LEU B O 1
ATOM 3994 N N . VAL B 1 199 ? 22.281 -21.531 -0.148 1 94.44 199 VAL B N 1
ATOM 3995 C CA . VAL B 1 199 ? 21.391 -20.391 -0.294 1 94.44 199 VAL B CA 1
ATOM 3996 C C . VAL B 1 199 ? 21.844 -19.234 0.598 1 94.44 199 VAL B C 1
ATOM 3998 O O . VAL B 1 199 ? 21.281 -19.016 1.672 1 94.44 199 VAL B O 1
ATOM 4001 N N . ASP B 1 200 ? 22.844 -18.547 0.114 1 95.75 200 ASP B N 1
ATOM 4002 C CA . ASP B 1 200 ? 23.359 -17.406 0.855 1 95.75 200 ASP B CA 1
ATOM 4003 C C . ASP B 1 200 ? 22.625 -16.125 0.49 1 95.75 200 ASP B C 1
ATOM 4005 O O . ASP B 1 200 ? 21.531 -16.172 -0.101 1 95.75 200 ASP B O 1
ATOM 4009 N N . ASN B 1 201 ? 23.141 -14.992 0.882 1 96.88 201 ASN B N 1
ATOM 4010 C CA . ASN B 1 201 ? 22.438 -13.727 0.724 1 96.88 201 ASN B CA 1
ATOM 4011 C C . ASN B 1 201 ? 22.234 -13.383 -0.748 1 96.88 201 ASN B C 1
ATOM 4013 O O . ASN B 1 201 ? 21.172 -12.883 -1.128 1 96.88 201 ASN B O 1
ATOM 4017 N N . LYS B 1 202 ? 23.219 -13.711 -1.591 1 97.06 202 LYS B N 1
ATOM 4018 C CA . LYS B 1 202 ? 23.109 -13.391 -3.01 1 97.06 202 LYS B CA 1
ATOM 4019 C C . LYS B 1 202 ? 22.078 -14.289 -3.691 1 97.06 202 LYS B C 1
ATOM 4021 O O . LYS B 1 202 ? 21.328 -13.836 -4.551 1 97.06 202 LYS B O 1
ATOM 4026 N N . VAL B 1 203 ? 22.109 -15.555 -3.348 1 97.12 203 VAL B N 1
ATOM 4027 C CA . VAL B 1 203 ? 21.141 -16.484 -3.9 1 97.12 203 VAL B CA 1
ATOM 4028 C C . VAL B 1 203 ? 19.719 -16.047 -3.527 1 97.12 203 VAL B C 1
ATOM 4030 O O . VAL B 1 203 ? 18.812 -16.078 -4.363 1 97.12 203 VAL B O 1
ATOM 4033 N N . ILE B 1 204 ? 19.531 -15.602 -2.314 1 98.5 204 ILE B N 1
ATOM 4034 C CA . ILE B 1 204 ? 18.234 -15.109 -1.867 1 98.5 204 ILE B CA 1
ATOM 4035 C C . ILE B 1 204 ? 17.844 -13.891 -2.693 1 98.5 204 ILE B C 1
ATOM 4037 O O . ILE B 1 204 ? 16.688 -13.781 -3.131 1 98.5 204 ILE B O 1
ATOM 4041 N N . ASP B 1 205 ? 18.766 -13.008 -2.93 1 98.75 205 ASP B N 1
ATOM 4042 C CA . ASP B 1 205 ? 18.5 -11.844 -3.775 1 98.75 205 ASP B CA 1
ATOM 4043 C C . ASP B 1 205 ? 18.031 -12.273 -5.164 1 98.75 205 ASP B C 1
ATOM 4045 O O . ASP B 1 205 ? 17.156 -11.633 -5.754 1 98.75 205 ASP B O 1
ATOM 4049 N N . GLY B 1 206 ? 18.562 -13.352 -5.648 1 98.62 206 GLY B N 1
ATOM 4050 C CA . GLY B 1 206 ? 18.234 -13.844 -6.977 1 98.62 206 GLY B CA 1
ATOM 4051 C C . GLY B 1 206 ? 16.828 -14.414 -7.062 1 98.62 206 GLY B C 1
ATOM 4052 O O . GLY B 1 206 ? 16.344 -14.734 -8.156 1 98.62 206 GLY B O 1
ATOM 4053 N N . HIS B 1 207 ? 16.156 -14.531 -5.98 1 98.88 207 HIS B N 1
ATOM 4054 C CA . HIS B 1 207 ? 14.812 -15.109 -5.934 1 98.88 207 HIS B CA 1
ATOM 4055 C C . HIS B 1 207 ? 13.742 -14.031 -5.883 1 98.88 207 HIS B C 1
ATOM 4057 O O . HIS B 1 207 ? 12.555 -14.328 -5.715 1 98.88 207 HIS B O 1
ATOM 4063 N N . VAL B 1 208 ? 14.156 -12.758 -5.992 1 98.94 208 VAL B N 1
ATOM 4064 C CA . VAL B 1 208 ? 13.203 -11.664 -5.859 1 98.94 208 VAL B CA 1
ATOM 4065 C C . VAL B 1 208 ? 13.312 -10.734 -7.062 1 98.94 208 VAL B C 1
ATOM 4067 O O . VAL B 1 208 ? 14.383 -10.188 -7.332 1 98.94 208 VAL B O 1
ATOM 4070 N N . ILE B 1 209 ? 12.258 -10.641 -7.816 1 98.81 209 ILE B N 1
ATOM 4071 C CA . ILE B 1 209 ? 12.117 -9.609 -8.844 1 98.81 209 ILE B CA 1
ATOM 4072 C C . ILE B 1 209 ? 11.5 -8.352 -8.227 1 98.81 209 ILE B C 1
ATOM 4074 O O . ILE B 1 209 ? 10.344 -8.375 -7.797 1 98.81 209 ILE B O 1
ATOM 4078 N N . LEU B 1 210 ? 12.219 -7.266 -8.242 1 97.81 210 LEU B N 1
ATOM 4079 C CA . LEU B 1 210 ? 11.773 -6.055 -7.566 1 97.81 210 LEU B CA 1
ATOM 4080 C C . LEU B 1 210 ? 10.883 -5.219 -8.477 1 97.81 210 LEU B C 1
ATOM 4082 O O . LEU B 1 210 ? 11.133 -5.117 -9.68 1 97.81 210 LEU B O 1
ATOM 4086 N N . ASN B 1 211 ? 9.781 -4.672 -7.926 1 96.69 211 ASN B N 1
ATOM 4087 C CA . ASN B 1 211 ? 8.945 -3.619 -8.5 1 96.69 211 ASN B CA 1
ATOM 4088 C C . ASN B 1 211 ? 8.188 -4.113 -9.727 1 96.69 211 ASN B C 1
ATOM 4090 O O . ASN B 1 211 ? 7.891 -3.332 -10.633 1 96.69 211 ASN B O 1
ATOM 4094 N N . ASN B 1 212 ? 8 -5.324 -9.812 1 97.94 212 ASN B N 1
ATOM 4095 C CA . ASN B 1 212 ? 7.23 -5.934 -10.898 1 97.94 212 ASN B CA 1
ATOM 4096 C C . ASN B 1 212 ? 6.461 -7.16 -10.414 1 97.94 212 ASN B C 1
ATOM 4098 O O . ASN B 1 212 ? 7.059 -8.172 -10.055 1 97.94 212 ASN B O 1
ATOM 4102 N N . VAL B 1 213 ? 5.148 -7.012 -10.352 1 98.69 213 VAL B N 1
ATOM 4103 C CA . VAL B 1 213 ? 4.285 -8.117 -9.969 1 98.69 213 VAL B CA 1
ATOM 4104 C C . VAL B 1 213 ? 3.92 -8.945 -11.195 1 98.69 213 VAL B C 1
ATOM 4106 O O . VAL B 1 213 ? 3.275 -8.445 -12.117 1 98.69 213 VAL B O 1
ATOM 4109 N N . ILE B 1 214 ? 4.352 -10.219 -11.172 1 98.62 214 ILE B N 1
ATOM 4110 C CA . ILE B 1 214 ? 4.172 -11.023 -12.375 1 98.62 214 ILE B CA 1
ATOM 4111 C C . ILE B 1 214 ? 3.383 -12.281 -12.039 1 98.62 214 ILE B C 1
ATOM 4113 O O . ILE B 1 214 ? 3.945 -13.266 -11.539 1 98.62 214 ILE B O 1
ATOM 4117 N N . PHE B 1 215 ? 2.088 -12.305 -12.32 1 98.69 215 PHE B N 1
ATOM 4118 C CA . PHE B 1 215 ? 1.276 -13.516 -12.305 1 98.69 215 PHE B CA 1
ATOM 4119 C C . PHE B 1 215 ? 1.52 -14.336 -13.562 1 98.69 215 PHE B C 1
ATOM 4121 O O . PHE B 1 215 ? 1.905 -13.797 -14.602 1 98.69 215 PHE B O 1
ATOM 4128 N N . THR B 1 216 ? 1.258 -15.602 -13.516 1 97.94 216 THR B N 1
ATOM 4129 C CA . THR B 1 216 ? 1.716 -16.516 -14.555 1 97.94 216 THR B CA 1
ATOM 4130 C C . THR B 1 216 ? 0.997 -16.234 -15.875 1 97.94 216 THR B C 1
ATOM 4132 O O . THR B 1 216 ? 1.617 -16.25 -16.938 1 97.94 216 THR B O 1
ATOM 4135 N N . SER B 1 217 ? -0.329 -16 -15.867 1 96.38 217 SER B N 1
ATOM 4136 C CA . SER B 1 217 ? -1.072 -15.766 -17.094 1 96.38 217 SER B CA 1
ATOM 4137 C C . SER B 1 217 ? -0.649 -14.461 -17.766 1 96.38 217 SER B C 1
ATOM 4139 O O . SER B 1 217 ? -0.793 -14.297 -18.969 1 96.38 217 SER B O 1
ATOM 4141 N N . ALA B 1 218 ? -0.124 -13.531 -16.953 1 96 218 ALA B N 1
ATOM 4142 C CA . ALA B 1 218 ? 0.271 -12.227 -17.453 1 96 218 ALA B CA 1
ATOM 4143 C C . ALA B 1 218 ? 1.769 -12.18 -17.75 1 96 218 ALA B C 1
ATOM 4145 O O . ALA B 1 218 ? 2.279 -11.172 -18.25 1 96 218 ALA B O 1
ATOM 4146 N N . ALA B 1 219 ? 2.475 -13.227 -17.5 1 96.5 219 ALA B N 1
ATOM 4147 C CA . ALA B 1 219 ? 3.93 -13.242 -17.625 1 96.5 219 ALA B CA 1
ATOM 4148 C C . ALA B 1 219 ? 4.348 -13.25 -19.094 1 96.5 219 ALA B C 1
ATOM 4150 O O . ALA B 1 219 ? 3.752 -13.953 -19.906 1 96.5 219 ALA B O 1
ATOM 4151 N N . GLN B 1 220 ? 5.316 -12.383 -19.453 1 95.44 220 GLN B N 1
ATOM 4152 C CA . GLN B 1 220 ? 5.988 -12.508 -20.734 1 95.44 220 GLN B CA 1
ATOM 4153 C C . GLN B 1 220 ? 6.984 -13.664 -20.719 1 95.44 220 GLN B C 1
ATOM 4155 O O . GLN B 1 220 ? 7.969 -13.641 -19.984 1 95.44 220 GLN B O 1
ATOM 4160 N N . ILE B 1 221 ? 6.77 -14.578 -21.562 1 95.31 221 ILE B N 1
ATOM 4161 C CA . ILE B 1 221 ? 7.543 -15.812 -21.562 1 95.31 221 ILE B CA 1
ATOM 4162 C C . ILE B 1 221 ? 8.93 -15.555 -22.156 1 95.31 221 ILE B C 1
ATOM 4164 O O . ILE B 1 221 ? 9.062 -14.859 -23.156 1 95.31 221 ILE B O 1
ATOM 4168 N N . GLU B 1 222 ? 9.93 -16 -21.469 1 96.38 222 GLU B N 1
ATOM 4169 C CA . GLU B 1 222 ? 11.328 -15.992 -21.891 1 96.38 222 GLU B CA 1
ATOM 4170 C C . GLU B 1 222 ? 11.883 -14.57 -21.922 1 96.38 222 GLU B C 1
ATOM 4172 O O . GLU B 1 222 ? 12.875 -14.305 -22.609 1 96.38 222 GLU B O 1
ATOM 4177 N N . VAL B 1 223 ? 11.273 -13.656 -21.375 1 97 223 VAL B N 1
ATOM 4178 C CA . VAL B 1 223 ? 11.797 -12.297 -21.25 1 97 223 VAL B CA 1
ATOM 4179 C C . VAL B 1 223 ? 12.469 -12.125 -19.891 1 97 223 VAL B C 1
ATOM 4181 O O . VAL B 1 223 ? 11.82 -12.25 -18.844 1 97 223 VAL B O 1
ATOM 4184 N N . PRO B 1 224 ? 13.695 -11.836 -19.844 1 98.31 224 PRO B N 1
ATOM 4185 C CA . PRO B 1 224 ? 14.438 -11.75 -18.578 1 98.31 224 PRO B CA 1
ATOM 4186 C C . PRO B 1 224 ? 14.016 -10.555 -17.734 1 98.31 224 PRO B C 1
ATOM 4188 O O . PRO B 1 224 ? 13.781 -9.469 -18.266 1 98.31 224 PRO B O 1
ATOM 4191 N N . GLN B 1 225 ? 13.805 -10.789 -16.516 1 98.56 225 GLN B N 1
ATOM 4192 C CA . GLN B 1 225 ? 13.594 -9.766 -15.5 1 98.56 225 GLN B CA 1
ATOM 4193 C C . GLN B 1 225 ? 14.812 -9.648 -14.586 1 98.56 225 GLN B C 1
ATOM 4195 O O . GLN B 1 225 ? 15.375 -10.664 -14.164 1 98.56 225 GLN B O 1
ATOM 4200 N N . THR B 1 226 ? 15.227 -8.438 -14.234 1 98.56 226 THR B N 1
ATOM 4201 C CA . THR B 1 226 ? 16.312 -8.266 -13.266 1 98.56 226 THR B CA 1
ATOM 4202 C C . THR B 1 226 ? 15.852 -8.648 -11.867 1 98.56 226 THR B C 1
ATOM 4204 O O . THR B 1 226 ? 14.672 -8.477 -11.523 1 98.56 226 THR B O 1
ATOM 4207 N N . THR B 1 227 ? 16.75 -9.211 -11.109 1 98.81 227 THR B N 1
ATOM 4208 C CA . THR B 1 227 ? 16.469 -9.562 -9.719 1 98.81 227 THR B CA 1
ATOM 4209 C C . THR B 1 227 ? 17.203 -8.633 -8.766 1 98.81 227 THR B C 1
ATOM 4211 O O . THR B 1 227 ? 17.938 -7.738 -9.195 1 98.81 227 THR B O 1
ATOM 4214 N N . ALA B 1 228 ? 16.953 -8.812 -7.516 1 98.56 228 ALA B N 1
ATOM 4215 C CA . ALA B 1 228 ? 17.672 -8.07 -6.484 1 98.56 228 ALA B CA 1
ATOM 4216 C C . ALA B 1 228 ? 19.156 -8.406 -6.504 1 98.56 228 ALA B C 1
ATOM 4218 O O . ALA B 1 228 ? 19.969 -7.699 -5.902 1 98.56 228 ALA B O 1
ATOM 4219 N N . ALA B 1 229 ? 19.594 -9.461 -7.152 1 98.19 229 ALA B N 1
ATOM 4220 C CA . ALA B 1 229 ? 20.984 -9.844 -7.293 1 98.19 229 ALA B CA 1
ATOM 4221 C C . ALA B 1 229 ? 21.609 -9.227 -8.547 1 98.19 229 ALA B C 1
ATOM 4223 O O . ALA B 1 229 ? 22.734 -9.555 -8.922 1 98.19 229 ALA B O 1
ATOM 4224 N N . PHE B 1 230 ? 20.922 -8.375 -9.281 1 97.88 230 PHE B N 1
ATOM 4225 C CA . PHE B 1 230 ? 21.484 -7.703 -10.453 1 97.88 230 PHE B CA 1
ATOM 4226 C C . PHE B 1 230 ? 22.25 -6.457 -10.039 1 97.88 230 PHE B C 1
ATOM 4228 O O . PHE B 1 230 ? 21.703 -5.352 -10.023 1 97.88 230 PHE B O 1
ATOM 4235 N N . GLU B 1 231 ? 23.391 -6.57 -9.656 1 95.12 231 GLU B N 1
ATOM 4236 C CA . GLU B 1 231 ? 24.297 -5.523 -9.195 1 95.12 231 GLU B CA 1
ATOM 4237 C C . GLU B 1 231 ? 25.594 -5.516 -10 1 95.12 231 GLU B C 1
ATOM 4239 O O . GLU B 1 231 ? 25.688 -6.203 -11.016 1 95.12 231 GLU B O 1
ATOM 4244 N N . ASP B 1 232 ? 26.562 -4.703 -9.562 1 91.44 232 ASP B N 1
ATOM 4245 C CA . ASP B 1 232 ? 27.797 -4.512 -10.328 1 91.44 232 ASP B CA 1
ATOM 4246 C C . ASP B 1 232 ? 28.641 -5.785 -10.336 1 91.44 232 ASP B C 1
ATOM 4248 O O . ASP B 1 232 ? 29.188 -6.164 -11.367 1 91.44 232 ASP B O 1
ATOM 4252 N N . ASN B 1 233 ? 28.734 -6.523 -9.281 1 93.75 233 ASN B N 1
ATOM 4253 C CA . ASN B 1 233 ? 29.656 -7.648 -9.156 1 93.75 233 ASN B CA 1
ATOM 4254 C C . ASN B 1 233 ? 28.938 -8.977 -9.398 1 93.75 233 ASN B C 1
ATOM 4256 O O . ASN B 1 233 ? 29.578 -10.031 -9.414 1 93.75 233 ASN B O 1
ATOM 4260 N N . ILE B 1 234 ? 27.688 -8.969 -9.555 1 96.81 234 ILE B N 1
ATOM 4261 C CA . ILE B 1 234 ? 26.875 -10.133 -9.844 1 96.81 234 ILE B CA 1
ATOM 4262 C C . ILE B 1 234 ? 25.594 -9.695 -10.562 1 96.81 234 ILE B C 1
ATOM 4264 O O . ILE B 1 234 ? 24.984 -8.688 -10.211 1 96.81 234 ILE B O 1
ATOM 4268 N N . LYS B 1 235 ? 25.234 -10.391 -11.641 1 98.38 235 LYS B N 1
ATOM 4269 C CA . LYS B 1 235 ? 24.062 -10.055 -12.43 1 98.38 235 LYS B CA 1
ATOM 4270 C C . LYS B 1 235 ? 23.188 -11.289 -12.672 1 98.38 235 LYS B C 1
ATOM 4272 O O . LYS B 1 235 ? 23.578 -12.195 -13.414 1 98.38 235 LYS B O 1
ATOM 4277 N N . VAL B 1 236 ? 22.078 -11.297 -12.086 1 98.69 236 VAL B N 1
ATOM 4278 C CA . VAL B 1 236 ? 21.172 -12.43 -12.203 1 98.69 236 VAL B CA 1
ATOM 4279 C C . VAL B 1 236 ? 19.812 -11.945 -12.734 1 98.69 236 VAL B C 1
ATOM 4281 O O . VAL B 1 236 ? 19.25 -10.977 -12.227 1 98.69 236 VAL B O 1
ATOM 4284 N N . THR B 1 237 ? 19.312 -12.602 -13.727 1 98.75 237 THR B N 1
ATOM 4285 C CA . THR B 1 237 ? 17.969 -12.383 -14.242 1 98.75 237 THR B CA 1
ATOM 4286 C C . THR B 1 237 ? 17.109 -13.633 -14.078 1 98.75 237 THR B C 1
ATOM 4288 O O . THR B 1 237 ? 17.625 -14.719 -13.836 1 98.75 237 THR B O 1
ATOM 4291 N N . VAL B 1 238 ? 15.836 -13.484 -14.133 1 98.75 238 VAL B N 1
ATOM 4292 C CA . VAL B 1 238 ? 14.883 -14.594 -14.109 1 98.75 238 VAL B CA 1
ATOM 4293 C C . VAL B 1 238 ? 13.859 -14.414 -15.219 1 98.75 238 VAL B C 1
ATOM 4295 O O . VAL B 1 238 ? 13.438 -13.297 -15.516 1 98.75 238 VAL B O 1
ATOM 4298 N N . SER B 1 239 ? 13.492 -15.445 -15.812 1 98.56 239 SER B N 1
ATOM 4299 C CA . SER B 1 239 ? 12.414 -15.445 -16.797 1 98.56 239 SER B CA 1
ATOM 4300 C C . SER B 1 239 ? 11.422 -16.562 -16.531 1 98.56 239 SER B C 1
ATOM 4302 O O . SER B 1 239 ? 11.758 -17.562 -15.898 1 98.56 239 SER B O 1
ATOM 4304 N N . PHE B 1 240 ? 10.211 -16.391 -16.922 1 98.38 240 PHE B N 1
ATOM 4305 C CA . PHE B 1 240 ? 9.188 -17.438 -16.891 1 98.38 240 PHE B CA 1
ATOM 4306 C C . PHE B 1 240 ? 9.219 -18.266 -18.172 1 98.38 240 PHE B C 1
ATOM 4308 O O . PHE B 1 240 ? 9.492 -17.734 -19.25 1 98.38 240 PHE B O 1
ATOM 4315 N N . SER B 1 241 ? 8.977 -19.469 -18.016 1 96.25 241 SER B N 1
ATOM 4316 C CA . SER B 1 241 ? 9 -20.406 -19.141 1 96.25 241 SER B CA 1
ATOM 4317 C C . SER B 1 241 ? 7.863 -21.406 -19.062 1 96.25 241 SER B C 1
ATOM 4319 O O . SER B 1 241 ? 7.441 -21.781 -17.969 1 96.25 241 SER B O 1
ATOM 4321 N N . LYS B 1 242 ? 7.332 -21.703 -20.172 1 93.12 242 LYS B N 1
ATOM 4322 C CA . LYS B 1 242 ? 6.289 -22.719 -20.266 1 93.12 242 LYS B CA 1
ATOM 4323 C C . LYS B 1 242 ? 6.789 -23.938 -21.047 1 93.12 242 LYS B C 1
ATOM 4325 O O . LYS B 1 242 ? 7.387 -23.797 -22.109 1 93.12 242 LYS B O 1
ATOM 4330 N N . GLN B 1 243 ? 6.656 -25.078 -20.469 1 86.62 243 GLN B N 1
ATOM 4331 C CA . GLN B 1 243 ? 7.07 -26.297 -21.156 1 86.62 243 GLN B CA 1
ATOM 4332 C C . GLN B 1 243 ? 5.887 -26.969 -21.844 1 86.62 243 GLN B C 1
ATOM 4334 O O . GLN B 1 243 ? 4.742 -26.516 -21.703 1 86.62 243 GLN B O 1
ATOM 4339 N N . LYS B 1 244 ? 6.094 -27.984 -22.656 1 79.12 244 LYS B N 1
ATOM 4340 C CA . LYS B 1 244 ? 5.16 -28.641 -23.562 1 79.12 244 LYS B CA 1
ATOM 4341 C C . LYS B 1 244 ? 3.949 -29.188 -22.828 1 79.12 244 LYS B C 1
ATOM 4343 O O . LYS B 1 244 ? 2.828 -29.156 -23.328 1 79.12 244 LYS B O 1
ATOM 4348 N N . GLU B 1 245 ? 4.133 -29.578 -21.562 1 84.19 245 GLU B N 1
ATOM 4349 C CA . GLU B 1 245 ? 3.02 -30.172 -20.828 1 84.19 245 GLU B CA 1
ATOM 4350 C C . GLU B 1 245 ? 2.193 -29.094 -20.125 1 84.19 245 GLU B C 1
ATOM 4352 O O . GLU B 1 245 ? 1.27 -29.406 -19.375 1 84.19 245 GLU B O 1
ATOM 4357 N N . GLY B 1 246 ? 2.465 -27.859 -20.375 1 86.69 246 GLY B N 1
ATOM 4358 C CA . GLY B 1 246 ? 1.677 -26.781 -19.797 1 86.69 246 GLY B CA 1
ATOM 4359 C C . GLY B 1 246 ? 2.158 -26.344 -18.438 1 86.69 246 GLY B C 1
ATOM 4360 O O . GLY B 1 246 ? 1.604 -25.406 -17.844 1 86.69 246 GLY B O 1
ATOM 4361 N N . LYS B 1 247 ? 3.195 -27.016 -17.969 1 92.31 247 LYS B N 1
ATOM 4362 C CA . LYS B 1 247 ? 3.766 -26.656 -16.672 1 92.31 247 LYS B CA 1
ATOM 4363 C C . LYS B 1 247 ? 4.578 -25.359 -16.781 1 92.31 247 LYS B C 1
ATOM 4365 O O . LYS B 1 247 ? 5.254 -25.125 -17.781 1 92.31 247 LYS B O 1
ATOM 4370 N N . MET B 1 248 ? 4.422 -24.547 -15.766 1 96.69 248 MET B N 1
ATOM 4371 C CA . MET B 1 248 ? 5.145 -23.281 -15.727 1 96.69 248 MET B CA 1
ATOM 4372 C C . MET B 1 248 ? 6.43 -23.406 -14.914 1 96.69 248 MET B C 1
ATOM 4374 O O . MET B 1 248 ? 6.445 -24.062 -13.867 1 96.69 248 MET B O 1
ATOM 4378 N N . TYR B 1 249 ? 7.516 -22.859 -15.469 1 97.44 249 TYR B N 1
ATOM 4379 C CA . TYR B 1 249 ? 8.828 -22.828 -14.836 1 97.44 249 TYR B CA 1
ATOM 4380 C C . TYR B 1 249 ? 9.344 -21.406 -14.703 1 97.44 249 TYR B C 1
ATOM 4382 O O . TYR B 1 249 ? 8.852 -20.5 -15.383 1 97.44 249 TYR B O 1
ATOM 4390 N N . VAL B 1 250 ? 10.227 -21.203 -13.781 1 98.44 250 VAL B N 1
ATOM 4391 C CA . VAL B 1 250 ? 11.078 -20.016 -13.766 1 98.44 250 VAL B CA 1
ATOM 4392 C C . VAL B 1 250 ? 12.531 -20.422 -14.008 1 98.44 250 VAL B C 1
ATOM 4394 O O . VAL B 1 250 ? 12.961 -21.5 -13.594 1 98.44 250 VAL B O 1
ATOM 4397 N N . LYS B 1 251 ? 13.211 -19.578 -14.68 1 97.25 251 LYS B N 1
ATOM 4398 C CA . LYS B 1 251 ? 14.602 -19.797 -15.07 1 97.25 251 LYS B CA 1
ATOM 4399 C C . LYS B 1 251 ? 15.492 -18.656 -14.602 1 97.25 251 LYS B C 1
ATOM 4401 O O . LYS B 1 251 ? 15.312 -17.516 -15.008 1 97.25 251 LYS B O 1
ATOM 4406 N N . SER B 1 252 ? 16.375 -18.953 -13.711 1 97.94 252 SER B N 1
ATOM 4407 C CA . SER B 1 252 ? 17.375 -17.953 -13.367 1 97.94 252 SER B CA 1
ATOM 4408 C C . SER B 1 252 ? 18.578 -18.031 -14.289 1 97.94 252 SER B C 1
ATOM 4410 O O . SER B 1 252 ? 18.984 -19.125 -14.695 1 97.94 252 SER B O 1
ATOM 4412 N N . ASN B 1 253 ? 19.141 -16.938 -14.625 1 98.06 253 ASN B N 1
ATOM 4413 C CA . ASN B 1 253 ? 20.359 -16.812 -15.406 1 98.06 253 ASN B CA 1
ATOM 4414 C C . ASN B 1 253 ? 21.375 -15.922 -14.703 1 98.06 253 ASN B C 1
ATOM 4416 O O . ASN B 1 253 ? 21.188 -14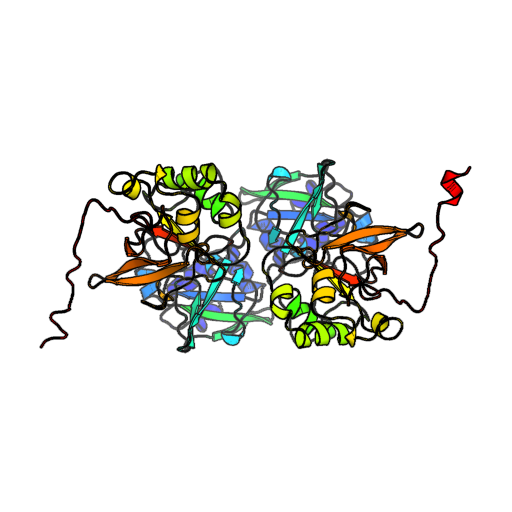.703 -14.617 1 98.06 253 ASN B O 1
ATOM 4420 N N . THR B 1 254 ? 22.453 -16.547 -14.227 1 97.81 254 THR B N 1
ATOM 4421 C CA . THR B 1 254 ? 23.578 -15.789 -13.711 1 97.81 254 THR B CA 1
ATOM 4422 C C . THR B 1 254 ? 24.5 -15.359 -14.852 1 97.81 254 THR B C 1
ATOM 4424 O O . THR B 1 254 ? 25.328 -16.141 -15.32 1 97.81 254 THR B O 1
ATOM 4427 N N . LEU B 1 255 ? 24.375 -14.148 -15.234 1 97.5 255 LEU B N 1
ATOM 4428 C CA . LEU B 1 255 ? 25.125 -13.609 -16.375 1 97.5 255 LEU B CA 1
ATOM 4429 C C . LEU B 1 255 ? 26.547 -13.273 -15.977 1 97.5 255 LEU B C 1
ATOM 4431 O O . LEU B 1 255 ? 27.484 -13.477 -16.766 1 97.5 255 LEU B O 1
ATOM 4435 N N . LEU B 1 256 ? 26.672 -12.664 -14.859 1 96.56 256 LEU B N 1
ATOM 4436 C CA . LEU B 1 256 ? 27.938 -12.398 -14.211 1 96.56 256 LEU B CA 1
ATOM 4437 C C . LEU B 1 256 ? 27.984 -13.031 -12.82 1 96.56 256 LEU B C 1
ATOM 4439 O O . LEU B 1 256 ? 27.125 -12.75 -11.977 1 96.56 256 LEU B O 1
ATOM 4443 N N . GLY B 1 257 ? 28.938 -13.969 -12.688 1 93.94 257 GLY B N 1
ATOM 4444 C CA . GLY B 1 257 ? 29.078 -14.648 -11.406 1 93.94 257 GLY B CA 1
ATOM 4445 C C . GLY B 1 257 ? 30.297 -14.18 -10.625 1 93.94 257 GLY B C 1
ATOM 4446 O O . GLY B 1 257 ? 30.969 -13.219 -11.016 1 93.94 257 GLY B O 1
ATOM 4447 N N . ASP B 1 258 ? 30.406 -14.742 -9.391 1 92.44 258 ASP B N 1
ATOM 4448 C CA . ASP B 1 258 ? 31.594 -14.539 -8.578 1 92.44 258 ASP B CA 1
ATOM 4449 C C . ASP B 1 258 ? 32.156 -15.867 -8.078 1 92.44 258 ASP B C 1
ATOM 4451 O O . ASP B 1 258 ? 31.859 -16.922 -8.641 1 92.44 258 ASP B O 1
ATOM 4455 N N . SER B 1 259 ? 33.156 -15.867 -7.172 1 89.94 259 SER B N 1
ATOM 4456 C CA . SER B 1 259 ? 33.875 -17.062 -6.738 1 89.94 259 SER B CA 1
ATOM 4457 C C . SER B 1 259 ? 32.906 -18.109 -6.184 1 89.94 259 SER B C 1
ATOM 4459 O O . SER B 1 259 ? 33.156 -19.312 -6.277 1 89.94 259 SER B O 1
ATOM 4461 N N . LYS B 1 260 ? 31.734 -17.734 -5.73 1 89.5 260 LYS B N 1
ATOM 4462 C CA . LYS B 1 260 ? 30.797 -18.641 -5.074 1 89.5 260 LYS B CA 1
ATOM 4463 C C . LYS B 1 260 ? 29.594 -18.922 -5.965 1 89.5 260 LYS B C 1
ATOM 4465 O O . LYS B 1 260 ? 28.844 -19.875 -5.727 1 89.5 260 LYS B O 1
ATOM 4470 N N . HIS B 1 261 ? 29.375 -18.094 -6.945 1 94.31 261 HIS B N 1
ATOM 4471 C CA . HIS B 1 261 ? 28.172 -18.156 -7.781 1 94.31 261 HIS B CA 1
ATOM 4472 C C . HIS B 1 261 ? 28.547 -18.281 -9.258 1 94.31 261 HIS B C 1
ATOM 4474 O O . HIS B 1 261 ? 28.844 -17.281 -9.914 1 94.31 261 HIS B O 1
ATOM 4480 N N . ALA B 1 262 ? 28.469 -19.484 -9.805 1 92.5 262 ALA B N 1
ATOM 4481 C CA . ALA B 1 262 ? 28.875 -19.766 -11.18 1 92.5 262 ALA B CA 1
ATOM 4482 C C . ALA B 1 262 ? 27.875 -19.188 -12.172 1 92.5 262 ALA B C 1
ATOM 4484 O O . ALA B 1 262 ? 26.672 -19.156 -11.898 1 92.5 262 ALA B O 1
ATOM 4485 N N . THR B 1 263 ? 28.375 -18.781 -13.258 1 95.5 263 THR B N 1
ATOM 4486 C CA . THR B 1 263 ? 27.5 -18.406 -14.367 1 95.5 263 THR B CA 1
ATOM 4487 C C . THR B 1 263 ? 26.719 -19.625 -14.859 1 95.5 263 THR B C 1
ATOM 4489 O O . THR B 1 263 ? 27.219 -20.75 -14.828 1 95.5 263 THR B O 1
ATOM 4492 N N . GLY B 1 264 ? 25.453 -19.406 -15.266 1 95.38 264 GLY B N 1
ATOM 4493 C CA . GLY B 1 264 ? 24.656 -20.5 -15.805 1 95.38 264 GLY B CA 1
ATOM 4494 C C . GLY B 1 264 ? 23.172 -20.328 -15.555 1 95.38 264 GLY B C 1
ATOM 4495 O O . GLY B 1 264 ? 22.75 -19.312 -15 1 95.38 264 GLY B O 1
ATOM 4496 N N . VAL B 1 265 ? 22.469 -21.328 -16.047 1 96.38 265 VAL B N 1
ATOM 4497 C CA . VAL B 1 265 ? 21.016 -21.297 -16.016 1 96.38 265 VAL B CA 1
ATOM 4498 C C . VAL B 1 265 ? 20.5 -22.375 -15.07 1 96.38 265 VAL B C 1
ATOM 4500 O O . VAL B 1 265 ? 20.984 -23.516 -15.086 1 96.38 265 VAL B O 1
ATOM 4503 N N . VAL B 1 266 ? 19.562 -22.062 -14.203 1 95.38 266 VAL B N 1
ATOM 4504 C CA . VAL B 1 266 ? 18.875 -23.016 -13.344 1 95.38 266 VAL B CA 1
ATOM 4505 C C . VAL B 1 266 ? 17.375 -22.922 -13.562 1 95.38 266 VAL B C 1
ATOM 4507 O O . VAL B 1 266 ? 16.797 -21.828 -13.477 1 95.38 266 VAL B O 1
ATOM 4510 N N . LEU B 1 267 ? 16.797 -24.047 -13.844 1 95.25 267 LEU B N 1
ATOM 4511 C CA . LEU B 1 267 ? 15.367 -24.156 -14.086 1 95.25 267 LEU B CA 1
ATOM 4512 C C . LEU B 1 267 ? 14.656 -24.734 -12.875 1 95.25 267 LEU B C 1
ATOM 4514 O O . LEU B 1 267 ? 15.117 -25.719 -12.289 1 95.25 267 LEU B O 1
ATOM 4518 N N . ALA B 1 268 ? 13.562 -24.094 -12.469 1 96.5 268 ALA B N 1
ATOM 4519 C CA . ALA B 1 268 ? 12.75 -24.609 -11.367 1 96.5 268 ALA B CA 1
ATOM 4520 C C . ALA B 1 268 ? 11.266 -24.594 -11.734 1 96.5 268 ALA B C 1
ATOM 4522 O O . ALA B 1 268 ? 10.742 -23.594 -12.211 1 96.5 268 ALA B O 1
ATOM 4523 N N . GLU B 1 269 ? 10.609 -25.719 -11.516 1 96.88 269 GLU B N 1
ATOM 4524 C CA . GLU B 1 269 ? 9.172 -25.812 -11.734 1 96.88 269 GLU B CA 1
ATOM 4525 C C . GLU B 1 269 ? 8.398 -25.016 -10.695 1 96.88 269 GLU B C 1
ATOM 4527 O O . GLU B 1 269 ? 8.727 -25.047 -9.508 1 96.88 269 GLU B O 1
ATOM 4532 N N . ILE B 1 270 ? 7.359 -24.281 -11.125 1 98.25 270 ILE B N 1
ATOM 4533 C CA . ILE B 1 270 ? 6.441 -23.641 -10.188 1 98.25 270 ILE B CA 1
ATOM 4534 C C . ILE B 1 270 ? 5.434 -24.656 -9.672 1 98.25 270 ILE B C 1
ATOM 4536 O O . ILE B 1 270 ? 4.637 -25.203 -10.438 1 98.25 270 ILE B O 1
ATOM 4540 N N . VAL B 1 271 ? 5.434 -24.906 -8.375 1 97.62 271 VAL B N 1
ATOM 4541 C CA . VAL B 1 271 ? 4.605 -25.984 -7.828 1 97.62 271 VAL B CA 1
ATOM 4542 C C . VAL B 1 271 ? 3.316 -25.391 -7.254 1 97.62 271 VAL B C 1
ATOM 4544 O O . VAL B 1 271 ? 2.32 -26.109 -7.098 1 97.62 271 VAL B O 1
ATOM 4547 N N . LYS B 1 272 ? 3.277 -24.188 -6.902 1 98.19 272 LYS B N 1
ATOM 4548 C CA . LYS B 1 272 ? 2.096 -23.391 -6.566 1 98.19 272 LYS B CA 1
ATOM 4549 C C . LYS B 1 272 ? 2.268 -21.938 -7 1 98.19 272 LYS B C 1
ATOM 4551 O O . LYS B 1 272 ? 3.131 -21.219 -6.48 1 98.19 272 LYS B O 1
ATOM 4556 N N . ALA B 1 273 ? 1.448 -21.531 -7.895 1 98.31 273 ALA B N 1
ATOM 4557 C CA . ALA B 1 273 ? 1.604 -20.219 -8.508 1 98.31 273 ALA B CA 1
ATOM 4558 C C . ALA B 1 273 ? 0.599 -19.219 -7.926 1 98.31 273 ALA B C 1
ATOM 4560 O O . ALA B 1 273 ? -0.396 -19.625 -7.316 1 98.31 273 ALA B O 1
ATOM 4561 N N . ASN B 1 274 ? 0.924 -17.938 -8.062 1 98.62 274 ASN B N 1
ATOM 4562 C CA . ASN B 1 274 ? -0.046 -16.844 -8 1 98.62 274 ASN B CA 1
ATOM 4563 C C . ASN B 1 274 ? -0.64 -16.703 -6.602 1 98.62 274 ASN B C 1
ATOM 4565 O O . ASN B 1 274 ? -1.86 -16.641 -6.441 1 98.62 274 ASN B O 1
ATOM 4569 N N . ILE B 1 275 ? 0.221 -16.672 -5.609 1 98.69 275 ILE B N 1
ATOM 4570 C CA . ILE B 1 275 ? -0.191 -16.391 -4.238 1 98.69 275 ILE B CA 1
ATOM 4571 C C . ILE B 1 275 ? -0.033 -14.898 -3.955 1 98.69 275 ILE B C 1
ATOM 4573 O O . ILE B 1 275 ? 1.084 -14.414 -3.77 1 98.69 275 ILE B O 1
ATOM 4577 N N . PRO B 1 276 ? -1.134 -14.164 -3.92 1 98.62 276 PRO B N 1
ATOM 4578 C CA . PRO B 1 276 ? -1.001 -12.727 -3.674 1 98.62 276 PRO B CA 1
ATOM 4579 C C . PRO B 1 276 ? -0.653 -12.406 -2.223 1 98.62 276 PRO B C 1
ATOM 4581 O O . PRO B 1 276 ? -1.166 -13.055 -1.304 1 98.62 276 PRO B O 1
ATOM 4584 N N . VAL B 1 277 ? 0.277 -11.531 -1.978 1 98.5 277 VAL B N 1
ATOM 4585 C CA . VAL B 1 277 ? 0.608 -10.945 -0.683 1 98.5 277 VAL B CA 1
ATOM 4586 C C . VAL B 1 277 ? 0.555 -9.422 -0.776 1 98.5 277 VAL B C 1
ATOM 4588 O O . VAL B 1 277 ? 0.373 -8.867 -1.861 1 98.5 277 VAL B O 1
ATOM 4591 N N . ARG B 1 278 ? 0.645 -8.766 0.32 1 97.56 278 ARG B N 1
ATOM 4592 C CA . ARG B 1 278 ? 0.436 -7.32 0.374 1 97.56 278 ARG B CA 1
ATOM 4593 C C . ARG B 1 278 ? 1.43 -6.59 -0.522 1 97.56 278 ARG B C 1
ATOM 4595 O O . ARG B 1 278 ? 1.102 -5.559 -1.107 1 97.56 278 ARG B O 1
ATOM 4602 N N . ASN B 1 279 ? 2.666 -7.113 -0.575 1 98.25 279 ASN B N 1
ATOM 4603 C CA . ASN B 1 279 ? 3.697 -6.41 -1.331 1 98.25 279 ASN B CA 1
ATOM 4604 C C . ASN B 1 279 ? 4.066 -7.16 -2.607 1 98.25 279 ASN B C 1
ATOM 4606 O O . ASN B 1 279 ? 5.215 -7.121 -3.047 1 98.25 279 ASN B O 1
ATOM 4610 N N . GLY B 1 280 ? 3.068 -7.938 -3.148 1 98.75 280 GLY B N 1
ATOM 4611 C CA . GLY B 1 280 ? 3.314 -8.531 -4.453 1 98.75 280 GLY B CA 1
ATOM 4612 C C . GLY B 1 280 ? 2.717 -9.922 -4.594 1 98.75 280 GLY B C 1
ATOM 4613 O O . GLY B 1 280 ? 1.582 -10.164 -4.18 1 98.75 280 GLY B O 1
ATOM 4614 N N . VAL B 1 281 ? 3.494 -10.812 -5.266 1 98.94 281 VAL B N 1
ATOM 4615 C CA . VAL B 1 281 ? 3.016 -12.164 -5.539 1 98.94 281 VAL B CA 1
ATOM 4616 C C . VAL B 1 281 ? 4.117 -13.18 -5.223 1 98.94 281 VAL B C 1
ATOM 4618 O O . VAL B 1 281 ? 5.293 -12.922 -5.484 1 98.94 281 VAL B O 1
ATOM 4621 N N . VAL B 1 282 ? 3.74 -14.273 -4.68 1 98.94 282 VAL B N 1
ATOM 4622 C CA . VAL B 1 282 ? 4.637 -15.391 -4.375 1 98.94 282 VAL B CA 1
ATOM 4623 C C . VAL B 1 282 ? 4.352 -16.547 -5.32 1 98.94 282 VAL B C 1
ATOM 4625 O O . VAL B 1 282 ? 3.189 -16.875 -5.578 1 98.94 282 VAL B O 1
ATOM 4628 N N . HIS B 1 283 ? 5.34 -17.078 -5.891 1 98.94 283 HIS B N 1
ATOM 4629 C CA . HIS B 1 283 ? 5.312 -18.391 -6.531 1 98.94 283 HIS B CA 1
ATOM 4630 C C . HIS B 1 283 ? 6.199 -19.391 -5.785 1 98.94 283 HIS B C 1
ATOM 4632 O O . HIS B 1 283 ? 7.375 -19.125 -5.543 1 98.94 283 HIS B O 1
ATOM 4638 N N . LEU B 1 284 ? 5.602 -20.516 -5.395 1 98.88 284 LEU B N 1
ATOM 4639 C CA . LEU B 1 284 ? 6.41 -21.578 -4.816 1 98.88 284 LEU B CA 1
ATOM 4640 C C . LEU B 1 284 ? 7.066 -22.422 -5.91 1 98.88 284 LEU B C 1
ATOM 4642 O O . LEU B 1 284 ? 6.41 -22.797 -6.883 1 98.88 284 LEU B O 1
ATOM 4646 N N . ILE B 1 285 ? 8.359 -22.672 -5.703 1 98.38 285 ILE B N 1
ATOM 4647 C CA . ILE B 1 285 ? 9.109 -23.359 -6.746 1 98.38 285 ILE B CA 1
ATOM 4648 C C . ILE B 1 285 ? 9.773 -24.609 -6.168 1 98.38 285 ILE B C 1
ATOM 4650 O O . ILE B 1 285 ? 10.016 -24.688 -4.961 1 98.38 285 ILE B O 1
ATOM 4654 N N . HIS B 1 286 ? 10.047 -25.516 -7.035 1 96.06 286 HIS B N 1
ATOM 4655 C CA . HIS B 1 286 ? 10.43 -26.875 -6.66 1 96.06 286 HIS B CA 1
ATOM 4656 C C . HIS B 1 286 ? 11.836 -26.906 -6.086 1 96.06 286 HIS B C 1
ATOM 4658 O O . HIS B 1 286 ? 12.164 -27.797 -5.293 1 96.06 286 HIS B O 1
ATOM 4664 N N . ARG B 1 287 ? 12.742 -25.938 -6.461 1 94.75 287 ARG B N 1
ATOM 4665 C CA . ARG B 1 287 ? 14.117 -25.906 -5.973 1 94.75 287 ARG B CA 1
ATOM 4666 C C . ARG B 1 287 ? 14.688 -24.5 -6.02 1 94.75 287 ARG B C 1
ATOM 4668 O O . ARG B 1 287 ? 14.164 -23.641 -6.723 1 94.75 287 ARG B O 1
ATOM 4675 N N . PRO B 1 288 ? 15.789 -24.266 -5.285 1 96.44 288 PRO B N 1
ATOM 4676 C CA . PRO B 1 288 ? 16.422 -22.938 -5.305 1 96.44 288 PRO B CA 1
ATOM 4677 C C . PRO B 1 288 ? 17 -22.578 -6.668 1 96.44 288 PRO B C 1
ATOM 4679 O O . PRO B 1 288 ? 17.484 -23.453 -7.387 1 96.44 288 PRO B O 1
ATOM 4682 N N . LEU B 1 289 ? 17.016 -21.344 -6.934 1 96.75 289 LEU B N 1
ATOM 4683 C CA . LEU B 1 289 ? 17.609 -20.797 -8.148 1 96.75 289 LEU B CA 1
ATOM 4684 C C . LEU B 1 289 ? 19.094 -20.531 -7.949 1 96.75 289 LEU B C 1
ATOM 4686 O O . LEU B 1 289 ? 19.594 -20.578 -6.82 1 96.75 289 LEU B O 1
ATOM 4690 N N . MET B 1 290 ? 19.797 -20.312 -9.078 1 95.44 290 MET B N 1
ATOM 4691 C CA . MET B 1 290 ? 21.188 -19.844 -9.148 1 95.44 290 MET B CA 1
ATOM 4692 C C . MET B 1 290 ? 22.156 -20.953 -8.789 1 95.44 290 MET B C 1
ATOM 4694 O O . MET B 1 290 ? 23.344 -20.875 -9.109 1 95.44 290 MET B O 1
ATOM 4698 N N . ILE B 1 291 ? 21.734 -22 -8.055 1 92.75 291 ILE B N 1
ATOM 4699 C CA . ILE B 1 291 ? 22.641 -23.016 -7.547 1 92.75 291 ILE B CA 1
ATOM 4700 C C . ILE B 1 291 ? 22.859 -24.094 -8.617 1 92.75 291 ILE B C 1
ATOM 4702 O O . ILE B 1 291 ? 21.922 -24.797 -8.992 1 92.75 291 ILE B O 1
ATOM 4706 N N . ILE B 1 292 ? 24.062 -24.141 -9.141 1 83.44 292 ILE B N 1
ATOM 4707 C CA . ILE B 1 292 ? 24.406 -25.109 -10.18 1 83.44 292 ILE B CA 1
ATOM 4708 C C . ILE B 1 292 ? 25.141 -26.297 -9.562 1 83.44 292 ILE B C 1
ATOM 4710 O O . ILE B 1 292 ? 26.109 -26.109 -8.805 1 83.44 292 ILE B O 1
ATOM 4714 N N . ASP B 1 293 ? 24.484 -27.438 -9.562 1 66.56 293 ASP B N 1
ATOM 4715 C CA . ASP B 1 293 ? 25.156 -28.641 -9.086 1 66.56 293 ASP B CA 1
ATOM 4716 C C . ASP B 1 293 ? 26.344 -29 -9.969 1 66.56 293 ASP B C 1
ATOM 4718 O O . ASP B 1 293 ? 26.203 -29.141 -11.188 1 66.56 293 ASP B O 1
ATOM 4722 N N . THR B 1 294 ? 27.516 -28.438 -9.68 1 54.41 294 THR B N 1
ATOM 4723 C CA . THR B 1 294 ? 28.703 -28.828 -10.438 1 54.41 294 THR B CA 1
ATOM 4724 C C . THR B 1 294 ? 28.812 -30.344 -10.531 1 54.41 294 THR B C 1
ATOM 4726 O O . THR B 1 294 ? 29.641 -30.875 -11.281 1 54.41 294 THR B O 1
ATOM 4729 N N . THR B 1 295 ? 28.359 -31.078 -9.547 1 45.31 295 THR B N 1
ATOM 4730 C CA . THR B 1 295 ? 28.656 -32.469 -9.812 1 45.31 295 THR B CA 1
ATOM 4731 C C . THR B 1 295 ? 28 -32.938 -11.109 1 45.31 295 THR B C 1
ATOM 4733 O O . THR B 1 295 ? 28.406 -33.969 -11.688 1 45.31 295 THR B O 1
ATOM 4736 N N . VAL B 1 296 ? 26.828 -32.656 -11.43 1 39.69 296 VAL B N 1
ATOM 4737 C CA . VAL B 1 296 ? 26.234 -33.094 -12.68 1 39.69 296 VAL B CA 1
ATOM 4738 C C . VAL B 1 296 ? 26.734 -32.219 -13.828 1 39.69 296 VAL B C 1
ATOM 4740 O O . VAL B 1 296 ? 26.469 -31.016 -13.867 1 39.69 296 VAL B O 1
ATOM 4743 N N . THR B 1 297 ? 27.875 -32.25 -14.312 1 37.41 297 THR B N 1
ATOM 4744 C CA . THR B 1 297 ? 28.219 -31.891 -15.688 1 37.41 297 THR B CA 1
ATOM 4745 C C . THR B 1 297 ? 27.031 -32.156 -16.625 1 37.41 297 THR B C 1
ATOM 4747 O O . THR B 1 297 ? 26.844 -33.281 -17.078 1 37.41 297 THR B O 1
ATOM 4750 N N . GLN B 1 298 ? 25.922 -31.906 -16.281 1 33.91 298 GLN B N 1
ATOM 4751 C CA . GLN B 1 298 ? 25 -31.922 -17.406 1 33.91 298 GLN B CA 1
ATOM 4752 C C . GLN B 1 298 ? 25.438 -30.953 -18.5 1 33.91 298 GLN B C 1
ATOM 4754 O O . GLN B 1 298 ? 25.5 -29.734 -18.266 1 33.91 298 GLN B O 1
ATOM 4759 N N . PHE B 1 299 ? 26.438 -31.359 -19.391 1 31.83 299 PHE B N 1
ATOM 4760 C CA . PHE B 1 299 ? 26.641 -30.938 -20.781 1 31.83 299 PHE B CA 1
ATOM 4761 C C . PHE B 1 299 ? 25.312 -30.594 -21.453 1 31.83 299 PHE B C 1
ATOM 4763 O O . PHE B 1 299 ? 24.5 -31.469 -21.703 1 31.83 299 PHE B O 1
ATOM 4770 N N . LEU B 1 300 ? 24.609 -29.781 -21.109 1 33 300 LEU B N 1
ATOM 4771 C CA . LEU B 1 300 ? 23.672 -29.281 -22.109 1 33 300 LEU B CA 1
ATOM 4772 C C . LEU B 1 300 ? 24.406 -29 -23.422 1 33 300 LEU B C 1
ATOM 4774 O O . LEU B 1 300 ? 25.141 -28.016 -23.531 1 33 300 LEU B O 1
ATOM 4778 N N . GLN B 1 301 ? 25.125 -29.922 -24.047 1 32.72 301 GLN B N 1
ATOM 4779 C CA . GLN B 1 301 ? 25.234 -30.188 -25.469 1 32.72 301 GLN B CA 1
ATOM 4780 C C . GLN B 1 301 ? 23.891 -29.969 -26.172 1 32.72 301 GLN B C 1
ATOM 4782 O O . GLN B 1 301 ? 23.203 -30.938 -26.516 1 32.72 301 GLN B O 1
ATOM 4787 N N . VAL B 1 302 ? 23.016 -29.297 -25.766 1 31.3 302 VAL B N 1
ATOM 4788 C CA . VAL B 1 302 ? 21.891 -28.953 -26.641 1 31.3 302 VAL B CA 1
ATOM 4789 C C . VAL B 1 302 ? 22.406 -28.562 -28.016 1 31.3 302 VAL B C 1
ATOM 4791 O O . VAL B 1 302 ? 23.609 -28.312 -28.188 1 31.3 302 VAL B O 1
ATOM 4794 N N . SER B 1 303 ? 21.734 -27.516 -28.875 1 32.44 303 SER B N 1
ATOM 4795 C CA . SER B 1 303 ? 21.531 -27.297 -30.297 1 32.44 303 SER B CA 1
ATOM 4796 C C . SER B 1 303 ? 22.812 -26.828 -30.984 1 32.44 303 SER B C 1
ATOM 4798 O O . SER B 1 303 ? 22.75 -26.094 -31.984 1 32.44 303 SER B O 1
ATOM 4800 N N . GLN B 1 304 ? 24 -27.062 -30.625 1 30.19 304 GLN B N 1
ATOM 4801 C CA . GLN B 1 304 ? 24.906 -26.938 -31.766 1 30.19 304 GLN B CA 1
ATOM 4802 C C . GLN B 1 304 ? 24.5 -27.891 -32.906 1 30.19 304 GLN B C 1
ATOM 4804 O O . GLN B 1 304 ? 25.094 -27.875 -33.969 1 30.19 304 GLN B O 1
ATOM 4809 N N . GLN B 1 305 ? 23.797 -28.938 -32.656 1 30.52 305 GLN B N 1
ATOM 4810 C CA . GLN B 1 305 ? 23.391 -29.719 -33.812 1 30.52 305 GLN B CA 1
ATOM 4811 C C . GLN B 1 305 ? 22.453 -28.891 -34.719 1 30.52 305 GLN B C 1
ATOM 4813 O O . GLN B 1 305 ? 22.438 -29.094 -35.938 1 30.52 305 GLN B O 1
ATOM 4818 N N . TYR B 1 306 ? 21.625 -27.953 -34.25 1 30.03 306 TYR B N 1
ATOM 4819 C CA . TYR B 1 306 ? 20.844 -27.297 -35.281 1 30.03 306 TYR B CA 1
ATOM 4820 C C . TYR B 1 306 ? 21.656 -26.219 -35.969 1 30.03 306 TYR B C 1
ATOM 4822 O O . TYR B 1 306 ? 21.156 -25.5 -36.844 1 30.03 306 TYR B O 1
ATOM 4830 N N . LEU B 1 307 ? 22.891 -25.906 -35.5 1 28.66 307 LEU B N 1
ATOM 4831 C CA . LEU B 1 307 ? 23.578 -25.062 -36.5 1 28.66 307 LEU B CA 1
ATOM 4832 C C . LEU B 1 307 ? 24.078 -25.891 -37.656 1 28.66 307 LEU B C 1
ATOM 4834 O O . LEU B 1 307 ? 24.328 -25.344 -38.75 1 28.66 307 LEU B O 1
ATOM 4838 N N . ASN B 1 308 ? 24.547 -27.094 -37.438 1 28.73 308 ASN B N 1
ATOM 4839 C CA . ASN B 1 308 ? 25.188 -27.688 -38.625 1 28.73 308 ASN B CA 1
ATOM 4840 C C . ASN B 1 308 ? 24.156 -28.266 -39.562 1 28.73 308 ASN B C 1
ATOM 4842 O O . ASN B 1 308 ? 24.5 -28.703 -40.656 1 28.73 308 ASN B O 1
ATOM 4846 N N . THR B 1 309 ? 22.891 -28.547 -39.219 1 25.08 309 THR B N 1
ATOM 4847 C CA . THR B 1 309 ? 22.141 -28.906 -40.406 1 25.08 309 THR B CA 1
ATOM 4848 C C . THR B 1 309 ? 21.594 -27.672 -41.094 1 25.08 309 THR B C 1
ATOM 4850 O O . THR B 1 309 ? 21.234 -26.688 -40.438 1 25.08 309 THR B O 1
#

Secondary structure (DSSP, 8-state):
--HHHHTS-GGGHHHHHHHHHSHHHHHHHHHS-EEEEEE-HHHHHH--S---GGGGEESS---GGG--SEEE-SSTT-PEEEEEE-TTS-EEETTEEB-GGG-EEEE-TT--EEEEEEESS------B-TT-SSPP-S--HHHHHHTGGGB--TT---HHHHHHHHHTT-HHHHH-SS-EEEEEE-THHHHHT--GGG--HHHHHTTEETT----GGGPPBT--EE-TT-SSS-EEEEEEEE-TTS-EEEEEEEEE--SSS-SEEEEEEEEEEEEEETTEEEEEESS-SS---SS-------SSHHHH-/--HHHHTS-GGGHHHHHHHHHSHHHHHHHHHS-EEEEEE-HHHHHH--S---GGGGEESS---GGG--SEEE-SSTT-PEEEEEE-TTS-EEETTEEB-GGG-EEEE-TTS-EEEEEEESS------B-TT-SSPP-S--HHHHHHTGGGB--TT---HHHHHHHHHTT-HHHHH-SS-EEEEEE-THHHHHT--GGG--HHHHHTTEETT----GGGPPBT--EE-TT-SSS-EEEEEEEE-TTS-EEEEEEEEE--SSS-SEEEEEEEEEEEEEETTEEEEEESS-SS---SSS------SHHHHH-

pLDDT: mean 89.13, std 16.55, range [25.08, 98.94]

Organism: Lucilia cuprina (NCBI:txid7375)

InterPro domains:
  IPR000782 FAS1 domain [PF02469] (25-125)
  IPR000782 FAS1 domain [PF02469] (171-290)
  IPR000782 FAS1 domain [PS50213] (1-123)
  IPR000782 FAS1 domain [PS50213] (138-289)
  IPR000782 FAS1 domain [SM00554] (35-126)
  IPR000782 FAS1 domain [SM00554] (181-292)
  IPR036378 FAS1 domain superfamily [G3DSA:2.30.180.10] (16-125)
  IPR036378 FAS1 domain superfamily [G3DSA:2.30.180.10] (157-291)
  IPR036378 FAS1 domain superfamily [SSF82153] (27-125)
  IPR036378 FAS1 domain superfamily [SSF82153] (163-291)
  IPR050904 Cell adhesion and biosynthesis-related protein [PTHR10900] (33-237)

Foldseek 3Di:
DFPVQVLADPFQNVLVVVQCVDPLSVCLLAPAAKEFETEGNVQVVVDPDDADRQQRMARHAADPVRDDQWGFTRPVLRAIWGWDADPVGWIDTQLWTWPNVGKDWDAHPVRHIYIYTYTHHGDDAKFFDPPDPDGDRFAFQLVCLVCVVGIPQPPFAQVLVNVQCVVQVVSCVRVPAAAKEFEGETPQQCVPAHPSVLCHPLLRQLRIQPRDADFDNNFDAPDWGWTSNCDDQWTKTKGWHADPVRWIKIKIATPHDDPSFDGDIDIWTFPTTRHGHRRHGYTYTHYGTRDDPVVPPPPCPDPVVVVVD/DFPVQVLADPQQNVLVVVLCVDPLSVCLLAPAAKEFETEGNVQVVVDDDDADRQQRMARHAADPVRDDQWGFTRPVLRAIWGWDADPVGWIDTQLWTWDNVRKDWDAHPVRHIYIYTYTHHGDDAKFFDPPDPDGDRFAFQLVCLVCVVGIPQPPFAQVLVNVQCVVQVVSCVRVPAAAKEFEGETPQQCVPAHPSVLCHPLLRQLRIQPRDADFDNNFDAPDWGWTSNCDDQWTKTKGWHADPVRWIKIKIATPHDDPSFDGDIDIWTFPTTRHGGRRYGYTYTHYGTRDDPVVPPPPCPDPVVVVVD

Sequence (618 aa):
MPLLVIHTPTKSCENIILLEQNPIANSTLSLRACTLFVPTNEAFQRHHDTTYVLYHMATVAMTQDQLTKTIPSDMDGNPPLYITKNRNGDIYVNNARIIPSLSVEMTNNDGKRQVMHIIDEVLVPLTSLPTSKTEITNPDAFQFLQQADLLNIGENRLRSYRSQVTVMRKENLYQSPGGHTFLIPVDEGFKQTTRSSLVDNKVIDGHVILNNVIFTSAAQIEVPQTTAAFEDNIKVTVSFSKQKEGKMYVKSNTLLGDSKHATGVVLAEIVKANIPVRNGVVHLIHRPLMIIDTTVTQFLQVSQQYLNTMPLLVIHTPTKSCENIILLEQNPIANSTLSLRACTLFVPTNEAFQRHHDTTYVLYHMATVAMTQDQLTKTIPSDMDGNPPLYITKNRNGDIYVNNARIIPSLSVEMTNNDGKRQVMHIIDEVLVPLTSLPTSKTEITNPDAFQFLQQADLLNIGENRLRSYRSQVTVMRKENLYQSPGGHTFLIPVDEGFKQTTRSSLVDNKVIDGHVILNNVIFTSAAQIEVPQTTAAFEDNIKVTVSFSKQKEGKMYVKSNTLLGDSKHATGVVLAEIVKANIPVRNGVVHLIHRPLMIIDTTVTQFLQVSQQYLNT

Nearest PDB structures (foldseek):
  3nm7-assembly1_A  TM=5.568E-01  e=4.376E+00  Borreliella burgdorferi
  3n8b-assembly1_A  TM=5.833E-01  e=5.556E+00  Borreliella burgdorferi
  3nm7-assembly2_D  TM=5.527E-01  e=5.898E+00  Borreliella burgdorferi
  1qhl-assembly1_A  TM=4.516E-01  e=4.645E+00  Escherichia coli
  3euk-assembly2_H  TM=2.373E-01  e=5.556E+00  [Haemophilus] ducreyi 35000HP